Protein 5ZYN (pdb70)

Secondary structure (DSSP, 8-state):
----SPEEEE--SHHHHHHHHHIIIII---EEEE-SSSSS-TTGGG--S-EE-SS-HHHHHTT----HHHHHHHHHHHHTT-S-HHHHHHHHHTHHHHHHHHHHHH-----EEE--TT-SS--EEE-SSSS-HHHHHHHHHHHHHHHHHHH-TTTEEEE-S-EEEEEEE-SSS-EEEEEEE-TTS-EEEEE-SEEEE-----TT-HHHHHHH-GGGTTS-BSS-TT-S-HHHHHHHHTTB-EESTT-EEEEEEEEPPTTSTT-SB--B--THHHHTT-EEE-TTT-SB-S-TTS-HHHHHHHHHHHS-STT--EEEEE-HHHHHTSHHHHHHHHHTTSEEEEEHHHHHHHTT-SS-HHHHHHHHHHHH-TTS--TT--S---S---TT--TT-EEEEEEEEEEEEEE--EEEB-TTSBBBBTTSSSBS-TTEEE-STTEESSSTT-PPTTHHHHHHHHHHHHHHHHHHHH-

Structure (mmCIF, N/CA/C/O backbone):
data_5ZYN
#
_entry.id   5ZYN
#
_cell.length_a   43.882
_cell.length_b   109.321
_cell.length_c   49.932
_cell.angle_alpha   90.00
_cell.angle_beta   112.25
_cell.angle_gamma   90.00
#
_symmetry.space_group_name_H-M   'P 1 21 1'
#
loop_
_entity.id
_entity.type
_entity.pdbx_description
1 polymer 'Fumarate reductase 2'
2 non-polymer 'SUCCINIC ACID'
3 non-polymer 'FLAVIN MONONUCLEOTIDE'
4 non-polymer 'FLAVIN-ADENINE DINUCLEOTIDE'
5 water water
#
loop_
_atom_site.group_PDB
_atom_site.id
_atom_site.type_symbol
_atom_site.label_atom_id
_atom_site.label_alt_id
_atom_site.label_comp_id
_atom_site.label_asym_id
_atom_site.label_entity_id
_atom_site.label_seq_id
_atom_site.pdbx_PDB_ins_code
_atom_site.Cartn_x
_atom_site.Cartn_y
_atom_site.Cartn_z
_atom_site.occupancy
_atom_site.B_iso_or_equiv
_atom_site.auth_seq_id
_atom_site.auth_comp_id
_atom_site.auth_asym_id
_atom_site.auth_atom_id
_atom_site.pdbx_PDB_model_num
ATOM 1 N N . ALA A 1 1 ? 8.291 59.695 1.935 1.00 48.09 31 ALA B N 1
ATOM 2 C CA . ALA A 1 1 ? 8.146 59.847 0.495 1.00 40.77 31 ALA B CA 1
ATOM 3 C C . ALA A 1 1 ? 6.777 60.416 0.135 1.00 35.98 31 ALA B C 1
ATOM 4 O O . ALA A 1 1 ? 5.812 60.239 0.871 1.00 36.66 31 ALA B O 1
ATOM 6 N N . SER A 1 2 ? 6.702 61.120 -0.991 1.00 34.14 32 SER B N 1
ATOM 7 C CA . SER A 1 2 ? 5.416 61.527 -1.538 1.00 32.94 32 SER B CA 1
ATOM 8 C C . SER A 1 2 ? 4.760 60.320 -2.209 1.00 37.72 32 SER B C 1
ATOM 9 O O . SER A 1 2 ? 5.414 59.572 -2.945 1.00 35.51 32 SER B O 1
ATOM 12 N N . MET A 1 3 ? 3.478 60.115 -1.928 1.00 33.06 33 MET B N 1
ATOM 13 C CA . MET A 1 3 ? 2.780 58.918 -2.391 1.00 29.34 33 MET B CA 1
ATOM 14 C C . MET A 1 3 ? 2.570 58.934 -3.898 1.00 27.69 33 MET B C 1
ATOM 15 O O . MET A 1 3 ? 1.986 59.867 -4.447 1.00 24.94 33 MET B O 1
ATOM 20 N N . LYS A 1 4 ? 3.047 57.890 -4.564 1.00 28.15 34 LYS B N 1
ATOM 21 C CA . LYS A 1 4 ? 2.928 57.801 -6.008 1.00 28.47 34 LYS B CA 1
ATOM 22 C C . LYS A 1 4 ? 2.193 56.508 -6.328 1.00 31.73 34 LYS B C 1
ATOM 23 O O . LYS A 1 4 ? 1.241 56.153 -5.632 1.00 34.89 34 LYS B O 1
ATOM 29 N N . GLN A 1 5 ? 2.631 55.795 -7.359 1.00 24.12 35 GLN B N 1
ATOM 30 C CA . GLN A 1 5 ? 2.073 54.476 -7.627 1.00 20.94 35 GLN B CA 1
ATOM 31 C C . GLN A 1 5 ? 2.616 53.494 -6.601 1.00 20.74 35 GLN B C 1
ATOM 32 O O . GLN A 1 5 ? 3.733 53.655 -6.102 1.00 22.97 35 GLN B O 1
ATOM 38 N N . PRO A 1 6 ? 1.827 52.471 -6.276 1.00 17.92 36 PRO B N 1
ATOM 39 C CA . PRO A 1 6 ? 2.304 51.520 -5.267 1.00 18.55 36 PRO B CA 1
ATOM 40 C C . PRO A 1 6 ? 3.495 50.721 -5.737 1.00 22.50 36 PRO B C 1
ATOM 41 O O . PRO A 1 6 ? 3.689 50.529 -6.945 1.00 21.11 36 PRO B O 1
ATOM 45 N N . VAL A 1 7 ? 4.280 50.257 -4.771 1.00 19.25 37 VAL B N 1
ATOM 46 C CA . VAL A 1 7 ? 5.217 49.172 -4.989 1.00 19.64 37 VAL B CA 1
ATOM 47 C C . VAL A 1 7 ? 4.428 47.881 -4.942 1.00 19.62 37 VAL B C 1
ATOM 48 O O . VAL A 1 7 ? 3.681 47.655 -3.992 1.00 18.44 37 VAL B O 1
ATOM 52 N N . VAL A 1 8 ? 4.557 47.047 -5.968 1.00 16.13 38 VAL B N 1
ATOM 53 C CA . VAL A 1 8 ? 3.866 45.762 -5.936 1.00 16.14 38 VAL B CA 1
ATOM 54 C C . VAL A 1 8 ? 4.795 44.684 -5.387 1.00 17.41 38 VAL B C 1
ATOM 55 O O . VAL A 1 8 ? 5.863 44.452 -5.941 1.00 14.68 38 VAL B O 1
ATOM 59 N N . VAL A 1 9 ? 4.369 44.048 -4.302 1.00 13.68 39 VAL B N 1
ATOM 60 C CA . VAL A 1 9 ? 5.104 42.964 -3.677 1.00 12.01 39 VAL B CA 1
ATOM 61 C C . VAL A 1 9 ? 4.350 41.686 -4.003 1.00 11.01 39 VAL B C 1
ATOM 62 O O . VAL A 1 9 ? 3.174 41.560 -3.674 1.00 15.27 39 VAL B O 1
ATOM 66 N N . ILE A 1 10 ? 5.037 40.748 -4.657 1.00 14.95 40 ILE B N 1
ATOM 67 C CA . ILE A 1 10 ? 4.416 39.516 -5.109 1.00 14.13 40 ILE B CA 1
ATOM 68 C C . ILE A 1 10 ? 4.741 38.401 -4.128 1.00 14.23 40 ILE B C 1
ATOM 69 O O . ILE A 1 10 ? 5.873 37.937 -4.074 1.00 15.83 40 ILE B O 1
ATOM 74 N N . GLY A 1 11 ? 3.748 37.963 -3.362 1.00 13.40 41 GLY B N 1
ATOM 75 C CA . GLY A 1 11 ? 3.970 36.921 -2.369 1.00 11.51 41 GLY B CA 1
ATOM 76 C C . GLY A 1 11 ? 3.947 37.403 -0.924 1.00 12.52 41 GLY B C 1
ATOM 77 O O . GLY A 1 11 ? 4.627 38.348 -0.566 1.00 14.59 41 GLY B O 1
ATOM 78 N N . SER A 1 12 ? 3.177 36.716 -0.088 1.00 12.62 42 SER B N 1
ATOM 79 C CA . SER A 1 12 ? 2.981 37.132 1.297 1.00 10.77 42 SER B CA 1
ATOM 80 C C . SER A 1 12 ? 3.625 36.146 2.272 1.00 11.63 42 SER B C 1
ATOM 81 O O . SER A 1 12 ? 3.126 35.959 3.383 1.00 13.22 42 SER B O 1
ATOM 84 N N . GLY A 1 13 ? 4.714 35.507 1.851 1.00 11.92 43 GLY B N 1
ATOM 85 C CA . GLY A 1 13 ? 5.583 34.779 2.773 1.00 9.99 43 GLY B CA 1
ATOM 86 C C . GLY A 1 13 ? 6.454 35.770 3.541 1.00 11.92 43 GLY B C 1
ATOM 87 O O . GLY A 1 13 ? 6.193 36.977 3.508 1.00 10.65 43 GLY B O 1
ATOM 88 N N . LEU A 1 14 ? 7.496 35.295 4.229 1.00 12.57 44 LEU B N 1
ATOM 89 C CA . LEU A 1 14 ? 8.278 36.232 5.049 1.00 13.24 44 LEU B CA 1
ATOM 90 C C . LEU A 1 14 ? 9.035 37.266 4.194 1.00 10.23 44 LEU B C 1
ATOM 91 O O . LEU A 1 14 ? 9.191 38.397 4.623 1.00 15.13 44 LEU B O 1
ATOM 96 N N . ALA A 1 15 ? 9.443 36.910 2.978 1.00 11.42 45 ALA B N 1
ATOM 97 C CA . ALA A 1 15 ? 10.174 37.872 2.141 1.00 10.89 45 ALA B CA 1
ATOM 98 C C . ALA A 1 15 ? 9.255 39.035 1.776 1.00 10.28 45 ALA B C 1
ATOM 99 O O . ALA A 1 15 ? 9.630 40.200 1.896 1.00 12.62 45 ALA B O 1
ATOM 101 N N . GLY A 1 16 ? 8.040 38.702 1.357 1.00 11.23 46 GLY B N 1
ATOM 102 C CA . GLY A 1 16 ? 7.077 39.728 1.008 1.00 9.27 46 GLY B CA 1
ATOM 103 C C . GLY A 1 16 ? 6.587 40.515 2.199 1.00 11.87 46 GLY B C 1
ATOM 104 O O . GLY A 1 16 ? 6.375 41.729 2.099 1.00 12.26 46 GLY B O 1
ATOM 105 N N . LEU A 1 17 ? 6.365 39.841 3.324 1.00 12.07 47 LEU B N 1
ATOM 106 C CA . LEU A 1 17 ? 5.851 40.547 4.499 1.00 9.62 47 LEU B CA 1
ATOM 107 C C . LEU A 1 17 ? 6.934 41.475 5.047 1.00 10.75 47 LEU B C 1
ATOM 108 O O . LEU A 1 17 ? 6.632 42.566 5.516 1.00 11.64 47 LEU B O 1
ATOM 113 N N . THR A 1 18 ? 8.187 41.050 4.965 1.00 13.67 48 THR B N 1
ATOM 114 C CA . THR A 1 18 ? 9.298 41.915 5.377 1.00 12.99 48 THR B CA 1
ATOM 115 C C . THR A 1 18 ? 9.412 43.160 4.498 1.00 11.59 48 THR B C 1
ATOM 116 O O . THR A 1 18 ? 9.494 44.285 4.986 1.00 13.15 48 THR B O 1
ATOM 120 N N . THR A 1 19 ? 9.413 42.933 3.193 1.00 12.72 49 THR B N 1
ATOM 121 C CA . THR A 1 19 ? 9.529 44.009 2.219 1.00 14.19 49 THR B CA 1
ATOM 122 C C . THR A 1 19 ? 8.413 45.031 2.426 1.00 18.78 49 THR B C 1
ATOM 123 O O . THR A 1 19 ? 8.654 46.226 2.475 1.00 14.97 49 THR B O 1
ATOM 127 N N . SER A 1 20 ? 7.187 44.545 2.563 1.00 14.55 50 SER B N 1
ATOM 128 C CA . SER A 1 20 ? 6.052 45.441 2.748 1.00 13.68 50 SER B CA 1
ATOM 129 C C . SER A 1 20 ? 6.158 46.254 4.027 1.00 17.23 50 SER B C 1
ATOM 130 O O . SER A 1 20 ? 5.998 47.477 4.007 1.00 14.17 50 SER B O 1
ATOM 133 N N . ASN A 1 21 ? 6.424 45.586 5.146 1.00 11.77 51 ASN B N 1
ATOM 134 C CA . ASN A 1 21 ? 6.529 46.299 6.421 1.00 12.26 51 ASN B CA 1
ATOM 135 C C . ASN A 1 21 ? 7.608 47.380 6.416 1.00 14.28 51 ASN B C 1
ATOM 136 O O . ASN A 1 21 ? 7.419 48.502 6.916 1.00 15.22 51 ASN B O 1
ATOM 141 N N . ARG A 1 22 ? 8.756 47.047 5.857 1.00 12.93 52 ARG B N 1
ATOM 142 C CA . ARG A 1 22 ? 9.833 48.031 5.817 1.00 15.91 52 ARG B CA 1
ATOM 143 C C . ARG A 1 22 ? 9.466 49.238 4.937 1.00 20.87 52 ARG B C 1
ATOM 144 O O . ARG A 1 22 ? 9.731 50.375 5.311 1.00 21.40 52 ARG B O 1
ATOM 152 N N . LEU A 1 23 ? 8.853 49.000 3.780 1.00 17.76 53 LEU B N 1
ATOM 153 C CA . LEU A 1 23 ? 8.453 50.117 2.916 1.00 19.62 53 LEU B CA 1
ATOM 154 C C . LEU A 1 23 ? 7.458 51.056 3.606 1.00 20.55 53 LEU B C 1
ATOM 155 O O . LEU A 1 23 ? 7.620 52.283 3.590 1.00 22.24 53 LEU B O 1
ATOM 160 N N . ILE A 1 24 ? 6.438 50.483 4.226 1.00 17.26 54 ILE B N 1
ATOM 161 C CA . ILE A 1 24 ? 5.348 51.295 4.764 1.00 19.54 54 ILE B CA 1
ATOM 162 C C . ILE A 1 24 ? 5.744 52.016 6.037 1.00 27.67 54 ILE B C 1
ATOM 163 O O . ILE A 1 24 ? 5.431 53.200 6.220 1.00 26.03 54 ILE B O 1
ATOM 168 N N . SER A 1 25 ? 6.455 51.313 6.909 1.00 25.39 55 SER B N 1
ATOM 169 C CA . SER A 1 25 ? 6.779 51.850 8.229 1.00 23.26 55 SER B CA 1
ATOM 170 C C . SER A 1 25 ? 7.981 52.783 8.240 1.00 25.38 55 SER B C 1
ATOM 171 O O . SER A 1 25 ? 7.965 53.802 8.931 1.00 29.22 55 SER B O 1
ATOM 174 N N . LYS A 1 26 ? 9.025 52.458 7.483 1.00 18.43 56 LYS B N 1
ATOM 175 C CA . LYS A 1 26 ? 10.204 53.317 7.490 1.00 25.05 56 LYS B CA 1
ATOM 176 C C . LYS A 1 26 ? 10.083 54.500 6.534 1.00 29.79 56 LYS B C 1
ATOM 177 O O . LYS A 1 26 ? 10.574 55.597 6.829 1.00 28.59 56 LYS B O 1
ATOM 183 N N . TYR A 1 27 ? 9.434 54.292 5.391 1.00 25.15 57 TYR B N 1
ATOM 184 C CA . TYR A 1 27 ? 9.486 55.285 4.325 1.00 27.20 57 TYR B CA 1
ATOM 185 C C . TYR A 1 27 ? 8.124 55.816 3.935 1.00 32.77 57 TYR B C 1
ATOM 186 O O . TYR A 1 27 ? 8.023 56.789 3.182 1.00 28.99 57 TYR B O 1
ATOM 195 N N . ARG A 1 28 ? 7.083 55.176 4.452 1.00 27.31 58 ARG B N 1
ATOM 196 C CA . ARG A 1 28 ? 5.706 55.496 4.088 1.00 25.31 58 ARG B CA 1
ATOM 197 C C . ARG A 1 28 ? 5.501 55.426 2.578 1.00 23.48 58 ARG B C 1
ATOM 198 O O . ARG A 1 28 ? 4.824 56.270 1.972 1.00 24.15 58 ARG B O 1
ATOM 206 N N . ILE A 1 29 ? 6.099 54.407 1.974 1.00 23.51 59 ILE B N 1
ATOM 207 C CA . ILE A 1 29 ? 5.910 54.106 0.563 1.00 26.81 59 ILE B CA 1
ATOM 208 C C . ILE A 1 29 ? 4.747 53.128 0.410 1.00 22.05 59 ILE B C 1
ATOM 209 O O . ILE A 1 29 ? 4.706 52.085 1.070 1.00 21.15 59 ILE B O 1
ATOM 214 N N . PRO A 1 30 ? 3.772 53.468 -0.447 1.00 19.36 60 PRO B N 1
ATOM 215 C CA . PRO A 1 30 ? 2.592 52.598 -0.578 1.00 21.56 60 PRO B CA 1
ATOM 216 C C . PRO A 1 30 ? 2.901 51.233 -1.179 1.00 22.94 60 PRO B C 1
ATOM 217 O O . PRO A 1 30 ? 3.748 51.112 -2.068 1.00 20.48 60 PRO B O 1
ATOM 221 N N . VAL A 1 31 ? 2.204 50.216 -0.690 1.00 17.06 61 VAL B N 1
ATOM 222 C CA . VAL A 1 31 ? 2.423 48.842 -1.139 1.00 18.21 61 VAL B CA 1
ATOM 223 C C . VAL A 1 31 ? 1.115 48.179 -1.534 1.00 18.73 61 VAL B C 1
ATOM 224 O O . VAL A 1 31 ? 0.087 48.397 -0.900 1.00 17.45 61 VAL B O 1
ATOM 228 N N . VAL A 1 32 ? 1.154 47.390 -2.605 1.00 13.91 62 VAL B N 1
ATOM 229 C CA . VAL A 1 32 ? 0.087 46.434 -2.870 1.00 14.77 62 VAL B CA 1
ATOM 230 C C . VAL A 1 32 ? 0.719 45.054 -2.821 1.00 13.39 62 VAL B C 1
ATOM 231 O O . VAL A 1 32 ? 1.672 44.774 -3.550 1.00 17.94 62 VAL B O 1
ATOM 235 N N . LEU A 1 33 ? 0.199 44.216 -1.930 1.00 12.00 63 LEU B N 1
ATOM 236 C CA . LEU A 1 33 ? 0.718 42.878 -1.731 1.00 16.59 63 LEU B CA 1
ATOM 237 C C . LEU A 1 33 ? -0.207 41.887 -2.397 1.00 14.75 63 LEU B C 1
ATOM 238 O O . LEU A 1 33 ? -1.356 41.743 -1.981 1.00 17.04 63 LEU B O 1
ATOM 243 N N . LEU A 1 34 ? 0.278 41.229 -3.447 1.00 14.64 64 LEU B N 1
ATOM 244 C CA . LEU A 1 34 ? -0.530 40.270 -4.187 1.00 14.45 64 LEU B CA 1
ATOM 245 C C . LEU A 1 34 ? -0.084 38.866 -3.815 1.00 16.92 64 LEU B C 1
ATOM 246 O O . LEU A 1 34 ? 1.110 38.591 -3.697 1.00 17.32 64 LEU B O 1
ATOM 251 N N . ASP A 1 35 ? -1.043 37.972 -3.623 1.00 13.49 65 ASP B N 1
ATOM 252 C CA . ASP A 1 35 ? -0.713 36.575 -3.430 1.00 10.67 65 ASP B CA 1
ATOM 253 C C . ASP A 1 35 ? -1.748 35.760 -4.173 1.00 14.62 65 ASP B C 1
ATOM 254 O O . ASP A 1 35 ? -2.927 36.060 -4.111 1.00 17.51 65 ASP B O 1
ATOM 259 N N . LYS A 1 36 ? -1.301 34.746 -4.892 1.00 13.19 66 LYS B N 1
ATOM 260 C CA . LYS A 1 36 ? -2.225 33.955 -5.682 1.00 15.73 66 LYS B CA 1
ATOM 261 C C . LYS A 1 36 ? -3.022 32.990 -4.822 1.00 19.70 66 LYS B C 1
ATOM 262 O O . LYS A 1 36 ? -4.058 32.471 -5.258 1.00 21.23 66 LYS B O 1
ATOM 268 N N . ALA A 1 37 ? -2.565 32.762 -3.591 1.00 14.41 67 ALA B N 1
ATOM 269 C CA . ALA A 1 37 ? -3.248 31.800 -2.721 1.00 18.65 67 ALA B CA 1
ATOM 270 C C . ALA A 1 37 ? -4.411 32.415 -1.964 1.00 18.78 67 ALA B C 1
ATOM 271 O O . ALA A 1 37 ? -4.642 33.618 -2.022 1.00 16.42 67 ALA B O 1
ATOM 273 N N . ALA A 1 38 ? -5.144 31.549 -1.259 1.00 17.15 68 ALA B N 1
ATOM 274 C CA . ALA A 1 38 ? -6.353 31.898 -0.525 1.00 22.00 68 ALA B CA 1
ATOM 275 C C . ALA A 1 38 ? -6.063 32.541 0.824 1.00 21.04 68 ALA B C 1
ATOM 276 O O . ALA A 1 38 ? -6.968 33.036 1.501 1.00 20.70 68 ALA B O 1
ATOM 278 N N . SER A 1 39 ? -4.799 32.513 1.214 1.00 19.07 69 SER B N 1
ATOM 279 C CA . SER A 1 39 ? -4.414 32.963 2.539 1.00 18.84 69 SER B CA 1
ATOM 280 C C . SER A 1 39 ? -2.993 33.474 2.519 1.00 18.52 69 SER B C 1
ATOM 281 O O . SER A 1 39 ? -2.229 33.177 1.602 1.00 17.59 69 SER B O 1
ATOM 284 N N . ILE A 1 40 ? -2.649 34.223 3.556 1.00 16.51 70 ILE B N 1
ATOM 285 C CA . ILE A 1 40 ? -1.310 34.771 3.717 1.00 16.24 70 ILE B CA 1
ATOM 286 C C . ILE A 1 40 ? -0.309 33.747 4.264 1.00 16.27 70 ILE B C 1
ATOM 287 O O . ILE A 1 40 ? -0.653 32.902 5.100 1.00 18.85 70 ILE B O 1
ATOM 292 N N . GLY A 1 41 ? 0.928 33.790 3.769 1.00 13.23 71 GLY B N 1
ATOM 293 C CA . GLY A 1 41 ? 2.006 33.133 4.484 1.00 10.72 71 GLY B CA 1
ATOM 294 C C . GLY A 1 41 ? 2.890 32.148 3.753 1.00 10.98 71 GLY B C 1
ATOM 295 O O . GLY A 1 41 ? 3.993 31.865 4.211 1.00 13.42 71 GLY B O 1
ATOM 296 N N . GLY A 1 42 ? 2.409 31.615 2.630 1.00 11.98 72 GLY B N 1
ATOM 297 C CA . GLY A 1 42 ? 3.202 30.709 1.825 1.00 12.50 72 GLY B CA 1
ATOM 298 C C . GLY A 1 42 ? 3.738 29.537 2.621 1.00 16.40 72 GLY B C 1
ATOM 299 O O . GLY A 1 42 ? 3.070 29.025 3.528 1.00 15.58 72 GLY B O 1
ATOM 300 N N . ASN A 1 43 ? 4.936 29.095 2.272 1.00 13.67 73 ASN B N 1
ATOM 301 C CA . ASN A 1 43 ? 5.600 28.056 3.050 1.00 13.14 73 ASN B CA 1
ATOM 302 C C . ASN A 1 43 ? 6.194 28.627 4.340 1.00 13.51 73 ASN B C 1
ATOM 303 O O . ASN A 1 43 ? 6.422 27.882 5.306 1.00 18.38 73 ASN B O 1
ATOM 308 N N . SER A 1 44 ? 6.437 29.946 4.365 1.00 11.57 74 SER B N 1
ATOM 309 C CA . SER A 1 44 ? 7.000 30.582 5.556 1.00 8.85 74 SER B CA 1
ATOM 310 C C . SER A 1 44 ? 6.162 30.334 6.796 1.00 13.39 74 SER B C 1
ATOM 311 O O . SER A 1 44 ? 6.697 30.085 7.884 1.00 16.00 74 SER B O 1
ATOM 314 N N . ILE A 1 45 ? 4.851 30.380 6.641 1.00 11.76 75 ILE B N 1
ATOM 315 C CA . ILE A 1 45 ? 3.980 30.289 7.804 1.00 15.94 75 ILE B CA 1
ATOM 316 C C . ILE A 1 45 ? 3.986 28.869 8.362 1.00 19.54 75 ILE B C 1
ATOM 317 O O . ILE A 1 45 ? 3.564 28.632 9.491 1.00 19.21 75 ILE B O 1
ATOM 322 N N . LYS A 1 46 ? 4.535 27.931 7.596 1.00 24.60 76 LYS B N 1
ATOM 323 C CA . LYS A 1 46 ? 4.572 26.533 8.033 1.00 29.06 76 LYS B CA 1
ATOM 324 C C . LYS A 1 46 ? 5.921 26.124 8.638 1.00 30.45 76 LYS B C 1
ATOM 325 O O . LYS A 1 46 ? 6.088 24.992 9.096 1.00 31.71 76 LYS B O 1
ATOM 331 N N . ALA A 1 47 ? 6.873 27.052 8.660 1.00 23.32 77 ALA B N 1
ATOM 332 C CA . ALA A 1 47 ? 8.230 26.798 9.154 1.00 18.11 77 ALA B CA 1
ATOM 333 C C . ALA A 1 47 ? 8.342 26.531 10.659 1.00 23.17 77 ALA B C 1
ATOM 334 O O . ALA A 1 47 ? 7.836 27.293 11.473 1.00 19.33 77 ALA B O 1
ATOM 336 N N . SER A 1 48 ? 9.047 25.466 11.040 1.00 27.70 78 SER B N 1
ATOM 337 C CA . SER A 1 48 ? 9.077 25.086 12.450 1.00 25.62 78 SER B CA 1
ATOM 338 C C . SER A 1 48 ? 10.422 25.123 13.207 1.00 25.99 78 SER B C 1
ATOM 339 O O . SER A 1 48 ? 10.400 25.025 14.416 1.00 23.86 78 SER B O 1
ATOM 342 N N . SER A 1 49 ? 11.589 25.265 12.573 1.00 30.26 79 SER B N 1
ATOM 343 C CA . SER A 1 49 ? 12.813 25.194 13.408 1.00 31.78 79 SER B CA 1
ATOM 344 C C . SER A 1 49 ? 13.360 26.545 13.902 1.00 35.26 79 SER B C 1
ATOM 345 O O . SER A 1 49 ? 13.819 26.648 15.048 1.00 46.95 79 SER B O 1
ATOM 348 N N . GLY A 1 50 ? 13.329 27.566 13.056 1.00 18.65 80 GLY B N 1
ATOM 349 C CA . GLY A 1 50 ? 13.680 28.902 13.489 1.00 15.80 80 GLY B CA 1
ATOM 350 C C . GLY A 1 50 ? 14.502 29.720 12.513 1.00 11.86 80 GLY B C 1
ATOM 351 O O . GLY A 1 50 ? 14.663 29.355 11.366 1.00 13.96 80 GLY B O 1
ATOM 352 N N . ILE A 1 51 ? 15.028 30.839 12.994 1.00 13.36 81 ILE B N 1
ATOM 353 C CA . ILE A 1 51 ? 15.768 31.771 12.140 1.00 14.04 81 ILE B CA 1
ATOM 354 C C . ILE A 1 51 ? 17.170 32.007 12.686 1.00 14.54 81 ILE B C 1
ATOM 355 O O . ILE A 1 51 ? 17.366 32.229 13.891 1.00 14.93 81 ILE B O 1
ATOM 360 N N . ASN A 1 52 ? 18.157 31.925 11.795 1.00 12.95 82 ASN B N 1
ATOM 361 C CA . ASN A 1 52 ? 19.560 32.067 12.196 1.00 15.64 82 ASN B CA 1
ATOM 362 C C . ASN A 1 52 ? 19.978 33.500 12.450 1.00 16.50 82 ASN B C 1
ATOM 363 O O . ASN A 1 52 ? 19.479 34.427 11.812 1.00 18.21 82 ASN B O 1
ATOM 368 N N . GLY A 1 53 ? 20.913 33.669 13.382 1.00 14.21 83 GLY B N 1
ATOM 369 C CA . GLY A 1 53 ? 21.527 34.950 13.637 1.00 13.19 83 GLY B CA 1
ATOM 370 C C . GLY A 1 53 ? 22.849 34.647 14.291 1.00 18.41 83 GLY B C 1
ATOM 371 O O . GLY A 1 53 ? 22.897 33.780 15.150 1.00 19.27 83 GLY B O 1
ATOM 372 N N . ALA A 1 54 ? 23.903 35.327 13.859 1.00 19.23 84 ALA B N 1
ATOM 373 C CA . ALA A 1 54 ? 25.240 35.154 14.440 1.00 22.65 84 ALA B CA 1
ATOM 374 C C . ALA A 1 54 ? 25.648 36.373 15.262 1.00 25.16 84 ALA B C 1
ATOM 375 O O . ALA A 1 54 ? 25.684 37.491 14.741 1.00 22.19 84 ALA B O 1
ATOM 377 N N . HIS A 1 55 ? 25.980 36.122 16.533 1.00 18.04 85 HIS B N 1
ATOM 378 C CA . HIS A 1 55 ? 26.344 37.143 17.532 1.00 22.28 85 HIS B CA 1
ATOM 379 C C . HIS A 1 55 ? 25.132 37.949 18.017 1.00 25.12 85 HIS B C 1
ATOM 380 O O . HIS A 1 55 ? 25.132 39.176 17.949 1.00 23.23 85 HIS B O 1
ATOM 387 N N . THR A 1 56 ? 24.115 37.252 18.527 1.00 20.24 86 THR B N 1
ATOM 388 C CA . THR A 1 56 ? 22.870 37.890 18.966 1.00 19.36 86 THR B CA 1
ATOM 389 C C . THR A 1 56 ? 22.782 38.016 20.491 1.00 22.10 86 THR B C 1
ATOM 390 O O . THR A 1 56 ? 23.581 37.419 21.212 1.00 20.83 86 THR B O 1
ATOM 394 N N . ASP A 1 57 ? 21.790 38.769 20.973 1.00 22.33 87 ASP B N 1
ATOM 395 C CA . ASP A 1 57 ? 21.514 38.853 22.414 1.00 23.26 87 ASP B CA 1
ATOM 396 C C . ASP A 1 57 ? 21.137 37.505 23.004 1.00 23.58 87 ASP B C 1
ATOM 397 O O . ASP A 1 57 ? 21.472 37.211 24.150 1.00 22.97 87 ASP B O 1
ATOM 402 N N . THR A 1 58 ? 20.412 36.698 22.236 1.00 20.82 88 THR B N 1
ATOM 403 C CA . THR A 1 58 ? 20.000 35.390 22.718 1.00 23.53 88 THR B CA 1
ATOM 404 C C . THR A 1 58 ? 21.208 34.490 22.901 1.00 21.87 88 THR B C 1
ATOM 405 O O . THR A 1 58 ? 21.339 33.820 23.929 1.00 19.64 88 THR B O 1
ATOM 409 N N . GLN A 1 59 ? 22.111 34.486 21.929 1.00 22.73 89 GLN B N 1
ATOM 410 C CA . GLN A 1 59 ? 23.341 33.718 22.084 1.00 22.01 89 GLN B CA 1
ATOM 411 C C . GLN A 1 59 ? 24.157 34.195 23.283 1.00 21.11 89 GLN B C 1
ATOM 412 O O . GLN A 1 59 ? 24.707 33.382 24.009 1.00 23.01 89 GLN B O 1
ATOM 418 N N . GLN A 1 60 ? 24.236 35.509 23.480 1.00 23.11 90 GLN B N 1
ATOM 419 C CA . GLN A 1 60 ? 24.974 36.057 24.616 1.00 24.85 90 GLN B CA 1
ATOM 420 C C . GLN A 1 60 ? 24.383 35.567 25.936 1.00 26.79 90 GLN B C 1
ATOM 421 O O . GLN A 1 60 ? 25.117 35.171 26.862 1.00 27.15 90 GLN B O 1
ATOM 427 N N . ASN A 1 61 ? 23.055 35.579 26.012 1.00 20.07 91 ASN B N 1
ATOM 428 C CA . ASN A 1 61 ? 22.355 35.146 27.216 1.00 24.10 91 ASN B CA 1
ATOM 429 C C . ASN A 1 61 ? 22.643 33.698 27.556 1.00 28.87 91 ASN B C 1
ATOM 430 O O . ASN A 1 61 ? 22.668 33.317 28.730 1.00 32.66 91 ASN B O 1
ATOM 435 N N . LEU A 1 62 ? 22.849 32.897 26.515 1.00 27.21 92 LEU B N 1
ATOM 436 C CA . LEU A 1 62 ? 23.004 31.457 26.657 1.00 30.53 92 LEU B CA 1
ATOM 437 C C . LEU A 1 62 ? 24.468 31.073 26.534 1.00 28.56 92 LEU B C 1
ATOM 438 O O . LEU A 1 62 ? 24.806 29.896 26.429 1.00 32.20 92 LEU B O 1
ATOM 443 N N . LYS A 1 63 ? 25.326 32.090 26.553 1.00 26.76 93 LYS B N 1
ATOM 444 C CA . LYS A 1 63 ? 26.783 31.929 26.581 1.00 31.62 93 LYS B CA 1
ATOM 445 C C . LYS A 1 63 ? 27.284 31.099 25.405 1.00 28.94 93 LYS B C 1
ATOM 446 O O . LYS A 1 63 ? 28.187 30.280 25.532 1.00 29.71 93 LYS B O 1
ATOM 452 N N . VAL A 1 64 ? 26.670 31.336 24.249 1.00 22.49 94 VAL B N 1
ATOM 453 C CA . VAL A 1 64 ? 27.120 30.788 22.979 1.00 22.52 94 VAL B CA 1
ATOM 454 C C . VAL A 1 64 ? 27.993 31.823 22.288 1.00 26.35 94 VAL B C 1
ATOM 455 O O . VAL A 1 64 ? 27.594 32.977 22.166 1.00 30.62 94 VAL B O 1
ATOM 459 N N . MET A 1 65 ? 29.191 31.439 21.856 1.00 25.52 95 MET B N 1
ATOM 460 C CA . MET A 1 65 ? 30.035 32.381 21.128 1.00 31.43 95 MET B CA 1
ATOM 461 C C . MET A 1 65 ? 29.961 32.117 19.626 1.00 34.80 95 MET B C 1
ATOM 462 O O . MET A 1 65 ? 30.254 31.021 19.145 1.00 40.48 95 MET B O 1
ATOM 467 N N . ASP A 1 66 ? 29.553 33.140 18.892 1.00 27.50 96 ASP B N 1
ATOM 468 C CA . ASP A 1 66 ? 29.319 33.019 17.469 1.00 22.75 96 ASP B CA 1
ATOM 469 C C . ASP A 1 66 ? 29.694 34.359 16.863 1.00 31.20 96 ASP B C 1
ATOM 470 O O . ASP A 1 66 ? 29.659 35.377 17.547 1.00 32.88 96 ASP B O 1
ATOM 475 N N . THR A 1 67 ? 30.070 34.359 15.592 1.00 29.29 97 THR B N 1
ATOM 476 C CA . THR A 1 67 ? 30.443 35.586 14.910 1.00 24.15 97 THR B CA 1
ATOM 477 C C . THR A 1 67 ? 29.871 35.548 13.498 1.00 21.70 97 THR B C 1
ATOM 478 O O . THR A 1 67 ? 29.546 34.475 12.995 1.00 22.46 97 THR B O 1
ATOM 482 N N . PRO A 1 68 ? 29.753 36.713 12.848 1.00 24.50 98 PRO B N 1
ATOM 483 C CA . PRO A 1 68 ? 29.458 36.641 11.413 1.00 22.44 98 PRO B CA 1
ATOM 484 C C . PRO A 1 68 ? 30.525 35.835 10.646 1.00 23.53 98 PRO B C 1
ATOM 485 O O . PRO A 1 68 ? 30.178 35.134 9.693 1.00 22.93 98 PRO B O 1
ATOM 489 N N . GLU A 1 69 ? 31.792 35.906 11.068 1.00 32.72 99 GLU B N 1
ATOM 490 C CA . GLU A 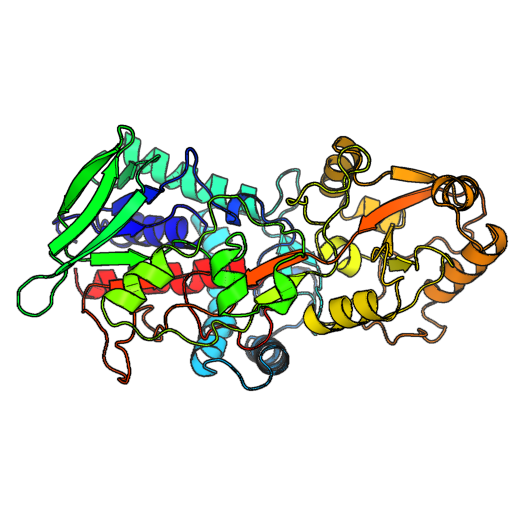1 69 ? 32.848 35.168 10.374 1.00 23.29 99 GLU B CA 1
ATOM 491 C C . GLU A 1 69 ? 32.650 33.653 10.445 1.00 22.98 99 GLU B C 1
ATOM 492 O O . GLU A 1 69 ? 32.899 32.950 9.462 1.00 25.44 99 GLU B O 1
ATOM 498 N N . LEU A 1 70 ? 32.213 33.144 11.599 1.00 24.53 100 LEU B N 1
ATOM 499 C CA . LEU A 1 70 ? 31.990 31.703 11.765 1.00 23.81 100 LEU B CA 1
ATOM 500 C C . LEU A 1 70 ? 30.746 31.250 11.005 1.00 24.78 100 LEU B C 1
ATOM 501 O O . LEU A 1 70 ? 30.691 30.168 10.408 1.00 20.14 100 LEU B O 1
ATOM 506 N N . PHE A 1 71 ? 29.724 32.089 11.036 1.00 23.64 101 PHE B N 1
ATOM 507 C CA . PHE A 1 71 ? 28.503 31.788 10.311 1.00 19.08 101 PHE B CA 1
ATOM 508 C C . PHE A 1 71 ? 28.804 31.767 8.795 1.00 19.85 101 PHE B C 1
ATOM 509 O O . PHE A 1 71 ? 28.355 30.876 8.069 1.00 18.94 101 PHE B O 1
ATOM 517 N N . LEU A 1 72 ? 29.585 32.738 8.338 1.00 17.32 102 LEU B N 1
ATOM 518 C CA . LEU A 1 72 ? 30.061 32.768 6.960 1.00 20.97 102 LEU B CA 1
ATOM 519 C C . LEU A 1 72 ? 30.861 31.511 6.616 1.00 27.44 102 LEU B C 1
ATOM 520 O O . LEU A 1 72 ? 30.676 30.933 5.545 1.00 27.54 102 LEU B O 1
ATOM 525 N N . LYS A 1 73 ? 31.729 31.072 7.532 1.00 25.26 103 LYS B N 1
ATOM 526 C CA . LYS A 1 73 ? 32.531 29.869 7.296 1.00 22.54 103 LYS B CA 1
ATOM 527 C C . LYS A 1 73 ? 31.639 28.633 7.124 1.00 25.51 103 LYS B C 1
ATOM 528 O O . LYS A 1 73 ? 31.821 27.856 6.185 1.00 26.68 103 LYS B O 1
ATOM 534 N N . ASP A 1 74 ? 30.683 28.458 8.028 1.00 24.15 104 ASP B N 1
ATOM 535 C CA . ASP A 1 74 ? 29.723 27.360 7.929 1.00 23.41 104 ASP B CA 1
ATOM 536 C C . ASP A 1 74 ? 28.920 27.446 6.628 1.00 20.06 104 ASP B C 1
ATOM 537 O O . ASP A 1 74 ? 28.613 26.426 6.010 1.00 19.92 104 ASP B O 1
ATOM 542 N N . THR A 1 75 ? 28.571 28.667 6.229 1.00 19.76 105 THR B N 1
ATOM 543 C CA . THR A 1 75 ? 27.758 28.869 5.028 1.00 21.50 105 THR B CA 1
ATOM 544 C C . THR A 1 75 ? 28.549 28.582 3.753 1.00 23.07 105 THR B C 1
ATOM 545 O O . THR A 1 75 ? 28.031 27.945 2.822 1.00 19.32 105 THR B O 1
ATOM 549 N N . LEU A 1 76 ? 29.803 29.031 3.710 1.00 22.25 106 LEU B N 1
ATOM 550 C CA . LEU A 1 76 ? 30.658 28.743 2.560 1.00 22.12 106 LEU B CA 1
ATOM 551 C C . LEU A 1 76 ? 30.924 27.241 2.469 1.00 21.98 106 LEU B C 1
ATOM 552 O O . LEU A 1 76 ? 30.958 26.668 1.377 1.00 24.20 106 LEU B O 1
ATOM 557 N N . HIS A 1 77 ? 31.105 26.601 3.618 1.00 24.05 107 HIS B N 1
ATOM 558 C CA . HIS A 1 77 ? 31.313 25.161 3.626 1.00 26.64 107 HIS B CA 1
ATOM 559 C C . HIS A 1 77 ? 30.078 24.425 3.098 1.00 21.86 107 HIS B C 1
ATOM 560 O O . HIS A 1 77 ? 30.188 23.492 2.311 1.00 26.91 107 HIS B O 1
ATOM 567 N N . SER A 1 78 ? 28.898 24.860 3.537 1.00 21.07 108 SER B N 1
ATOM 568 C CA . SER A 1 78 ? 27.631 24.335 3.052 1.00 23.08 108 SER B CA 1
ATOM 569 C C . SER A 1 78 ? 27.461 24.546 1.535 1.00 24.43 108 SER B C 1
ATOM 570 O O . SER A 1 78 ? 26.924 23.691 0.827 1.00 27.26 108 SER B O 1
ATOM 573 N N . ALA A 1 79 ? 27.946 25.677 1.036 1.00 28.46 109 ALA B N 1
ATOM 574 C CA . ALA A 1 79 ? 27.711 26.062 -0.354 1.00 24.19 109 ALA B CA 1
ATOM 575 C C . ALA A 1 79 ? 28.491 25.212 -1.363 1.00 23.26 109 ALA B C 1
ATOM 576 O O . ALA A 1 79 ? 28.091 25.101 -2.521 1.00 26.05 109 ALA B O 1
ATOM 578 N N . LYS A 1 80 ? 29.599 24.622 -0.917 1.00 19.11 110 LYS B N 1
ATOM 579 C CA . LYS A 1 80 ? 30.425 23.763 -1.764 1.00 29.11 110 LYS B CA 1
ATOM 580 C C . LYS A 1 80 ? 30.776 24.392 -3.119 1.00 31.09 110 LYS B C 1
ATOM 581 O O . LYS A 1 80 ? 30.596 23.774 -4.174 1.00 34.21 110 LYS B O 1
ATOM 587 N N . GLY A 1 81 ? 31.266 25.627 -3.084 1.00 28.47 111 GLY B N 1
ATOM 588 C CA . GLY A 1 81 ? 31.777 26.280 -4.276 1.00 28.08 111 GLY B CA 1
ATOM 589 C C . GLY A 1 81 ? 30.735 26.814 -5.235 1.00 29.44 111 GLY B C 1
ATOM 590 O O . GLY A 1 81 ? 31.086 27.278 -6.316 1.00 34.40 111 GLY B O 1
ATOM 591 N N . ARG A 1 82 ? 29.462 26.747 -4.854 1.00 25.57 112 ARG B N 1
ATOM 592 C CA . ARG A 1 82 ? 28.392 27.309 -5.663 1.00 26.55 112 ARG B CA 1
ATOM 593 C C . ARG A 1 82 ? 27.868 28.583 -5.015 1.00 24.89 112 ARG B C 1
ATOM 594 O O . ARG A 1 82 ? 28.152 28.856 -3.847 1.00 28.08 112 ARG B O 1
ATOM 602 N N . GLY A 1 83 ? 27.105 29.363 -5.771 1.00 25.57 113 GLY B N 1
ATOM 603 C CA . GLY A 1 83 ? 26.539 30.592 -5.251 1.00 20.30 113 GLY B CA 1
ATOM 604 C C . GLY A 1 83 ? 27.460 31.798 -5.342 1.00 26.93 113 GLY B C 1
ATOM 605 O O . GLY A 1 83 ? 28.521 31.748 -5.972 1.00 29.12 113 GLY B O 1
ATOM 606 N N . VAL A 1 84 ? 27.048 32.884 -4.696 1.00 16.51 114 VAL B N 1
ATOM 607 C CA . VAL A 1 84 ? 27.776 34.143 -4.747 1.00 21.05 114 VAL B CA 1
ATOM 608 C C . VAL A 1 84 ? 28.293 34.477 -3.350 1.00 19.49 114 VAL B C 1
ATOM 609 O O . VAL A 1 84 ? 27.513 34.880 -2.477 1.00 16.43 114 VAL B O 1
ATOM 613 N N . PRO A 1 85 ? 29.609 34.303 -3.126 1.00 21.15 115 PRO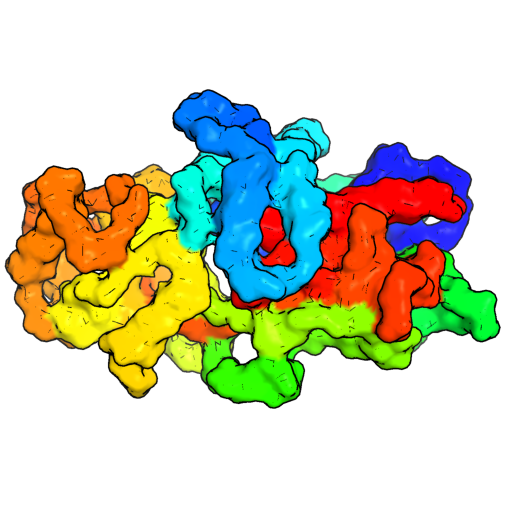 B N 1
ATOM 614 C CA . PRO A 1 85 ? 30.156 34.514 -1.780 1.00 19.45 115 PRO B CA 1
ATOM 615 C C . PRO A 1 85 ? 29.797 35.858 -1.146 1.00 19.80 115 PRO B C 1
ATOM 616 O O . PRO A 1 85 ? 29.560 35.895 0.060 1.00 20.41 115 PRO B O 1
ATOM 620 N N . SER A 1 86 ? 29.760 36.937 -1.917 1.00 19.01 116 SER B N 1
ATOM 621 C CA . SER A 1 86 ? 29.491 38.233 -1.309 1.00 19.81 116 SER B CA 1
ATOM 622 C C . SER A 1 86 ? 28.056 38.338 -0.776 1.00 20.35 116 SER B C 1
ATOM 623 O O . SER A 1 86 ? 27.798 39.128 0.128 1.00 19.18 116 SER B O 1
ATOM 626 N N . LEU A 1 87 ? 27.127 37.551 -1.330 1.00 20.54 117 LEU B N 1
ATOM 627 C CA . LEU A 1 87 ? 25.754 37.503 -0.827 1.00 17.89 117 LEU B CA 1
ATOM 628 C C . LEU A 1 87 ? 25.674 36.706 0.463 1.00 17.53 117 LEU B C 1
ATOM 629 O O . LEU A 1 87 ? 24.872 37.011 1.339 1.00 18.90 117 LEU B O 1
ATOM 634 N N . MET A 1 88 ? 26.507 35.673 0.565 1.00 17.99 118 MET B N 1
ATOM 635 C CA . MET A 1 88 ? 26.659 34.928 1.818 1.00 19.14 118 MET B CA 1
ATOM 636 C C . MET A 1 88 ? 27.276 35.789 2.911 1.00 18.81 118 MET B C 1
ATOM 637 O O . MET A 1 88 ? 26.912 35.672 4.085 1.00 19.08 118 MET B O 1
ATOM 642 N N . ASP A 1 89 ? 28.209 36.648 2.522 1.00 20.34 119 ASP B N 1
ATOM 643 C CA . ASP A 1 89 ? 28.791 37.613 3.444 1.00 19.24 119 ASP B CA 1
ATOM 644 C C . ASP A 1 89 ? 27.676 38.493 3.985 1.00 22.35 119 ASP B C 1
ATOM 645 O O . ASP A 1 89 ? 27.525 38.626 5.191 1.00 24.23 119 ASP B O 1
ATOM 650 N N . LYS A 1 90 ? 26.884 39.067 3.081 1.00 19.41 120 LYS B N 1
ATOM 651 C CA . LYS A 1 90 ? 25.767 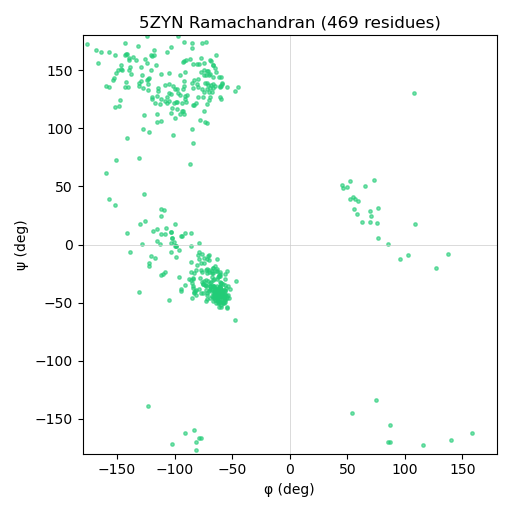39.926 3.473 1.00 17.08 120 LYS B CA 1
ATOM 652 C C . LYS A 1 90 ? 24.777 39.204 4.382 1.00 22.27 120 LYS B C 1
ATOM 653 O O . LYS A 1 90 ? 24.384 39.730 5.423 1.00 22.09 120 LYS B O 1
ATOM 659 N N . LEU A 1 91 ? 24.368 38.009 3.964 1.00 17.52 121 LEU B N 1
ATOM 660 C CA . LEU A 1 91 ? 23.398 37.201 4.696 1.00 21.01 121 LEU B CA 1
ATOM 661 C C . LEU A 1 91 ? 23.828 36.970 6.135 1.00 19.64 121 LEU B C 1
ATOM 662 O O . LEU A 1 91 ? 23.015 37.054 7.064 1.00 18.28 121 LEU B O 1
ATOM 667 N N . THR A 1 92 ? 25.104 36.654 6.309 1.00 18.81 122 THR B N 1
ATOM 668 C CA . THR A 1 92 ? 25.604 36.302 7.629 1.00 16.04 122 THR B CA 1
ATOM 669 C C . THR A 1 92 ? 25.964 37.533 8.435 1.00 19.43 122 THR B C 1
ATOM 670 O O . THR A 1 92 ? 25.731 37.575 9.639 1.00 21.93 122 THR B O 1
ATOM 674 N N . LYS A 1 93 ? 26.523 38.538 7.776 1.00 19.95 123 LYS B N 1
ATOM 675 C CA . LYS A 1 93 ? 26.907 39.766 8.472 1.00 22.17 123 LYS B CA 1
ATOM 676 C C . LYS A 1 93 ? 25.672 40.514 8.971 1.00 24.16 123 LYS B C 1
ATOM 677 O O . LYS A 1 93 ? 25.692 41.101 10.050 1.00 26.43 123 LYS B O 1
ATOM 683 N N . GLU A 1 94 ? 24.585 40.472 8.209 1.00 23.12 124 GLU B N 1
ATOM 684 C CA . GLU A 1 94 ? 23.415 41.272 8.579 1.00 18.39 124 GLU B CA 1
ATOM 685 C C . GLU A 1 94 ? 22.422 40.484 9.409 1.00 17.67 124 GLU B C 1
ATOM 686 O O . GLU A 1 94 ? 21.345 40.982 9.720 1.00 21.89 124 GLU B O 1
ATOM 692 N N . SER A 1 95 ? 22.796 39.271 9.807 1.00 16.93 125 SER B N 1
ATOM 693 C CA . SER A 1 95 ? 21.855 38.405 10.541 1.00 16.68 125 SER B CA 1
ATOM 694 C C . SER A 1 95 ? 21.639 38.884 11.967 1.00 21.04 125 SER B C 1
ATOM 695 O O . SER A 1 95 ? 20.542 38.757 12.496 1.00 17.39 125 SER B O 1
ATOM 698 N N . LYS A 1 96 ? 22.678 39.436 12.594 1.00 21.09 126 LYS B N 1
ATOM 699 C CA . LYS A 1 96 ? 22.497 40.027 13.916 1.00 15.87 126 LYS B CA 1
ATOM 700 C C . LYS A 1 96 ? 21.416 41.120 13.858 1.00 21.84 126 LYS B C 1
ATOM 701 O O . LYS A 1 96 ? 20.526 41.180 14.707 1.00 23.30 126 LYS B O 1
ATOM 707 N N . SER A 1 97 ? 21.468 41.949 12.821 1.00 22.71 127 SER B N 1
ATOM 708 C CA . SER A 1 97 ? 20.515 43.042 12.669 1.00 21.35 127 SER B CA 1
ATOM 709 C C . SER A 1 97 ? 19.108 42.519 12.345 1.00 18.77 127 SER B C 1
ATOM 710 O O . SER A 1 97 ? 18.114 43.084 12.791 1.00 21.92 127 SER B O 1
ATOM 713 N N . ALA A 1 98 ? 19.037 41.446 11.573 1.00 20.21 128 ALA B N 1
ATOM 714 C CA . ALA A 1 98 ? 17.760 40.783 11.296 1.00 17.53 128 ALA B CA 1
ATOM 715 C C . ALA A 1 98 ? 17.047 40.315 12.568 1.00 21.09 128 ALA B C 1
ATOM 716 O O . ALA A 1 98 ? 15.862 40.569 12.757 1.00 16.97 128 ALA B O 1
ATOM 718 N N . ILE A 1 99 ? 17.763 39.606 13.433 1.00 15.22 129 ILE B N 1
ATOM 719 C CA . ILE A 1 99 ? 17.146 39.139 14.669 1.00 15.89 129 ILE B CA 1
ATOM 720 C C . ILE A 1 99 ? 16.722 40.348 15.527 1.00 18.03 129 ILE B C 1
ATOM 721 O O . ILE A 1 99 ? 15.614 40.381 16.072 1.00 20.44 129 ILE B O 1
ATOM 726 N N . ARG A 1 100 ? 17.599 41.346 15.631 1.00 15.03 130 ARG B N 1
ATOM 727 C CA . ARG A 1 100 ? 17.298 42.533 16.417 1.00 19.89 130 ARG B CA 1
ATOM 728 C C . ARG A 1 100 ? 16.073 43.266 15.882 1.00 17.24 130 ARG B C 1
ATOM 729 O O . ARG A 1 100 ? 15.278 43.778 16.660 1.00 20.43 130 ARG B O 1
ATOM 737 N N . TRP A 1 101 ? 15.921 43.317 14.564 1.00 17.70 131 TRP B N 1
ATOM 738 C CA . TRP A 1 101 ? 14.753 43.949 13.938 1.00 21.51 131 TRP B CA 1
ATOM 739 C C . TRP A 1 101 ? 13.442 43.236 14.331 1.00 20.60 131 TRP B C 1
ATOM 740 O O . TRP A 1 101 ? 12.451 43.882 14.667 1.00 21.26 131 TRP B O 1
ATOM 751 N N . LEU A 1 102 ? 13.446 41.908 14.308 1.00 15.65 132 LEU B N 1
ATOM 752 C CA . LEU A 1 102 ? 12.270 41.145 14.716 1.00 20.01 132 LEU B CA 1
ATOM 753 C C . LEU A 1 102 ? 11.967 41.358 16.195 1.00 22.44 132 LEU B C 1
ATOM 754 O O . LEU A 1 102 ? 10.806 41.485 16.594 1.00 19.76 132 LEU B O 1
ATOM 759 N N . GLN A 1 103 ? 13.014 41.417 17.016 1.00 16.69 133 GLN B N 1
ATOM 760 C CA . GLN A 1 103 ? 12.807 41.605 18.454 1.00 19.45 133 GLN B CA 1
ATOM 761 C C . GLN A 1 103 ? 12.347 43.016 18.803 1.00 22.14 133 GLN B C 1
ATOM 762 O O . GLN A 1 103 ? 11.452 43.184 19.627 1.00 28.72 133 GLN B O 1
ATOM 768 N N . THR A 1 104 ? 12.960 44.034 18.200 1.00 20.24 134 THR B N 1
ATOM 769 C CA . THR A 1 104 ? 12.618 45.407 18.568 1.00 22.26 134 THR B CA 1
ATOM 770 C C . THR A 1 104 ? 11.352 45.934 17.889 1.00 19.52 134 THR B C 1
ATOM 771 O O . THR A 1 104 ? 10.566 46.637 18.527 1.00 24.67 134 THR B O 1
ATOM 775 N N . GLU A 1 105 ? 11.136 45.613 16.615 1.00 18.79 135 GLU B N 1
ATOM 776 C CA . GLU A 1 105 ? 9.974 46.170 15.913 1.00 22.43 135 GLU B CA 1
ATOM 777 C C . GLU A 1 105 ? 8.689 45.389 16.160 1.00 24.97 135 GLU B C 1
ATOM 778 O O . GLU A 1 105 ? 7.601 45.941 16.045 1.00 26.05 135 GLU B O 1
ATOM 784 N N . PHE A 1 106 ? 8.809 44.115 16.510 1.00 20.96 136 PHE B N 1
ATOM 785 C CA . PHE A 1 106 ? 7.636 43.252 16.584 1.00 21.74 136 PHE B CA 1
ATOM 786 C C . PHE A 1 106 ? 7.523 42.506 17.908 1.00 23.11 136 PHE B C 1
ATOM 787 O O . PHE A 1 106 ? 6.587 41.723 18.104 1.00 23.43 136 PHE B O 1
ATOM 795 N N . ASP A 1 107 ? 8.478 42.746 18.811 1.00 19.52 137 ASP B N 1
ATOM 796 C CA . ASP A 1 107 ? 8.476 42.142 20.150 1.00 21.73 137 ASP B CA 1
ATOM 797 C C . ASP A 1 107 ? 8.411 40.609 20.136 1.00 22.68 137 ASP B C 1
ATOM 798 O O . ASP A 1 107 ? 7.887 39.990 21.065 1.00 23.90 137 ASP B O 1
ATOM 803 N N . LEU A 1 108 ? 8.975 40.012 19.093 1.00 20.37 138 LEU B N 1
ATOM 804 C CA . LEU A 1 108 ? 9.163 38.562 19.048 1.00 16.70 138 LEU B CA 1
ATOM 805 C C . LEU A 1 108 ? 10.331 38.204 19.961 1.00 25.05 138 LEU B C 1
ATOM 806 O O . LEU A 1 108 ? 11.416 38.766 19.820 1.00 29.99 138 LEU B O 1
ATOM 811 N N . LYS A 1 109 ? 10.123 37.281 20.894 1.00 21.65 139 LYS B N 1
ATOM 812 C CA . LYS A 1 109 ? 11.163 36.977 21.881 1.00 22.50 139 LYS B CA 1
ATOM 813 C C . LYS A 1 109 ? 12.409 36.336 21.271 1.00 22.61 139 LYS B C 1
ATOM 814 O O . LYS A 1 109 ? 13.528 36.755 21.569 1.00 17.90 139 LYS B O 1
ATOM 820 N N . LEU A 1 110 ? 12.207 35.308 20.448 1.00 19.02 140 LEU B N 1
ATOM 821 C CA . LEU A 1 110 ? 13.312 34.561 19.834 1.00 17.37 140 LEU B CA 1
ATOM 822 C C . LEU A 1 110 ? 14.398 34.209 20.848 1.00 21.40 140 LEU B C 1
ATOM 823 O O . LEU A 1 110 ? 15.585 34.413 20.591 1.00 20.23 140 LEU B O 1
ATOM 828 N N . ASP A 1 111 ? 13.978 33.654 21.984 1.00 18.25 141 ASP B N 1
ATOM 829 C CA . ASP A 1 111 ? 14.857 33.488 23.140 1.00 21.12 141 ASP B CA 1
ATOM 830 C C . ASP A 1 111 ? 15.448 32.096 23.311 1.00 20.91 141 ASP B C 1
ATOM 831 O O . ASP A 1 111 ? 16.178 31.866 24.262 1.00 25.51 141 ASP B O 1
ATOM 836 N N . LEU A 1 112 ? 15.104 31.163 22.430 1.00 19.15 142 LEU B N 1
ATOM 837 C CA . LEU A 1 112 ? 15.621 29.801 22.535 1.00 21.02 142 LEU B CA 1
ATOM 838 C C . LEU A 1 112 ? 16.477 29.475 21.328 1.00 23.52 142 LEU B C 1
ATOM 839 O O . LEU A 1 112 ? 16.276 30.029 20.244 1.00 19.57 142 LEU B O 1
ATOM 844 N N . LEU A 1 113 ? 17.401 28.541 21.510 1.00 19.79 143 LEU B N 1
ATOM 845 C CA . LEU A 1 113 ? 18.274 28.143 20.418 1.00 15.43 143 LEU B CA 1
ATOM 846 C C . LEU A 1 113 ? 18.216 26.646 20.153 1.00 22.99 143 LEU B C 1
ATOM 847 O O . LEU A 1 113 ? 17.872 25.846 21.019 1.00 25.12 143 LEU B O 1
ATOM 852 N N . ALA A 1 114 ? 18.560 26.282 18.930 1.00 20.91 144 ALA B N 1
ATOM 853 C CA . ALA A 1 114 ? 18.830 24.912 18.573 1.00 19.41 144 ALA B CA 1
ATOM 854 C C . ALA A 1 114 ? 20.031 24.938 17.638 1.00 24.80 144 ALA B C 1
ATOM 855 O O . ALA A 1 114 ? 20.256 25.919 16.911 1.00 20.26 144 ALA B O 1
ATOM 857 N N . GLN A 1 115 ? 20.822 23.878 17.658 1.00 23.88 145 GLN B N 1
ATOM 858 C CA . GLN A 1 115 ? 21.911 23.765 16.706 1.00 18.19 145 GLN B CA 1
ATOM 859 C C . GLN A 1 115 ? 21.536 22.807 15.591 1.00 25.18 145 GLN B C 1
ATOM 860 O O . GLN A 1 115 ? 21.302 21.629 15.831 1.00 24.16 145 GLN B O 1
ATOM 866 N N . LEU A 1 116 ? 21.476 23.304 14.362 1.00 23.35 146 LEU B N 1
ATOM 867 C CA . LEU A 1 116 ? 21.030 22.447 13.271 1.00 20.11 146 LEU B CA 1
ATOM 868 C C . LEU A 1 116 ? 22.224 21.865 12.529 1.00 19.53 146 LEU B C 1
ATOM 869 O O . LEU A 1 116 ? 23.373 22.138 12.879 1.00 23.33 146 LEU B O 1
ATOM 874 N N . GLY A 1 117 ? 21.959 21.053 11.513 1.00 28.16 147 GLY B N 1
ATOM 875 C CA . GLY A 1 117 ? 23.038 20.390 10.799 1.00 28.55 147 GLY B CA 1
ATOM 876 C C . GLY A 1 117 ? 23.893 21.349 9.999 1.00 28.41 147 GLY B C 1
ATOM 877 O O . GLY A 1 117 ? 23.370 22.250 9.343 1.00 25.58 147 GLY B O 1
ATOM 878 N N . GLY A 1 118 ? 25.208 21.150 10.051 1.00 23.90 148 GLY B N 1
ATOM 879 C CA . GLY A 1 118 ? 26.152 21.972 9.319 1.00 24.06 148 GLY B CA 1
ATOM 880 C C . GLY A 1 118 ? 26.534 23.222 10.071 1.00 24.72 148 GLY B C 1
ATOM 881 O O . GLY A 1 118 ? 27.316 24.045 9.590 1.00 27.95 148 GLY B O 1
ATOM 882 N N . HIS A 1 119 ? 25.961 23.367 11.263 1.00 24.63 149 HIS B N 1
ATOM 883 C CA . HIS A 1 119 ? 26.221 24.511 12.112 1.00 17.36 149 HIS B CA 1
ATOM 884 C C . HIS A 1 119 ? 27.270 24.143 13.161 1.00 25.94 149 HIS B C 1
ATOM 885 O O . HIS A 1 119 ? 27.189 23.088 13.794 1.00 27.63 149 HIS B O 1
ATOM 892 N N . SER A 1 120 ? 28.245 25.026 13.333 1.00 23.97 150 SER B N 1
ATOM 893 C CA . SER A 1 120 ? 29.332 24.824 14.291 1.00 25.14 150 SER B CA 1
ATOM 894 C C . SER A 1 120 ? 28.884 25.114 15.721 1.00 29.50 150 SER B C 1
ATOM 895 O O . SER A 1 120 ? 29.435 24.550 16.666 1.00 26.14 150 SER B O 1
ATOM 898 N N . VAL A 1 121 ? 27.908 26.012 15.873 1.00 24.42 151 VAL B N 1
ATOM 899 C CA . VAL A 1 121 ? 27.359 26.391 17.178 1.00 22.04 151 VAL B CA 1
ATOM 900 C C . VAL A 1 121 ? 25.842 26.589 17.073 1.00 24.97 151 VAL B C 1
ATOM 901 O O . VAL A 1 121 ? 25.307 26.702 15.974 1.00 24.75 151 VAL B O 1
ATOM 905 N N . PRO A 1 122 ? 25.138 26.621 18.212 1.00 23.39 152 PRO B N 1
ATOM 906 C CA . PRO A 1 122 ? 23.691 26.869 18.095 1.00 20.05 152 PRO B CA 1
ATOM 907 C C . PRO A 1 122 ? 23.391 28.315 17.708 1.00 18.49 152 PRO B C 1
ATOM 908 O O . PRO A 1 122 ? 23.782 29.232 18.434 1.00 21.64 152 PRO B O 1
ATOM 912 N N . ARG A 1 123 ? 22.702 28.523 16.582 1.00 17.54 153 ARG B N 1
ATOM 913 C CA . ARG A 1 123 ? 22.338 29.879 16.178 1.00 21.82 153 ARG B CA 1
ATOM 914 C C . ARG A 1 123 ? 20.946 29.971 15.572 1.00 18.69 153 ARG B C 1
ATOM 915 O O . ARG A 1 123 ? 20.607 31.003 14.992 1.00 16.29 153 ARG B O 1
ATOM 923 N N . THR A 1 124 ? 20.163 28.900 15.669 1.00 17.85 154 THR B N 1
ATOM 924 C CA . THR A 1 124 ? 18.789 28.942 15.145 1.00 17.67 154 THR B CA 1
ATOM 925 C C . THR A 1 124 ? 17.820 29.378 16.257 1.00 19.56 154 THR B C 1
ATOM 926 O O . THR A 1 124 ? 17.615 28.652 17.224 1.00 21.77 154 THR B O 1
ATOM 930 N N . HIS A 1 125 ? 17.230 30.567 16.111 1.00 13.27 155 HIS B N 1
ATOM 931 C CA . HIS A 1 125 ? 16.401 31.158 17.161 1.00 16.84 155 HIS B CA 1
ATOM 932 C C . HIS A 1 125 ? 14.923 30.809 17.010 1.00 17.16 155 HIS B C 1
ATOM 933 O O . HIS A 1 125 ? 14.387 30.903 15.904 1.00 14.25 155 HIS B O 1
ATOM 940 N N . ARG A 1 126 ? 14.259 30.465 18.117 1.00 15.64 156 ARG B N 1
ATOM 941 C CA . ARG A 1 126 ? 12.795 30.293 18.149 1.00 15.33 156 ARG B CA 1
ATOM 942 C C . ARG A 1 126 ? 12.281 30.892 19.471 1.00 17.17 156 ARG B C 1
ATOM 943 O O . ARG A 1 126 ? 13.052 31.064 20.420 1.00 17.88 156 ARG B O 1
ATOM 951 N N . SER A 1 127 ? 11.001 31.244 19.549 1.00 21.45 157 SER B N 1
ATOM 952 C CA . SER A 1 127 ? 10.482 31.776 20.810 1.00 20.92 157 SER B CA 1
ATOM 953 C C . SER A 1 127 ? 9.917 30.688 21.704 1.00 20.06 157 SER B C 1
ATOM 954 O O . SER A 1 127 ? 9.370 29.700 21.217 1.00 19.50 157 SER B O 1
ATOM 957 N N . SER A 1 128 ? 10.012 30.870 23.020 1.00 18.99 158 SER B N 1
ATOM 958 C CA . SER A 1 128 ? 9.293 29.975 23.920 1.00 16.20 158 SER B CA 1
ATOM 959 C C . SER A 1 128 ? 7.781 30.200 23.741 1.00 26.68 158 SER B C 1
ATOM 960 O O . SER A 1 128 ? 7.352 31.274 23.298 1.00 21.53 158 SER B O 1
ATOM 963 N N . GLY A 1 129 ? 6.991 29.172 24.042 1.00 26.21 159 GLY B N 1
ATOM 964 C CA . GLY A 1 129 ? 5.549 29.239 23.873 1.00 26.05 159 GLY B CA 1
ATOM 965 C C . GLY A 1 129 ? 4.992 28.282 22.832 1.00 21.93 159 GLY B C 1
ATOM 966 O O . GLY A 1 129 ? 5.714 27.441 22.280 1.00 23.03 159 GLY B O 1
ATOM 967 N N . LYS A 1 130 ? 3.701 28.439 22.545 1.00 26.26 160 LYS B N 1
ATOM 968 C CA . LYS A 1 130 ? 2.943 27.516 21.700 1.00 30.11 160 LYS B CA 1
ATOM 969 C C . LYS A 1 130 ? 3.156 27.737 20.212 1.00 28.15 160 LYS B C 1
ATOM 970 O O . LYS A 1 130 ? 2.830 26.871 19.402 1.00 28.58 160 LYS B O 1
ATOM 976 N N . LEU A 1 131 ? 3.678 28.899 19.835 1.00 24.19 161 LEU B N 1
ATOM 977 C CA . LEU A 1 131 ? 3.737 29.239 18.412 1.00 25.81 161 LEU B CA 1
ATOM 978 C C . LEU A 1 131 ? 5.105 28.939 17.811 1.00 22.86 161 LEU B C 1
ATOM 979 O O . LEU A 1 131 ? 6.130 29.449 18.282 1.00 21.35 161 LEU B O 1
ATOM 984 N N . PRO A 1 132 ? 5.133 28.107 16.760 1.00 15.34 162 PRO B N 1
ATOM 985 C CA . PRO A 1 132 ? 6.377 27.833 16.055 1.00 17.39 162 PRO B CA 1
ATOM 986 C C . PRO A 1 132 ? 6.823 29.094 15.298 1.00 19.64 162 PRO B C 1
ATOM 987 O O . PRO A 1 132 ? 5.994 29.980 15.048 1.00 19.29 162 PRO B O 1
ATOM 991 N N . PRO A 1 133 ? 8.116 29.191 14.968 1.00 20.90 163 PRO B N 1
ATOM 992 C CA . PRO A 1 133 ? 8.695 30.466 14.516 1.00 15.51 163 PRO B CA 1
ATOM 993 C C . PRO A 1 133 ? 8.103 30.979 13.205 1.00 12.86 163 PRO B C 1
ATOM 994 O O . PRO A 1 133 ? 7.845 32.167 13.106 1.00 13.92 163 PRO B O 1
ATOM 998 N N . GLY A 1 134 ? 7.871 30.105 12.230 1.00 13.18 164 GLY B N 1
ATOM 999 C CA . GLY A 1 134 ? 7.261 30.561 10.980 1.00 16.60 164 GLY B CA 1
ATOM 1000 C C . GLY A 1 134 ? 5.950 31.294 11.211 1.00 13.28 164 GLY B C 1
ATOM 1001 O O . GLY A 1 134 ? 5.760 32.445 10.772 1.00 13.19 164 GLY B O 1
ATOM 1002 N N . PHE A 1 135 ? 5.031 30.634 11.911 1.00 13.29 165 PHE B N 1
ATOM 1003 C CA . PHE A 1 135 ? 3.737 31.226 12.180 1.00 16.01 165 PHE B CA 1
ATOM 1004 C C . PHE A 1 135 ? 3.847 32.459 13.080 1.00 16.54 165 PHE B C 1
ATOM 1005 O O . PHE A 1 135 ? 3.145 33.439 12.857 1.00 16.10 165 PHE B O 1
ATOM 1013 N N . GLU A 1 136 ? 4.707 32.416 14.097 1.00 12.28 166 GLU B N 1
ATOM 1014 C CA . GLU A 1 136 ? 4.777 33.541 15.028 1.00 14.65 166 GLU B CA 1
ATOM 1015 C C . GLU A 1 136 ? 5.211 34.783 14.280 1.00 12.83 166 GLU B C 1
ATOM 1016 O O . GLU A 1 136 ? 4.672 35.870 14.492 1.00 14.43 166 GLU B O 1
ATOM 1022 N N . ILE A 1 137 ? 6.190 34.607 13.400 1.00 15.12 167 ILE B N 1
ATOM 1023 C CA . ILE A 1 137 ? 6.768 35.720 12.674 1.00 12.32 167 ILE B CA 1
ATOM 1024 C C . ILE A 1 137 ? 5.793 36.244 11.611 1.00 14.31 167 ILE B C 1
ATOM 1025 O O . ILE A 1 137 ? 5.534 37.445 11.534 1.00 12.05 167 ILE B O 1
ATOM 1030 N N . VAL A 1 138 ? 5.225 35.343 10.821 1.00 11.75 168 VAL B N 1
ATOM 1031 C CA . VAL A 1 138 ? 4.244 35.760 9.812 1.00 10.44 168 VAL B CA 1
ATOM 1032 C C . VAL A 1 138 ? 3.046 36.441 10.470 1.00 12.44 168 VAL B C 1
ATOM 1033 O O . VAL A 1 138 ? 2.549 37.483 10.000 1.00 13.46 168 VAL B O 1
ATOM 1037 N N . GLN A 1 139 ? 2.563 35.857 11.562 1.00 11.75 169 GLN B N 1
ATOM 1038 C CA . GLN A 1 139 ? 1.427 36.438 12.259 1.00 14.69 169 GLN B CA 1
ATOM 1039 C C . GLN A 1 139 ? 1.689 37.876 12.673 1.00 16.07 169 GLN B C 1
ATOM 1040 O O . GLN A 1 139 ? 0.846 38.746 12.449 1.00 15.81 169 GLN B O 1
ATOM 1046 N N . ALA A 1 140 ? 2.850 38.118 13.274 1.00 12.69 170 ALA B N 1
ATOM 1047 C CA . ALA A 1 140 ? 3.171 39.452 13.765 1.00 13.48 170 ALA B CA 1
ATOM 1048 C C . ALA A 1 140 ? 3.322 40.447 12.621 1.00 15.95 170 ALA B C 1
ATOM 1049 O O . ALA A 1 140 ? 2.824 41.556 12.718 1.00 17.32 170 ALA B O 1
ATOM 1051 N N . LEU A 1 141 ? 3.972 40.050 11.534 1.00 12.98 171 LEU B N 1
ATOM 1052 C CA . LEU A 1 141 ? 4.199 40.990 10.433 1.00 12.04 171 LEU B CA 1
ATOM 1053 C C . LEU A 1 141 ? 2.907 41.251 9.649 1.00 11.41 171 LEU B C 1
ATOM 1054 O O . LEU A 1 141 ? 2.668 42.375 9.182 1.00 12.94 171 LEU B O 1
ATOM 1059 N N . SER A 1 142 ? 2.061 40.230 9.520 1.00 14.72 172 SER B N 1
ATOM 1060 C CA . SER A 1 142 ? 0.780 40.404 8.841 1.00 17.09 172 SER B CA 1
ATOM 1061 C C . SER A 1 142 ? -0.160 41.253 9.682 1.00 20.58 172 SER B C 1
ATOM 1062 O O . SER A 1 142 ? -0.878 42.103 9.154 1.00 19.70 172 SER B O 1
ATOM 1065 N N . LYS A 1 143 ? -0.163 41.043 10.992 1.00 18.33 173 LYS B N 1
ATOM 1066 C CA . LYS A 1 143 ? -1.059 41.829 11.832 1.00 14.04 173 LYS B CA 1
ATOM 1067 C C . LYS A 1 143 ? -0.715 43.304 11.735 1.00 21.03 173 LYS B C 1
ATOM 1068 O O . LYS A 1 143 ? -1.610 44.146 11.670 1.00 21.51 173 LYS B O 1
ATOM 1074 N N . LYS A 1 144 ? 0.576 43.618 11.671 1.00 16.64 174 LYS B N 1
ATOM 1075 C CA . LYS A 1 144 ? 1.010 45.007 11.521 1.00 17.25 174 LYS B CA 1
ATOM 1076 C C . LYS A 1 144 ? 0.484 45.624 10.215 1.00 17.85 174 LYS B C 1
ATOM 1077 O O . LYS A 1 144 ? -0.073 46.720 10.229 1.00 21.62 174 LYS B O 1
ATOM 1083 N N . LEU A 1 145 ? 0.652 44.917 9.093 1.00 17.29 175 LEU B N 1
ATOM 1084 C CA . LEU A 1 145 ? 0.136 45.414 7.807 1.00 17.18 175 LEU B CA 1
ATOM 1085 C C . LEU A 1 145 ? -1.379 45.603 7.841 1.00 22.30 175 LEU B C 1
ATOM 1086 O O . LEU A 1 145 ? -1.914 46.592 7.315 1.00 23.39 175 LEU B O 1
ATOM 1091 N N . LYS A 1 146 ? -2.072 44.670 8.479 1.00 20.16 176 LYS B N 1
ATOM 1092 C CA . LYS A 1 146 ? -3.526 44.735 8.517 1.00 17.74 176 LYS B CA 1
ATOM 1093 C C . LYS A 1 146 ? -3.969 45.907 9.369 1.00 22.26 176 LYS B C 1
ATOM 1094 O O . LYS A 1 146 ? -4.923 46.596 9.018 1.00 28.17 176 LYS B O 1
ATOM 1100 N N . ASP A 1 147 ? -3.265 46.157 10.471 1.00 24.62 177 ASP B N 1
ATOM 1101 C CA . ASP A 1 147 ? -3.532 47.356 11.271 1.00 27.37 177 ASP B CA 1
ATOM 1102 C C . ASP A 1 147 ? -3.307 48.635 10.460 1.00 31.28 177 ASP B C 1
ATOM 1103 O O . ASP A 1 147 ? -4.102 49.578 10.530 1.00 33.47 177 ASP B O 1
ATOM 1108 N N . ILE A 1 148 ? -2.214 48.679 9.708 1.00 28.65 178 ILE B N 1
ATOM 1109 C CA . ILE A 1 148 ? -1.894 49.882 8.945 1.00 30.80 178 ILE B CA 1
ATOM 1110 C C . ILE A 1 148 ? -2.934 50.069 7.854 1.00 23.89 178 ILE B C 1
ATOM 1111 O O . ILE A 1 148 ? -3.371 51.188 7.583 1.00 32.35 178 ILE B O 1
ATOM 1116 N N . SER A 1 149 ? -3.359 48.963 7.249 1.00 20.22 179 SER B N 1
ATOM 1117 C CA . SER A 1 149 ? -4.342 49.025 6.173 1.00 24.97 179 SER B CA 1
ATOM 1118 C C . SER A 1 149 ? -5.660 49.615 6.656 1.00 33.19 179 SER B C 1
ATOM 1119 O O . SER A 1 149 ? -6.265 50.447 5.979 1.00 37.21 179 SER B O 1
ATOM 1122 N N . SER A 1 150 ? -6.094 49.196 7.840 1.00 32.95 180 SER B N 1
ATOM 1123 C CA . SER A 1 150 ? -7.382 49.619 8.370 1.00 32.82 180 SER B CA 1
ATOM 1124 C C . SER A 1 150 ? -7.408 51.114 8.699 1.00 40.91 180 SER B C 1
ATOM 1125 O O . SER A 1 150 ? -8.474 51.734 8.702 1.00 42.57 180 SER B O 1
ATOM 1128 N N . LYS A 1 151 ? -6.239 51.695 8.963 1.00 39.31 181 LYS B N 1
ATOM 1129 C CA . LYS A 1 151 ? -6.155 53.126 9.246 1.00 41.37 181 LYS B CA 1
ATOM 1130 C C . LYS A 1 151 ? -5.916 53.963 7.983 1.00 42.35 181 LYS B C 1
ATOM 1131 O O . LYS A 1 151 ? -6.414 55.083 7.878 1.00 49.32 181 LYS B O 1
ATOM 1137 N N . ASP A 1 152 ? -5.144 53.430 7.037 1.00 35.65 182 ASP B N 1
ATOM 1138 C CA . ASP A 1 152 ? -4.920 54.100 5.752 1.00 33.36 182 ASP B CA 1
ATOM 1139 C C . ASP A 1 152 ? -4.900 53.077 4.620 1.00 35.96 182 ASP B C 1
ATOM 1140 O O . ASP A 1 152 ? -3.851 52.504 4.280 1.00 32.86 182 ASP B O 1
ATOM 1145 N N . SER A 1 153 ? -6.078 52.870 4.043 1.00 32.75 183 SER B N 1
ATOM 1146 C CA . SER A 1 153 ? -6.300 51.918 2.966 1.00 38.94 183 SER B CA 1
ATOM 1147 C C . SER A 1 153 ? -5.399 52.154 1.759 1.00 35.92 183 SER B C 1
ATOM 1148 O O . SER A 1 153 ? -5.155 51.243 0.977 1.00 36.77 183 SER B O 1
ATOM 1151 N N . ASN A 1 154 ? -4.936 53.385 1.577 1.00 34.47 184 ASN B N 1
ATOM 1152 C CA . ASN A 1 154 ? -4.110 53.698 0.417 1.00 38.02 184 ASN B CA 1
ATOM 1153 C C . ASN A 1 154 ? -2.636 53.397 0.646 1.00 31.83 184 ASN B C 1
ATOM 1154 O O . ASN A 1 154 ? -1.851 53.349 -0.300 1.00 35.01 184 ASN B O 1
ATOM 1159 N N . LEU A 1 155 ? -2.266 53.202 1.906 1.00 27.48 185 LEU B N 1
ATOM 1160 C CA . LEU A 1 155 ? -0.876 52.957 2.250 1.00 23.14 185 LEU B CA 1
ATOM 1161 C C . LEU A 1 155 ? -0.528 51.486 2.006 1.00 24.51 185 LEU B C 1
ATOM 1162 O O . LEU A 1 155 ? 0.521 51.167 1.447 1.00 26.26 185 LEU B O 1
ATOM 1167 N N . VAL A 1 156 ? -1.410 50.579 2.407 1.00 23.44 186 VAL B N 1
ATOM 1168 C CA . VAL A 1 156 ? -1.186 49.181 2.070 1.00 20.03 186 VAL B CA 1
ATOM 1169 C C . VAL A 1 156 ? -2.488 48.489 1.766 1.00 15.96 186 VAL B C 1
ATOM 1170 O O . VAL A 1 156 ? -3.485 48.684 2.457 1.00 22.42 186 VAL B O 1
ATOM 1174 N N . GLN A 1 157 ? -2.480 47.705 0.696 1.00 19.14 187 GLN B N 1
ATOM 1175 C CA . GLN A 1 157 ? -3.593 46.830 0.373 1.00 19.71 187 GLN B CA 1
ATOM 1176 C C . GLN A 1 157 ? -3.059 45.427 0.174 1.00 20.33 187 GLN B C 1
ATOM 1177 O O . GLN A 1 157 ? -2.040 45.241 -0.480 1.00 21.59 187 GLN B O 1
ATOM 1183 N N . ILE A 1 158 ? -3.742 44.447 0.758 1.00 22.00 188 ILE B N 1
ATOM 1184 C CA . ILE A 1 158 ? -3.416 43.046 0.531 1.00 24.10 188 ILE B CA 1
ATOM 1185 C C . ILE A 1 158 ? -4.482 42.427 -0.351 1.00 20.36 188 ILE B C 1
ATOM 1186 O O . ILE A 1 158 ? -5.683 42.533 -0.065 1.00 20.47 188 ILE B O 1
ATOM 1191 N N . MET A 1 159 ? -4.062 41.793 -1.439 1.00 18.92 189 MET B N 1
ATOM 1192 C CA . MET A 1 159 ? -5.041 41.198 -2.341 1.00 20.08 189 MET B CA 1
ATOM 1193 C C . MET A 1 159 ? -4.722 39.734 -2.572 1.00 19.60 189 MET B C 1
ATOM 1194 O O . MET A 1 159 ? -3.702 39.397 -3.183 1.00 17.97 189 MET B O 1
ATOM 1199 N N . LEU A 1 160 ? -5.586 38.865 -2.059 1.00 13.60 190 LEU B N 1
ATOM 1200 C CA . LEU A 1 160 ? -5.356 37.436 -2.161 1.00 15.31 190 LEU B CA 1
ATOM 1201 C C . LEU A 1 160 ? -6.031 36.954 -3.424 1.00 16.72 190 LEU B C 1
ATOM 1202 O O . LEU A 1 160 ? -6.695 37.730 -4.095 1.00 19.99 190 LEU B O 1
ATOM 1207 N N . ASN A 1 161 ? -5.828 35.683 -3.741 1.00 17.70 191 ASN B N 1
ATOM 1208 C CA . ASN A 1 161 ? -6.389 35.065 -4.934 1.00 17.47 191 ASN B CA 1
ATOM 1209 C C . ASN A 1 161 ? -6.063 35.883 -6.191 1.00 20.32 191 ASN B C 1
ATOM 1210 O O . ASN A 1 161 ? -6.891 36.038 -7.089 1.00 21.18 191 ASN B O 1
ATOM 1215 N N . SER A 1 162 ? -4.839 36.396 -6.227 1.00 15.66 192 SER B N 1
ATOM 1216 C CA . SER A 1 162 ? -4.350 37.248 -7.310 1.00 17.42 192 SER B CA 1
ATOM 1217 C C . SER A 1 162 ? -3.031 36.702 -7.848 1.00 21.79 192 SER B C 1
ATOM 1218 O O . SER A 1 162 ? -1.973 36.913 -7.245 1.00 16.13 192 SER B O 1
ATOM 1221 N N . GLU A 1 163 ? -3.091 35.987 -8.967 1.00 19.68 193 GLU B N 1
ATOM 1222 C CA . GLU A 1 163 ? -1.901 35.349 -9.516 1.00 19.98 193 GLU B CA 1
ATOM 1223 C C . GLU A 1 163 ? -1.210 36.242 -10.525 1.00 17.92 193 GLU B C 1
ATOM 1224 O O . GLU A 1 163 ? -1.778 36.564 -11.568 1.00 20.02 193 GLU B O 1
ATOM 1230 N N . VAL A 1 164 ? 0.002 36.669 -10.205 1.00 15.22 194 VAL B N 1
ATOM 1231 C CA . VAL A 1 164 ? 0.794 37.462 -11.149 1.00 13.67 194 VAL B CA 1
ATOM 1232 C C . VAL A 1 164 ? 1.213 36.574 -12.305 1.00 16.49 194 VAL B C 1
ATOM 1233 O O . VAL A 1 164 ? 1.632 35.440 -12.097 1.00 16.38 194 VAL B O 1
ATOM 1237 N N . VAL A 1 165 ? 1.071 37.073 -13.529 1.00 18.27 195 VAL B N 1
ATOM 1238 C CA . VAL A 1 165 ? 1.392 36.266 -14.691 1.00 19.74 195 VAL B CA 1
ATOM 1239 C C . VAL A 1 165 ? 2.462 36.927 -15.556 1.00 22.74 195 VAL B C 1
ATOM 1240 O O . VAL A 1 165 ? 3.103 36.255 -16.367 1.00 25.08 195 VAL B O 1
ATOM 1244 N N . ASP A 1 166 ? 2.666 38.234 -15.393 1.00 17.90 196 ASP B N 1
ATOM 1245 C CA . ASP A 1 166 ? 3.718 38.922 -16.149 1.00 20.28 196 ASP B CA 1
ATOM 1246 C C . ASP A 1 166 ? 3.990 40.325 -15.619 1.00 17.15 196 ASP B C 1
ATOM 1247 O O . ASP A 1 166 ? 3.221 40.869 -14.829 1.00 22.11 196 ASP B O 1
ATOM 1252 N N . ILE A 1 167 ? 5.091 40.905 -16.074 1.00 23.63 197 ILE B N 1
ATOM 1253 C CA . ILE A 1 167 ? 5.384 42.303 -15.809 1.00 16.75 197 ILE B CA 1
ATOM 1254 C C . ILE A 1 167 ? 5.355 43.073 -17.104 1.00 25.21 197 ILE B C 1
ATOM 1255 O O . ILE A 1 167 ? 5.924 42.630 -18.096 1.00 25.39 197 ILE B O 1
ATOM 1260 N N . GLU A 1 168 ? 4.705 44.231 -17.109 1.00 23.97 198 GLU B N 1
ATOM 1261 C CA . GLU A 1 168 ? 4.696 45.022 -18.331 1.00 21.21 198 GLU B CA 1
ATOM 1262 C C . GLU A 1 168 ? 5.733 46.126 -18.238 1.00 24.04 198 GLU B C 1
ATOM 1263 O O . GLU A 1 168 ? 5.891 46.793 -17.212 1.00 21.45 198 GLU B O 1
ATOM 1269 N N . LEU A 1 169 ? 6.490 46.260 -19.317 1.00 28.58 199 LEU B N 1
ATOM 1270 C CA . LEU A 1 169 ? 7.576 47.218 -19.392 1.00 28.82 199 LEU B CA 1
ATOM 1271 C C . LEU A 1 169 ? 7.315 48.174 -20.545 1.00 32.79 199 LEU B C 1
ATOM 1272 O O . LEU A 1 169 ? 6.674 47.794 -21.528 1.00 34.20 199 LEU B O 1
ATOM 1277 N N . ASP A 1 170 ? 7.792 49.412 -20.431 1.00 40.95 200 ASP B N 1
ATOM 1278 C CA . ASP A 1 170 ? 7.625 50.364 -21.530 1.00 46.38 200 ASP B CA 1
ATOM 1279 C C . ASP A 1 170 ? 8.703 50.117 -22.587 1.00 52.56 200 ASP B C 1
ATOM 1280 O O . ASP A 1 170 ? 9.411 49.106 -22.519 1.00 49.38 200 ASP B O 1
ATOM 1285 N N . ASN A 1 171 ? 8.824 51.035 -23.547 1.00 60.27 201 ASN B N 1
ATOM 1286 C CA . ASN A 1 171 ? 9.620 50.793 -24.753 1.00 66.19 201 ASN B CA 1
ATOM 1287 C C . ASN A 1 171 ? 11.050 50.368 -24.430 1.00 69.07 201 ASN B C 1
ATOM 1288 O O . ASN A 1 171 ? 11.491 49.334 -24.912 1.00 74.53 201 ASN B O 1
ATOM 1293 N N . GLN A 1 172 ? 11.752 51.154 -23.617 1.00 69.06 202 GLN B N 1
ATOM 1294 C CA . GLN A 1 172 ? 12.962 50.708 -22.921 1.00 71.47 202 GLN B CA 1
ATOM 1295 C C . GLN A 1 172 ? 13.088 51.507 -21.628 1.00 67.72 202 GLN B C 1
ATOM 1296 O O . GLN A 1 172 ? 13.185 52.735 -21.666 1.00 66.69 202 GLN B O 1
ATOM 1302 N N . GLY A 1 173 ? 13.049 50.837 -20.483 1.00 61.15 203 GLY B N 1
ATOM 1303 C CA . GLY A 1 173 ? 12.720 49.429 -20.374 1.00 57.29 203 GLY B CA 1
ATOM 1304 C C . GLY A 1 173 ? 12.127 49.292 -18.989 1.00 48.16 203 GLY B C 1
ATOM 1305 O O . GLY A 1 173 ? 12.298 48.283 -18.303 1.00 54.34 203 GLY B O 1
ATOM 1306 N N . HIS A 1 174 ? 11.431 50.352 -18.587 1.00 39.50 204 HIS B N 1
ATOM 1307 C CA . HIS A 1 174 ? 10.957 50.546 -17.226 1.00 37.04 204 HIS B CA 1
ATOM 1308 C C . HIS A 1 174 ? 9.678 49.777 -16.919 1.00 28.65 204 HIS B C 1
ATOM 1309 O O . HIS A 1 174 ? 8.883 49.479 -17.804 1.00 26.96 204 HIS B O 1
ATOM 1316 N N . VAL A 1 175 ? 9.472 49.482 -15.643 1.00 29.79 205 VAL B N 1
ATOM 1317 C CA . VAL A 1 175 ? 8.245 48.841 -15.212 1.00 23.47 205 VAL B CA 1
ATOM 1318 C C . VAL A 1 175 ? 7.092 49.835 -15.293 1.00 24.55 205 VAL B C 1
ATOM 1319 O O . VAL A 1 175 ? 7.225 50.985 -14.868 1.00 30.32 205 VAL B O 1
ATOM 1323 N N . THR A 1 176 ? 5.970 49.405 -15.860 1.00 27.48 206 THR B N 1
ATOM 1324 C CA . THR A 1 176 ? 4.773 50.237 -15.874 1.00 27.79 206 THR B CA 1
ATOM 1325 C C . THR A 1 176 ? 3.599 49.528 -15.211 1.00 29.66 206 THR B C 1
ATOM 1326 O O . THR A 1 176 ? 2.615 50.156 -14.840 1.00 30.29 206 THR B O 1
ATOM 1330 N N . GLY A 1 177 ? 3.697 48.216 -15.033 1.00 28.10 207 GLY B N 1
ATOM 1331 C CA . GLY A 1 177 ? 2.637 47.531 -14.325 1.00 27.02 207 GLY B CA 1
ATOM 1332 C C . GLY A 1 177 ? 2.858 46.061 -14.084 1.00 18.97 207 GLY B C 1
ATOM 1333 O O . GLY A 1 177 ? 3.821 45.473 -14.577 1.00 23.51 207 GLY B O 1
ATOM 1334 N N . VAL A 1 178 ? 1.954 45.475 -13.308 1.00 21.13 208 VAL B N 1
ATOM 1335 C CA . VAL A 1 178 ? 1.971 44.048 -13.023 1.00 21.04 208 VAL B CA 1
ATOM 1336 C C . VAL A 1 178 ? 0.684 43.426 -13.521 1.00 25.09 208 VAL B C 1
ATOM 1337 O O . VAL A 1 178 ? -0.404 43.883 -13.163 1.00 27.45 208 VAL B O 1
ATOM 1341 N N . VAL A 1 179 ? 0.811 42.403 -14.360 1.00 26.82 209 VAL B N 1
ATOM 1342 C CA . VAL A 1 179 ? -0.349 41.707 -14.896 1.00 23.78 209 VAL B CA 1
ATOM 1343 C C . VAL A 1 179 ? -0.711 40.541 -13.993 1.00 23.90 209 VAL B C 1
ATOM 1344 O O . VAL A 1 179 ? 0.124 39.675 -13.694 1.00 15.93 209 VAL B O 1
ATOM 1348 N N . TYR A 1 180 ? -1.958 40.503 -13.545 1.00 19.84 210 TYR B N 1
ATOM 1349 C CA . TYR A 1 180 ? -2.361 39.404 -12.686 1.00 18.38 210 TYR B CA 1
ATOM 1350 C C . TYR A 1 180 ? -3.791 38.982 -12.989 1.00 20.25 210 TYR B C 1
ATOM 1351 O O . TYR A 1 180 ? -4.546 39.696 -13.655 1.00 21.67 210 TYR B O 1
ATOM 1360 N N . MET A 1 181 ? -4.144 37.795 -12.525 1.00 19.39 211 MET B N 1
ATOM 1361 C CA . MET A 1 181 ? -5.495 37.283 -12.667 1.00 23.80 211 MET B CA 1
ATOM 1362 C C . MET A 1 181 ? -6.176 37.383 -11.310 1.00 26.32 211 MET B C 1
ATOM 1363 O O . MET A 1 181 ? -5.653 36.867 -10.319 1.00 24.09 211 MET B O 1
ATOM 1368 N N . ASP A 1 182 ? -7.313 38.069 -11.246 1.00 26.28 212 ASP B N 1
ATOM 1369 C CA . ASP A 1 182 ? -7.960 38.301 -9.952 1.00 24.26 212 ASP B CA 1
ATOM 1370 C C . ASP A 1 182 ? -8.748 37.087 -9.444 1.00 24.64 212 ASP B C 1
ATOM 1371 O O . ASP A 1 182 ? -8.623 35.978 -9.969 1.00 24.97 212 ASP B O 1
ATOM 1376 N N . GLU A 1 183 ? -9.578 37.298 -8.424 1.00 25.75 213 GLU B N 1
ATOM 1377 C CA . GLU A 1 183 ? -10.268 36.173 -7.793 1.00 20.80 213 GLU B CA 1
ATOM 1378 C C . GLU A 1 183 ? -11.270 35.514 -8.737 1.00 23.05 213 GLU B C 1
ATOM 1379 O O . GLU A 1 183 ? -11.655 34.368 -8.535 1.00 29.04 213 GLU B O 1
ATOM 1385 N N . ASN A 1 184 ? -11.667 36.252 -9.770 1.00 26.72 214 ASN B N 1
ATOM 1386 C CA . ASN A 1 184 ? -12.661 35.812 -10.739 1.00 36.09 214 ASN B CA 1
ATOM 1387 C C . ASN A 1 184 ? -12.031 35.347 -12.046 1.00 34.88 214 ASN B C 1
ATOM 1388 O O . ASN A 1 184 ? -12.738 35.076 -13.011 1.00 36.25 214 ASN B O 1
ATOM 1393 N N . GLY A 1 185 ? -10.704 35.285 -12.085 1.00 33.54 215 GLY B N 1
ATOM 1394 C CA . GLY A 1 185 ? -10.005 34.845 -13.284 1.00 34.15 215 GLY B CA 1
ATOM 1395 C C . GLY A 1 185 ? -9.966 35.882 -14.391 1.00 33.11 215 GLY B C 1
ATOM 1396 O O . GLY A 1 185 ? -9.750 35.554 -15.565 1.00 32.07 215 GLY B O 1
ATOM 1397 N N . ASN A 1 186 ? -10.206 37.137 -14.028 1.00 25.80 216 ASN B N 1
ATOM 1398 C CA . ASN A 1 186 ? -10.103 38.231 -14.978 1.00 30.48 216 ASN B CA 1
ATOM 1399 C C . ASN A 1 186 ? -8.721 38.842 -14.965 1.00 30.14 216 ASN B C 1
ATOM 1400 O O . ASN A 1 186 ? -8.103 39.017 -13.908 1.00 29.06 216 ASN B O 1
ATOM 1405 N N . ARG A 1 187 ? -8.245 39.179 -16.151 1.00 26.30 217 ARG B N 1
ATOM 1406 C CA . ARG A 1 187 ? -6.982 39.877 -16.278 1.00 26.20 217 ARG B CA 1
ATOM 1407 C C . ARG A 1 187 ? -7.120 41.261 -15.679 1.00 26.89 217 ARG B C 1
ATOM 1408 O O . ARG A 1 187 ? -8.099 41.964 -15.928 1.00 34.13 217 ARG B O 1
ATOM 1416 N N . LYS A 1 188 ? -6.133 41.650 -14.892 1.00 24.83 218 LYS B N 1
ATOM 1417 C CA . LYS A 1 188 ? -6.081 42.980 -14.306 1.00 21.95 218 LYS B CA 1
ATOM 1418 C C . LYS A 1 188 ? -4.650 43.455 -14.393 1.00 27.69 218 LYS B C 1
ATOM 1419 O O . LYS A 1 188 ? -3.733 42.640 -14.420 1.00 25.84 218 LYS B O 1
ATOM 1425 N N . ILE A 1 189 ? -4.467 44.767 -14.441 1.00 27.99 219 ILE B N 1
ATOM 1426 C CA . ILE A 1 189 ? -3.147 45.355 -14.396 1.00 29.95 219 ILE B CA 1
ATOM 1427 C C . ILE A 1 189 ? -3.061 46.252 -13.171 1.00 32.07 219 ILE B C 1
ATOM 1428 O O . ILE A 1 189 ? -3.929 47.094 -12.957 1.00 30.75 219 ILE B O 1
ATOM 1433 N N . MET A 1 190 ? -2.043 46.035 -12.343 1.00 23.77 220 MET B N 1
ATOM 1434 C CA . MET A 1 190 ? -1.747 46.972 -11.265 1.00 21.74 220 MET B CA 1
ATOM 1435 C C . MET A 1 190 ? -0.669 47.933 -11.758 1.00 24.73 220 MET B C 1
ATOM 1436 O O . MET A 1 190 ? 0.461 47.520 -11.994 1.00 28.61 220 MET B O 1
ATOM 1441 N N . LYS A 1 191 ? -1.012 49.207 -11.931 1.00 25.21 221 LYS B N 1
ATOM 1442 C CA . LYS A 1 191 ? -0.033 50.179 -12.417 1.00 27.37 221 LYS B CA 1
ATOM 1443 C C . LYS A 1 191 ? 1.009 50.427 -11.333 1.00 30.14 221 LYS B C 1
ATOM 1444 O O . LYS A 1 191 ? 0.672 50.656 -10.173 1.00 26.37 221 LYS B O 1
ATOM 1450 N N . SER A 1 192 ? 2.277 50.360 -11.717 1.00 25.21 222 SER B N 1
ATOM 1451 C CA . SER A 1 192 ? 3.372 50.418 -10.762 1.00 21.44 222 SER B CA 1
ATOM 1452 C C . SER A 1 192 ? 4.693 50.655 -11.470 1.00 23.23 222 SER B C 1
ATOM 1453 O O . SER A 1 192 ? 4.832 50.324 -12.644 1.00 27.40 222 SER B O 1
ATOM 1456 N N . HIS A 1 193 ? 5.669 51.210 -10.759 1.00 23.56 223 HIS B N 1
ATOM 1457 C CA . HIS A 1 193 ? 7.005 51.396 -11.311 1.00 24.38 223 HIS B CA 1
ATOM 1458 C C . HIS A 1 193 ? 8.043 50.559 -10.565 1.00 21.29 223 HIS B C 1
ATOM 1459 O O . HIS A 1 193 ? 9.237 50.626 -10.861 1.00 18.66 223 HIS B O 1
ATOM 1466 N N . HIS A 1 194 ? 7.594 49.765 -9.598 1.00 22.31 224 HIS B N 1
ATOM 1467 C CA . HIS A 1 194 ? 8.528 49.013 -8.771 1.00 20.05 224 HIS B CA 1
ATOM 1468 C C . HIS A 1 194 ? 7.868 47.701 -8.371 1.00 18.05 224 HIS B C 1
ATOM 1469 O O . HIS A 1 194 ? 6.777 47.706 -7.806 1.00 21.50 224 HIS B O 1
ATOM 1476 N N . VAL A 1 195 ? 8.507 46.578 -8.671 1.00 22.36 225 VAL B N 1
ATOM 1477 C CA . VAL A 1 195 ? 7.930 45.293 -8.290 1.00 13.77 225 VAL B CA 1
ATOM 1478 C C . VAL A 1 195 ? 8.990 44.442 -7.581 1.00 19.09 225 VAL B C 1
ATOM 1479 O O . VAL A 1 195 ? 10.145 44.399 -7.996 1.00 18.51 225 VAL B O 1
ATOM 1483 N N . VAL A 1 196 ? 8.594 43.804 -6.485 1.00 16.43 226 VAL B N 1
ATOM 1484 C CA . VAL A 1 196 ? 9.482 42.881 -5.771 1.00 13.86 226 VAL B CA 1
ATOM 1485 C C . VAL A 1 196 ? 8.919 41.471 -5.837 1.00 15.58 226 VAL B C 1
ATOM 1486 O O . VAL A 1 196 ? 7.882 41.190 -5.240 1.00 14.74 226 VAL B O 1
ATOM 1490 N N . PHE A 1 197 ? 9.607 40.583 -6.547 1.00 13.50 227 PHE B N 1
ATOM 1491 C CA . PHE A 1 197 ? 9.224 39.180 -6.571 1.00 11.17 227 PHE B CA 1
ATOM 1492 C C . PHE A 1 197 ? 9.628 38.554 -5.253 1.00 15.71 227 PHE B C 1
ATOM 1493 O O . PHE A 1 197 ? 10.804 38.492 -4.931 1.00 13.58 227 PHE B O 1
ATOM 1501 N N . CYS A 1 198 ? 8.632 38.123 -4.490 1.00 11.71 228 CYS B N 1
ATOM 1502 C CA . CYS A 1 198 ? 8.847 37.349 -3.264 1.00 10.92 228 CYS B CA 1
ATOM 1503 C C . CYS A 1 198 ? 8.029 36.080 -3.332 1.00 12.68 228 CYS B C 1
ATOM 1504 O O . CYS A 1 198 ? 7.397 35.691 -2.348 1.00 11.84 228 CYS B O 1
ATOM 1507 N N . SER A 1 199 ? 8.057 35.436 -4.496 1.00 12.95 229 SER B N 1
ATOM 1508 C CA . SER A 1 199 ? 7.056 34.435 -4.820 1.00 16.20 229 SER B CA 1
ATOM 1509 C C . SER A 1 199 ? 7.438 32.989 -4.512 1.00 17.99 229 SER B C 1
ATOM 1510 O O . SER A 1 199 ? 6.690 32.068 -4.860 1.00 17.33 229 SER B O 1
ATOM 1513 N N . GLY A 1 200 ? 8.572 32.774 -3.847 1.00 14.31 230 GLY B N 1
ATOM 1514 C CA . GLY A 1 200 ? 8.874 31.449 -3.309 1.00 14.44 230 GLY B CA 1
ATOM 1515 C C . GLY A 1 200 ? 9.574 30.511 -4.283 1.00 12.55 230 GLY B C 1
ATOM 1516 O O . GLY A 1 200 ? 9.996 30.924 -5.349 1.00 15.75 230 GLY B O 1
ATOM 1517 N N . GLY A 1 201 ? 9.683 29.239 -3.903 1.00 12.28 231 GLY B N 1
ATOM 1518 C CA . GLY A 1 201 ? 10.467 28.260 -4.658 1.00 11.35 231 GLY B CA 1
ATOM 1519 C C . GLY A 1 201 ? 9.671 27.510 -5.720 1.00 15.94 231 GLY B C 1
ATOM 1520 O O . GLY A 1 201 ? 8.586 27.957 -6.095 1.00 17.88 231 GLY B O 1
ATOM 1521 N N . PHE A 1 202 ? 10.194 26.373 -6.201 1.00 13.40 232 PHE B N 1
ATOM 1522 C CA . PHE A 1 202 ? 9.455 25.564 -7.189 1.00 15.10 232 PHE B CA 1
ATOM 1523 C C . PHE A 1 202 ? 9.365 24.085 -6.827 1.00 20.68 232 PHE B C 1
ATOM 1524 O O . PHE A 1 202 ? 9.039 23.263 -7.672 1.00 23.70 232 PHE B O 1
ATOM 1532 N N . GLY A 1 203 ? 9.616 23.771 -5.564 1.00 20.47 233 GLY B N 1
ATOM 1533 C CA . GLY A 1 203 ? 9.758 22.394 -5.119 1.00 25.65 233 GLY B CA 1
ATOM 1534 C C . GLY A 1 203 ? 8.552 21.504 -5.311 1.00 22.45 233 GLY B C 1
ATOM 1535 O O . GLY A 1 203 ? 8.700 20.281 -5.394 1.00 23.91 233 GLY B O 1
ATOM 1536 N N . TYR A 1 204 ? 7.363 22.095 -5.397 1.00 18.29 234 TYR B N 1
ATOM 1537 C CA . TYR A 1 204 ? 6.145 21.309 -5.591 1.00 20.26 234 TYR B CA 1
ATOM 1538 C C . TYR A 1 204 ? 5.944 20.925 -7.051 1.00 21.72 234 TYR B C 1
ATOM 1539 O O . TYR A 1 204 ? 5.242 19.964 -7.350 1.00 26.87 234 TYR B O 1
ATOM 1548 N N . SER A 1 205 ? 6.568 21.679 -7.950 1.00 21.53 235 SER B N 1
ATOM 1549 C CA . SER A 1 205 ? 6.336 21.515 -9.376 1.00 23.31 235 SER B CA 1
ATOM 1550 C C . SER A 1 205 ? 7.063 20.310 -9.964 1.00 26.08 235 SER B C 1
ATOM 1551 O O . SER A 1 205 ? 8.278 20.333 -10.155 1.00 23.99 235 SER B O 1
ATOM 1554 N N . LYS A 1 206 ? 6.306 19.267 -10.275 1.00 24.92 236 LYS B N 1
ATOM 1555 C CA . LYS A 1 206 ? 6.885 18.086 -10.890 1.00 33.62 236 LYS B CA 1
ATOM 1556 C C . LYS A 1 206 ? 7.554 18.418 -12.221 1.00 27.83 236 LYS B C 1
ATOM 1557 O O . LYS A 1 206 ? 8.553 17.806 -12.586 1.00 26.93 236 LYS B O 1
ATOM 1563 N N . GLU A 1 207 ? 7.019 19.388 -12.950 1.00 26.36 237 GLU B N 1
ATOM 1564 C CA . GLU A 1 207 ? 7.578 19.653 -14.271 1.00 32.27 237 GLU B CA 1
ATOM 1565 C C . GLU A 1 207 ? 8.908 20.391 -14.158 1.00 31.97 237 GLU B C 1
ATOM 1566 O O . GLU A 1 207 ? 9.821 20.157 -14.956 1.00 32.06 237 GLU B O 1
ATOM 1572 N N . MET A 1 208 ? 9.043 21.258 -13.155 1.00 22.67 238 MET B N 1
ATOM 1573 C CA . MET A 1 208 ? 10.303 21.969 -13.020 1.00 25.83 238 MET B CA 1
ATOM 1574 C C . MET A 1 208 ? 11.374 21.065 -12.433 1.00 27.56 238 MET B C 1
ATOM 1575 O O . MET A 1 208 ? 12.546 21.184 -12.795 1.00 29.87 238 MET B O 1
ATOM 1580 N N . LEU A 1 209 ? 10.968 20.136 -11.569 1.00 21.62 239 LEU B N 1
ATOM 1581 C CA . LEU A 1 209 ? 11.873 19.109 -11.063 1.00 24.88 239 LEU B CA 1
ATOM 1582 C C . LEU A 1 209 ? 12.395 18.236 -12.215 1.00 27.48 239 LEU B C 1
ATOM 1583 O O . LEU A 1 209 ? 13.576 17.913 -12.269 1.00 29.90 239 LEU B O 1
ATOM 1588 N N . LYS A 1 210 ? 11.519 17.864 -13.142 1.00 28.64 240 LYS B N 1
ATOM 1589 C CA . LYS A 1 210 ? 11.955 17.076 -14.294 1.00 32.26 240 LYS B CA 1
ATOM 1590 C C . LYS A 1 210 ? 13.011 17.837 -15.095 1.00 32.54 240 LYS B C 1
ATOM 1591 O O . LYS A 1 210 ? 13.941 17.232 -15.645 1.00 30.36 240 LYS B O 1
ATOM 1597 N N . GLU A 1 211 ? 12.888 19.162 -15.131 1.00 32.95 241 GLU B N 1
ATOM 1598 C CA . GLU A 1 211 ? 13.806 19.985 -15.910 1.00 39.11 241 GLU B CA 1
ATOM 1599 C C . GLU A 1 211 ? 15.152 20.195 -15.212 1.00 39.38 241 GLU B C 1
ATOM 1600 O O . GLU A 1 211 ? 16.195 20.180 -15.864 1.00 32.61 241 GLU B O 1
ATOM 1606 N N . TYR A 1 212 ? 15.138 20.373 -13.893 1.00 33.36 242 TYR B N 1
ATOM 1607 C CA . TYR A 1 212 ? 16.358 20.762 -13.192 1.00 30.99 242 TYR B CA 1
ATOM 1608 C C . TYR A 1 212 ? 16.981 19.698 -12.297 1.00 35.62 242 TYR B C 1
ATOM 1609 O O . TYR A 1 212 ? 18.184 19.733 -12.035 1.00 38.97 242 TYR B O 1
ATOM 1618 N N . SER A 1 213 ? 16.170 18.763 -11.820 1.00 29.09 243 SER B N 1
ATOM 1619 C CA . SER A 1 213 ? 16.673 17.694 -10.966 1.00 30.54 243 SER B CA 1
ATOM 1620 C C . SER A 1 213 ? 15.802 16.468 -11.160 1.00 28.99 243 SER B C 1
ATOM 1621 O O . SER A 1 213 ? 15.004 16.120 -10.292 1.00 28.60 243 SER B O 1
ATOM 1624 N N . PRO A 1 214 ? 15.945 15.818 -12.322 1.00 32.55 244 PRO B N 1
ATOM 1625 C CA . PRO A 1 214 ? 14.977 14.808 -12.758 1.00 30.70 244 PRO B CA 1
ATOM 1626 C C . PRO A 1 214 ? 14.879 13.617 -11.820 1.00 31.72 244 PRO B C 1
ATOM 1627 O O . PRO A 1 214 ? 13.833 12.974 -11.771 1.00 31.76 244 PRO B O 1
ATOM 1631 N N . ASN A 1 215 ? 15.943 13.320 -11.083 1.00 29.80 245 ASN B N 1
ATOM 1632 C CA . ASN A 1 215 ? 15.919 12.140 -10.229 1.00 36.36 245 ASN B CA 1
ATOM 1633 C C . ASN A 1 215 ? 15.144 12.355 -8.929 1.00 36.54 245 ASN B C 1
ATOM 1634 O O . ASN A 1 215 ? 15.036 11.447 -8.100 1.00 31.54 245 ASN B O 1
ATOM 1639 N N . LEU A 1 216 ? 14.586 13.550 -8.763 1.00 32.39 246 LEU B N 1
ATOM 1640 C CA . LEU A 1 216 ? 13.794 13.857 -7.578 1.00 26.86 246 LEU B CA 1
ATOM 1641 C C . LEU A 1 216 ? 12.283 13.835 -7.829 1.00 25.12 246 LEU B C 1
ATOM 1642 O O . LEU A 1 216 ? 11.503 14.101 -6.914 1.00 27.32 246 LEU B O 1
ATOM 1647 N N . ILE A 1 217 ? 11.864 13.514 -9.049 1.00 28.92 247 ILE B N 1
ATOM 1648 C CA . ILE A 1 217 ? 10.465 13.724 -9.439 1.00 30.43 247 ILE B CA 1
ATOM 1649 C C . ILE A 1 217 ? 9.471 12.784 -8.768 1.00 32.20 247 ILE B C 1
ATOM 1650 O O . ILE A 1 217 ? 8.262 13.005 -8.836 1.00 35.33 247 ILE B O 1
ATOM 1655 N N . HIS A 1 218 ? 9.963 11.728 -8.135 1.00 36.91 248 HIS B N 1
ATOM 1656 C CA . HIS A 1 218 ? 9.059 10.805 -7.464 1.00 37.97 248 HIS B CA 1
ATOM 1657 C C . HIS A 1 218 ? 9.051 10.996 -5.951 1.00 39.45 248 HIS B C 1
ATOM 1658 O O . HIS A 1 218 ? 8.236 10.396 -5.256 1.00 35.06 248 HIS B O 1
ATOM 1665 N N . LEU A 1 219 ? 9.937 11.855 -5.449 1.00 34.51 249 LEU B N 1
ATOM 1666 C CA . LEU A 1 219 ? 10.023 12.089 -4.017 1.00 24.76 249 LEU B CA 1
ATOM 1667 C C . LEU A 1 219 ? 8.801 12.860 -3.521 1.00 26.26 249 LEU B C 1
ATOM 1668 O O . LEU A 1 219 ? 8.203 13.650 -4.259 1.00 25.79 249 LEU B O 1
ATOM 1673 N N . PRO A 1 220 ? 8.405 12.620 -2.268 1.00 24.57 250 PRO B N 1
ATOM 1674 C CA . PRO A 1 220 ? 7.359 13.477 -1.704 1.00 22.37 250 PRO B CA 1
ATOM 1675 C C . PRO A 1 220 ? 7.935 14.856 -1.400 1.00 19.65 250 PRO B C 1
ATOM 1676 O O . PRO A 1 220 ? 9.148 15.044 -1.533 1.00 22.97 250 PRO B O 1
ATOM 1680 N N . THR A 1 221 ? 7.087 15.787 -0.986 1.00 16.69 251 THR B N 1
ATOM 1681 C CA . THR A 1 221 ? 7.537 17.168 -0.717 1.00 13.94 251 THR B CA 1
ATOM 1682 C C . THR A 1 221 ? 6.938 17.707 0.571 1.00 19.95 251 THR B C 1
ATOM 1683 O O . THR A 1 221 ? 5.932 17.183 1.071 1.00 21.54 251 THR B O 1
ATOM 1687 N N . THR A 1 222 ? 7.550 18.755 1.110 1.00 18.00 252 THR B N 1
ATOM 1688 C CA . THR A 1 222 ? 6.954 19.471 2.239 1.00 21.55 252 THR B CA 1
ATOM 1689 C C . THR A 1 222 ? 6.230 20.723 1.745 1.00 17.28 252 THR B C 1
ATOM 1690 O O . THR A 1 222 ? 5.499 21.372 2.495 1.00 16.89 252 THR B O 1
ATOM 1694 N N . ASN A 1 223 ? 6.442 21.065 0.478 1.00 18.91 253 ASN B N 1
ATOM 1695 C CA . ASN A 1 223 ? 5.946 22.332 -0.047 1.00 18.69 253 ASN B CA 1
ATOM 1696 C C . ASN A 1 223 ? 4.446 22.344 -0.287 1.00 19.77 253 ASN B C 1
ATOM 1697 O O . ASN A 1 223 ? 3.861 21.339 -0.705 1.00 23.59 253 ASN B O 1
ATOM 1702 N N . GLY A 1 224 ? 3.827 23.497 -0.073 1.00 15.47 254 GLY B N 1
ATOM 170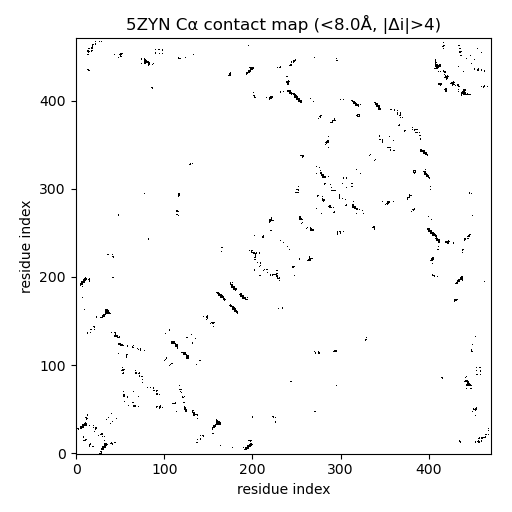3 C CA . GLY A 1 224 ? 2.435 23.683 -0.449 1.00 14.64 254 GLY B CA 1
ATOM 1704 C C . GLY A 1 224 ? 2.235 23.689 -1.952 1.00 19.56 254 GLY B C 1
ATOM 1705 O O . GLY A 1 224 ? 3.170 23.964 -2.699 1.00 19.20 254 GLY B O 1
ATOM 1706 N N . LYS A 1 225 ? 1.014 23.394 -2.404 1.00 20.65 255 LYS B N 1
ATOM 1707 C CA . LYS A 1 225 ? 0.732 23.259 -3.832 1.00 18.73 255 LYS B CA 1
ATOM 1708 C C . LYS A 1 225 ? 0.951 24.561 -4.614 1.00 17.13 255 LYS B C 1
ATOM 1709 O O . LYS A 1 225 ? 1.010 24.553 -5.858 1.00 19.61 255 LYS B O 1
ATOM 1715 N N . GLN A 1 226 ? 1.105 25.668 -3.887 1.00 17.41 256 GLN B N 1
ATOM 1716 C CA . GLN A 1 226 ? 1.319 26.964 -4.523 1.00 17.53 256 GLN B CA 1
ATOM 1717 C C . GLN A 1 226 ? 2.774 27.149 -4.993 1.00 19.46 256 GLN B C 1
ATOM 1718 O O . GLN A 1 226 ? 3.086 28.111 -5.684 1.00 20.29 256 GLN B O 1
ATOM 1724 N N . THR A 1 227 ? 3.648 26.206 -4.646 1.00 16.42 257 THR B N 1
ATOM 1725 C CA . THR A 1 227 ? 5.095 26.371 -4.820 1.00 18.75 257 THR B CA 1
ATOM 1726 C C . THR A 1 227 ? 5.554 25.946 -6.217 1.00 14.08 257 THR B C 1
ATOM 1727 O O . THR A 1 227 ? 6.261 24.949 -6.381 1.00 17.79 257 THR B O 1
ATOM 1731 N N . THR A 1 228 ? 5.169 26.714 -7.227 1.00 14.02 258 THR B N 1
ATOM 1732 C CA . THR A 1 228 ? 5.285 26.225 -8.598 1.00 15.74 258 THR B CA 1
ATOM 1733 C C . THR A 1 228 ? 6.277 27.013 -9.477 1.00 17.86 258 THR B C 1
ATOM 1734 O O . THR A 1 228 ? 6.282 26.852 -10.695 1.00 18.81 258 THR B O 1
ATOM 1738 N N . GLY A 1 229 ? 7.105 27.848 -8.858 1.00 17.15 259 GLY B N 1
ATOM 1739 C CA . GLY A 1 229 ? 8.188 28.518 -9.556 1.00 15.57 259 GLY B CA 1
ATOM 1740 C C . GLY A 1 229 ? 7.729 29.580 -10.548 1.00 18.78 259 GLY B C 1
ATOM 1741 O O . GLY A 1 229 ? 8.420 29.844 -11.536 1.00 18.55 259 GLY B O 1
ATOM 1742 N N . ASP A 1 230 ? 6.577 30.196 -10.278 1.00 16.36 260 ASP B N 1
ATOM 1743 C CA . ASP A 1 230 ? 5.987 31.180 -11.186 1.00 20.48 260 ASP B CA 1
ATOM 1744 C C . ASP A 1 230 ? 6.919 32.341 -11.484 1.00 19.18 260 ASP B C 1
ATOM 1745 O O . ASP A 1 230 ? 7.103 32.709 -12.641 1.00 22.78 260 ASP B O 1
ATOM 1750 N N . GLY A 1 231 ? 7.465 32.939 -10.427 1.00 13.05 261 GLY B N 1
ATOM 1751 C CA . GLY A 1 231 ? 8.314 34.105 -10.574 1.00 14.35 261 GLY B CA 1
ATOM 1752 C C . GLY A 1 231 ? 9.594 33.800 -11.321 1.00 17.77 261 GLY B C 1
ATOM 1753 O O . GLY A 1 231 ? 10.039 34.602 -12.138 1.00 19.05 261 GLY B O 1
ATOM 1754 N N . GLN A 1 232 ? 10.196 32.647 -11.031 1.00 17.30 262 GLN B N 1
ATOM 1755 C CA . GLN A 1 232 ? 11.371 32.195 -11.762 1.00 17.63 262 GLN B CA 1
ATOM 1756 C C . GLN A 1 232 ? 11.091 32.155 -13.248 1.00 15.64 262 GLN B C 1
ATOM 1757 O O . GLN A 1 232 ? 11.892 32.615 -14.048 1.00 21.79 262 GLN B O 1
ATOM 1763 N N . LYS A 1 233 ? 9.950 31.588 -13.617 1.00 21.66 263 LYS B N 1
ATOM 1764 C CA . LYS A 1 233 ? 9.623 31.441 -15.029 1.00 24.26 263 LYS B CA 1
ATOM 1765 C C . LYS A 1 233 ? 9.330 32.799 -15.667 1.00 25.98 263 LYS B C 1
ATOM 1766 O O . LYS A 1 233 ? 9.850 33.113 -16.741 1.00 24.59 263 LYS B O 1
ATOM 1772 N N . ILE A 1 234 ? 8.524 33.612 -14.988 1.00 20.94 264 ILE B N 1
ATOM 1773 C CA . ILE A 1 234 ? 8.177 34.940 -15.486 1.00 17.83 264 ILE B CA 1
ATOM 1774 C C . ILE A 1 234 ? 9.421 35.783 -15.724 1.00 18.41 264 ILE B C 1
ATOM 1775 O O . ILE A 1 234 ? 9.541 36.452 -16.746 1.00 26.17 264 ILE B O 1
ATOM 1780 N N . LEU A 1 235 ? 10.341 35.759 -14.762 1.00 17.07 265 LEU B N 1
ATOM 1781 C CA . LEU A 1 235 ? 11.534 36.601 -14.839 1.00 20.27 265 LEU B CA 1
ATOM 1782 C C . LEU A 1 235 ? 12.506 36.095 -15.886 1.00 21.19 265 LEU B C 1
ATOM 1783 O O . LEU A 1 235 ? 13.142 36.892 -16.583 1.00 22.68 265 LEU B O 1
ATOM 1788 N N . SER A 1 236 ? 12.602 34.779 -16.039 1.00 22.54 266 SER B N 1
ATOM 1789 C CA . SER A 1 236 ? 13.508 34.237 -17.044 1.00 22.36 266 SER B CA 1
ATOM 1790 C C . SER A 1 236 ? 13.018 34.627 -18.435 1.00 23.84 266 SER B C 1
ATOM 1791 O O . SER A 1 236 ? 13.824 34.923 -19.308 1.00 27.11 266 SER B O 1
ATOM 1794 N N . LYS A 1 237 ? 11.703 34.676 -18.624 1.00 22.20 267 LYS B N 1
ATOM 1795 C CA . LYS A 1 237 ? 11.157 35.007 -19.933 1.00 24.64 267 LYS B CA 1
ATOM 1796 C C . LYS A 1 237 ? 11.345 36.485 -20.265 1.00 23.11 267 LYS B C 1
ATOM 1797 O O . LYS A 1 237 ? 11.504 36.842 -21.437 1.00 25.96 267 LYS B O 1
ATOM 1803 N N . LEU A 1 238 ? 11.345 37.328 -19.234 1.00 24.56 268 LEU B N 1
ATOM 1804 C CA . LEU A 1 238 ? 11.603 38.756 -19.371 1.00 28.11 268 LEU B CA 1
ATOM 1805 C C . LEU A 1 238 ? 13.087 39.069 -19.564 1.00 26.87 268 LEU B C 1
ATOM 1806 O O . LEU A 1 238 ? 13.448 40.213 -19.809 1.00 32.29 268 LEU B O 1
ATOM 1811 N N . GLY A 1 239 ? 13.945 38.060 -19.423 1.00 24.90 269 GLY B N 1
ATOM 1812 C CA . GLY A 1 239 ? 15.356 38.219 -19.723 1.00 21.60 269 GLY B CA 1
ATOM 1813 C C . GLY A 1 239 ? 16.291 38.233 -18.526 1.00 25.95 269 GLY B C 1
ATOM 1814 O O . GLY A 1 239 ? 17.440 38.678 -18.635 1.00 27.22 269 GLY B O 1
ATOM 1815 N N . ALA A 1 240 ? 15.821 37.744 -17.383 1.00 25.94 270 ALA B N 1
ATOM 1816 C CA . ALA A 1 240 ? 16.669 37.704 -16.192 1.00 28.97 270 ALA B CA 1
ATOM 1817 C C . ALA A 1 240 ? 17.546 36.460 -16.177 1.00 28.85 270 ALA B C 1
ATOM 1818 O O . ALA A 1 240 ? 17.210 35.450 -16.781 1.00 28.57 270 ALA B O 1
ATOM 1820 N N . GLU A 1 241 ? 18.674 36.532 -15.485 1.00 23.25 271 GLU B N 1
ATOM 1821 C CA . GLU A 1 241 ? 19.515 35.351 -15.313 1.00 21.92 271 GLU B CA 1
ATOM 1822 C C . GLU A 1 241 ? 18.959 34.464 -14.195 1.00 25.46 271 GLU B C 1
ATOM 1823 O O . GLU A 1 241 ? 18.512 34.970 -13.169 1.00 28.18 271 GLU B O 1
ATOM 1829 N N . LEU A 1 242 ? 18.959 33.153 -14.410 1.00 23.08 272 LEU B N 1
ATOM 1830 C CA . LEU A 1 242 ? 18.688 32.196 -13.332 1.00 21.54 272 LEU B CA 1
ATOM 1831 C C . LEU A 1 242 ? 20.015 31.569 -12.953 1.00 25.28 272 LEU B C 1
ATOM 1832 O O . LEU A 1 242 ? 20.893 31.419 -13.809 1.00 27.59 272 LEU B O 1
ATOM 1837 N N . ILE A 1 243 ? 20.192 31.223 -11.682 1.00 26.94 273 ILE B N 1
ATOM 1838 C CA . ILE A 1 243 ? 21.421 30.549 -11.270 1.00 28.38 273 ILE B CA 1
ATOM 1839 C C . ILE A 1 243 ? 21.143 29.416 -10.298 1.00 24.79 273 ILE B C 1
ATOM 1840 O O . ILE A 1 243 ? 20.211 29.490 -9.501 1.00 24.50 273 ILE B O 1
ATOM 1845 N N . ASP A 1 244 ? 21.955 28.364 -10.386 1.00 22.19 274 ASP B N 1
ATOM 1846 C CA . ASP A 1 244 ? 21.897 27.231 -9.456 1.00 20.72 274 ASP B CA 1
ATOM 1847 C C . ASP A 1 244 ? 20.542 26.524 -9.396 1.00 22.00 274 ASP B C 1
ATOM 1848 O O . ASP A 1 244 ? 20.196 25.927 -8.370 1.00 24.22 274 ASP B O 1
ATOM 1853 N N . MET A 1 245 ? 19.780 26.594 -10.480 1.00 24.10 275 MET B N 1
ATOM 1854 C CA . MET A 1 245 ? 18.436 26.020 -10.509 1.00 25.30 275 MET B CA 1
ATOM 1855 C C . MET A 1 245 ? 18.448 24.514 -10.257 1.00 27.79 275 MET B C 1
ATOM 1856 O O . MET A 1 245 ? 17.473 23.948 -9.752 1.00 22.25 275 MET B O 1
ATOM 1861 N N . ASP A 1 246 ? 19.551 23.858 -10.594 1.00 30.16 276 ASP B N 1
ATOM 1862 C CA . ASP A 1 246 ? 19.609 22.414 -10.414 1.00 23.71 276 ASP B CA 1
ATOM 1863 C C . ASP A 1 246 ? 20.047 22.020 -9.005 1.00 22.61 276 ASP B C 1
ATOM 1864 O O . ASP A 1 246 ? 20.319 20.847 -8.745 1.00 24.84 276 ASP B O 1
ATOM 1869 N N . GLN A 1 247 ? 20.106 22.989 -8.093 1.00 17.09 277 GLN B N 1
ATOM 1870 C CA . GLN A 1 247 ? 20.483 22.687 -6.725 1.00 21.04 277 GLN B CA 1
ATOM 1871 C C . GLN A 1 247 ? 19.220 22.642 -5.882 1.00 23.96 277 GLN B C 1
ATOM 1872 O O . GLN A 1 247 ? 18.715 23.682 -5.449 1.00 23.87 277 GLN B O 1
ATOM 1878 N N . VAL A 1 248 ? 18.679 21.437 -5.711 1.00 22.47 278 VAL B N 1
ATOM 1879 C CA . VAL A 1 248 ? 17.444 21.252 -4.957 1.00 19.21 278 VAL B CA 1
ATOM 1880 C C . VAL A 1 248 ? 17.698 20.512 -3.663 1.00 22.09 278 VAL B C 1
ATOM 1881 O O . VAL A 1 248 ? 18.259 19.418 -3.660 1.00 24.21 278 VAL B O 1
ATOM 1885 N N . GLN A 1 249 ? 17.272 21.111 -2.553 1.00 17.41 279 GLN B N 1
ATOM 1886 C CA . GLN A 1 249 ? 17.478 20.486 -1.268 1.00 22.37 279 GLN B CA 1
ATOM 1887 C C . GLN A 1 249 ? 16.417 19.439 -0.984 1.00 22.10 279 GLN B C 1
ATOM 1888 O O . GLN A 1 249 ? 15.224 19.736 -0.981 1.00 21.40 279 GLN B O 1
ATOM 1894 N N . VAL A 1 250 ? 16.875 18.213 -0.753 1.00 20.60 280 VAL B N 1
ATOM 1895 C CA . VAL A 1 250 ? 16.035 17.166 -0.199 1.00 20.56 280 VAL B CA 1
ATOM 1896 C C . VAL A 1 250 ? 16.294 17.077 1.307 1.00 21.17 280 VAL B C 1
ATOM 1897 O O . VAL A 1 250 ? 17.402 16.788 1.740 1.00 23.92 280 VAL B O 1
ATOM 1901 N N . HIS A 1 251 ? 15.263 17.369 2.089 1.00 16.41 281 HIS B N 1
ATOM 1902 C CA . HIS A 1 251 ? 15.333 17.342 3.548 1.00 21.55 281 HIS B CA 1
ATOM 1903 C C . HIS A 1 251 ? 15.208 15.880 3.971 1.00 20.03 281 HIS B C 1
ATOM 1904 O O . HIS A 1 251 ? 14.355 15.165 3.444 1.00 19.66 281 HIS B O 1
ATOM 1911 N N . PRO A 1 252 ? 16.048 15.437 4.909 1.00 17.17 282 PRO B N 1
ATOM 1912 C CA . PRO A 1 252 ? 16.073 14.001 5.228 1.00 20.10 282 PRO B CA 1
ATOM 1913 C C . PRO A 1 252 ? 14.861 13.504 5.995 1.00 21.97 282 PRO B C 1
ATOM 1914 O O . PRO A 1 252 ? 14.607 12.310 5.942 1.00 22.21 282 PRO B O 1
ATOM 1918 N N . THR A 1 253 ? 14.130 14.374 6.687 1.00 22.29 283 THR B N 1
ATOM 1919 C CA . THR A 1 253 ? 13.111 13.883 7.615 1.00 20.94 283 THR B CA 1
ATOM 1920 C C . THR A 1 253 ? 11.746 14.533 7.458 1.00 18.88 283 THR B C 1
ATOM 1921 O O . THR A 1 253 ? 11.339 15.342 8.277 1.00 18.07 283 THR B O 1
ATOM 1925 N N . GLY A 1 254 ? 11.029 14.165 6.401 1.00 17.83 284 GLY B N 1
ATOM 1926 C CA . GLY A 1 254 ? 9.605 14.460 6.339 1.00 14.75 284 GLY B CA 1
ATOM 1927 C C . GLY A 1 254 ? 8.862 13.386 7.110 1.00 17.34 284 GLY B C 1
ATOM 1928 O O . GLY A 1 254 ? 9.238 12.223 7.026 1.00 20.94 284 GLY B O 1
ATOM 1929 N N . PHE A 1 255 ? 7.814 13.753 7.846 1.00 16.35 285 PHE B N 1
ATOM 1930 C CA . PHE A 1 255 ? 7.018 12.735 8.569 1.00 17.03 285 PHE B CA 1
ATOM 1931 C C . PHE A 1 255 ? 6.186 11.907 7.612 1.00 20.13 285 PHE B C 1
ATOM 1932 O O . PHE A 1 255 ? 5.578 12.431 6.679 1.00 16.58 285 PHE B O 1
ATOM 1940 N N . ILE A 1 256 ? 6.130 10.603 7.857 1.00 19.99 286 ILE B N 1
ATOM 1941 C CA . ILE A 1 256 ? 5.115 9.783 7.226 1.00 20.75 286 ILE B CA 1
ATOM 1942 C C . ILE A 1 256 ? 3.875 9.772 8.111 1.00 21.78 286 ILE B C 1
ATOM 1943 O O . ILE A 1 256 ? 3.970 9.514 9.310 1.00 21.21 286 ILE B O 1
ATOM 1948 N N . ASP A 1 257 ? 2.723 10.080 7.521 1.00 20.12 287 ASP B N 1
ATOM 1949 C CA . ASP A 1 257 ? 1.438 9.997 8.219 1.00 21.90 287 ASP B CA 1
ATOM 1950 C C . ASP A 1 257 ? 0.974 8.554 8.144 1.00 18.87 287 ASP B C 1
ATOM 1951 O O . ASP A 1 257 ? 0.787 8.037 7.037 1.00 21.29 287 ASP B O 1
ATOM 1956 N N . PRO A 1 258 ? 0.787 7.900 9.307 1.00 25.67 288 PRO B N 1
ATOM 1957 C CA . PRO A 1 258 ? 0.419 6.474 9.366 1.00 25.54 288 PRO B CA 1
ATOM 1958 C C . PRO A 1 258 ? -0.950 6.181 8.771 1.00 28.94 288 PRO B C 1
ATOM 1959 O O . PRO A 1 258 ? -1.252 5.026 8.451 1.00 27.71 288 PRO B O 1
ATOM 1963 N N . ASN A 1 259 ? -1.777 7.210 8.630 1.00 28.24 289 ASN B N 1
ATOM 1964 C CA . ASN A 1 259 ? -3.106 7.007 8.071 1.00 27.24 289 ASN B CA 1
ATOM 1965 C C . ASN A 1 259 ? -3.218 7.586 6.676 1.00 25.68 289 ASN B C 1
ATOM 1966 O O . ASN A 1 259 ? -4.315 7.658 6.116 1.00 28.85 289 ASN B O 1
ATOM 1971 N N . ASP A 1 260 ? -2.079 7.999 6.121 1.00 24.98 290 ASP B N 1
ATOM 1972 C CA . ASP A 1 260 ? -2.015 8.493 4.744 1.00 23.02 290 ASP B CA 1
ATOM 1973 C C . ASP A 1 260 ? -0.578 8.411 4.249 1.00 23.04 290 ASP B C 1
ATOM 1974 O O . ASP A 1 260 ? 0.024 9.420 3.896 1.00 24.69 290 ASP B O 1
ATOM 1979 N N . ARG A 1 261 ? -0.045 7.187 4.204 1.00 22.37 291 ARG B N 1
ATOM 1980 C CA . ARG A 1 261 ? 1.392 6.944 4.067 1.00 20.66 291 ARG B CA 1
ATOM 1981 C C . ARG A 1 261 ? 2.029 7.385 2.746 1.00 31.31 291 ARG B C 1
ATOM 1982 O O . ARG A 1 261 ? 3.212 7.697 2.712 1.00 31.08 291 ARG B O 1
ATOM 1990 N N . GLU A 1 262 ? 1.279 7.375 1.647 1.00 26.31 292 GLU B N 1
ATOM 1991 C CA . GLU A 1 262 ? 1.892 7.721 0.371 1.00 25.04 292 GLU B CA 1
ATOM 1992 C C . GLU A 1 262 ? 1.448 9.101 -0.134 1.00 25.64 292 GLU B C 1
ATOM 1993 O O . GLU A 1 262 ? 1.676 9.433 -1.302 1.00 24.11 292 GLU B O 1
ATOM 1999 N N . ASN A 1 263 ? 0.841 9.903 0.745 1.00 26.68 293 ASN B N 1
ATOM 2000 C CA . ASN A 1 263 ? 0.527 11.299 0.424 1.00 21.76 293 ASN B CA 1
ATOM 2001 C C . ASN A 1 263 ? 1.768 11.950 -0.182 1.00 24.33 293 ASN B C 1
ATOM 2002 O O . ASN A 1 263 ? 2.873 11.796 0.350 1.00 19.32 293 ASN B O 1
ATOM 2007 N N . ASN A 1 264 ? 1.613 12.649 -1.306 1.00 24.18 294 ASN B N 1
ATOM 2008 C CA . ASN A 1 264 ? 2.760 13.302 -1.926 1.00 22.27 294 ASN B CA 1
ATOM 2009 C C . ASN A 1 264 ? 3.263 14.444 -1.036 1.00 20.45 294 ASN B C 1
ATOM 2010 O O . ASN A 1 264 ? 4.423 14.840 -1.117 1.00 21.72 294 ASN B O 1
ATOM 2015 N N . TRP A 1 265 ? 2.386 14.956 -0.177 1.00 17.72 295 TRP B N 1
ATOM 2016 C CA . TRP A 1 265 ? 2.745 16.027 0.755 1.00 16.30 295 TRP B CA 1
ATOM 2017 C C . TRP A 1 265 ? 2.990 15.472 2.152 1.00 22.17 295 TRP B C 1
ATOM 2018 O O . TRP A 1 265 ? 2.217 14.638 2.640 1.00 22.60 295 TRP B O 1
ATOM 2029 N N . LYS A 1 266 ? 4.053 15.951 2.797 1.00 17.78 296 LYS B N 1
ATOM 2030 C CA . LYS A 1 266 ? 4.380 15.557 4.170 1.00 20.77 296 LYS B CA 1
ATOM 2031 C C . LYS A 1 266 ? 4.463 16.745 5.121 1.00 19.15 296 LYS B C 1
ATOM 2032 O O . LYS A 1 266 ? 4.950 17.817 4.741 1.00 22.46 296 LYS B O 1
ATOM 2038 N N . PHE A 1 267 ? 4.008 16.552 6.357 1.00 24.35 297 PHE B N 1
ATOM 2039 C CA . PHE A 1 267 ? 4.449 17.406 7.461 1.00 18.20 297 PHE B CA 1
ATOM 2040 C C . PHE A 1 267 ? 5.965 17.259 7.577 1.00 21.76 297 PHE B C 1
ATOM 2041 O O . PHE A 1 267 ? 6.488 16.164 7.401 1.00 19.01 297 PHE B O 1
ATOM 2049 N N . LEU A 1 268 ? 6.675 18.331 7.907 1.00 20.89 298 LEU B N 1
ATOM 2050 C CA . LEU A 1 268 ? 8.108 18.228 8.173 1.00 21.33 298 LEU B CA 1
ATOM 2051 C C . LEU A 1 268 ? 8.420 17.811 9.617 1.00 17.97 298 LEU B C 1
ATOM 2052 O O . LEU A 1 268 ? 7.823 18.339 10.565 1.00 18.49 298 LEU B O 1
ATOM 2057 N N . ALA A 1 269 ? 9.350 16.867 9.789 1.00 15.03 299 ALA B N 1
ATOM 2058 C CA . ALA A 1 269 ? 9.909 16.608 11.107 1.00 13.40 299 ALA B CA 1
ATOM 2059 C C . ALA A 1 269 ? 11.045 17.592 11.309 1.00 18.62 299 ALA B C 1
ATOM 2060 O O . ALA A 1 269 ? 12.144 17.408 10.768 1.00 18.80 299 ALA B O 1
ATOM 2062 N N . ALA A 1 270 ? 10.739 18.669 12.040 1.00 16.14 300 ALA B N 1
ATOM 2063 C CA . ALA A 1 270 ? 11.679 19.770 12.238 1.00 20.65 300 ALA B CA 1
ATOM 2064 C C . ALA A 1 270 ? 13.075 19.252 12.559 1.00 19.91 300 ALA B C 1
ATOM 2065 O O . ALA A 1 270 ? 13.246 18.321 13.360 1.00 19.29 300 ALA B O 1
ATOM 2067 N N . GLU A 1 271 ? 14.080 19.837 11.920 1.00 16.68 301 GLU B N 1
ATOM 2068 C CA . GLU A 1 271 ? 15.456 19.406 12.170 1.00 14.63 301 GLU B CA 1
ATOM 2069 C C . GLU A 1 271 ? 15.848 19.603 13.633 1.00 24.42 301 GLU B C 1
ATOM 2070 O O . GLU A 1 271 ? 16.705 18.894 14.153 1.00 21.41 301 GLU B O 1
ATOM 2076 N N . ALA A 1 272 ? 15.193 20.544 14.306 1.00 22.98 302 ALA B N 1
ATOM 2077 C CA . ALA A 1 272 ? 15.447 20.757 15.733 1.00 18.33 302 ALA B CA 1
ATOM 2078 C C . ALA A 1 272 ? 15.234 19.468 16.539 1.00 19.28 302 ALA B C 1
ATOM 2079 O O . ALA A 1 272 ? 15.875 19.263 17.560 1.00 20.36 302 ALA B O 1
ATOM 2081 N N . LEU A 1 273 ? 14.338 18.596 16.077 1.00 21.06 303 LEU B N 1
ATOM 2082 C CA . LEU A 1 273 ? 14.100 17.313 16.752 1.00 20.22 303 LEU B CA 1
ATOM 2083 C C . LEU A 1 273 ? 15.378 16.505 16.881 1.00 19.79 303 LEU B C 1
ATOM 2084 O O . LEU A 1 273 ? 15.571 15.797 17.869 1.00 21.16 303 LEU B O 1
ATOM 2089 N N . ARG A 1 274 ? 16.247 16.602 15.876 1.00 20.97 304 ARG B N 1
ATOM 2090 C CA . ARG A 1 274 ? 17.554 15.949 15.955 1.00 19.88 304 ARG B CA 1
ATOM 2091 C C . ARG A 1 274 ? 18.559 16.839 16.689 1.00 19.96 304 ARG B C 1
ATOM 2092 O O . ARG A 1 274 ? 19.277 16.381 17.568 1.00 23.29 304 ARG B O 1
ATOM 2100 N N . GLY A 1 275 ? 18.591 18.120 16.343 1.00 27.64 305 GLY B N 1
ATOM 2101 C CA . GLY A 1 275 ? 19.487 19.050 17.010 1.00 21.20 305 GLY B CA 1
ATOM 2102 C C . GLY A 1 275 ? 19.318 19.068 18.522 1.00 23.65 305 GLY B C 1
ATOM 2103 O O . GLY A 1 275 ? 20.302 19.176 19.270 1.00 23.44 305 GLY B O 1
ATOM 2104 N N . LEU A 1 276 ? 18.072 18.947 18.973 1.00 24.02 306 LEU B N 1
ATOM 2105 C CA . LEU A 1 276 ? 17.767 18.984 20.405 1.00 22.68 306 LEU B CA 1
ATOM 2106 C C . LEU A 1 276 ? 17.919 17.617 21.050 1.00 24.06 306 LEU B C 1
ATOM 2107 O O . LEU A 1 276 ? 17.715 17.482 22.254 1.00 27.66 306 LEU B O 1
ATOM 2112 N N . GLY A 1 277 ? 18.268 16.601 20.262 1.00 23.97 307 GLY B N 1
ATOM 2113 C CA . GLY A 1 277 ? 18.614 15.312 20.844 1.00 19.91 307 GLY B CA 1
ATOM 2114 C C . GLY A 1 277 ? 18.099 14.018 20.220 1.00 23.82 307 GLY B C 1
ATOM 2115 O O . GLY A 1 277 ? 18.503 12.933 20.646 1.00 22.78 307 GLY B O 1
ATOM 2116 N N . GLY A 1 278 ? 17.208 14.109 19.237 1.00 25.95 308 GLY B N 1
ATOM 2117 C CA . GLY A 1 278 ? 16.655 12.913 18.623 1.00 27.51 308 GLY B CA 1
ATOM 2118 C C . GLY A 1 278 ? 17.651 12.176 17.745 1.00 28.17 308 GLY B C 1
ATOM 2119 O O . GLY A 1 278 ? 18.534 12.791 17.144 1.00 28.10 308 GLY B O 1
ATOM 2120 N N . ILE A 1 279 ? 17.499 10.854 17.673 1.00 25.29 309 ILE B N 1
ATOM 2121 C CA . ILE A 1 279 ? 18.336 9.999 16.836 1.00 23.39 309 ILE B CA 1
ATOM 2122 C C . ILE A 1 279 ? 17.543 9.271 15.748 1.00 26.49 309 ILE B C 1
ATOM 2123 O O . ILE A 1 279 ? 16.320 9.238 15.782 1.00 24.34 309 ILE B O 1
ATOM 2128 N N . LEU A 1 280 ? 18.246 8.678 14.784 1.00 27.57 310 LEU B N 1
ATOM 2129 C CA . LEU A 1 280 ? 17.582 7.898 13.736 1.00 27.56 310 LEU B CA 1
ATOM 2130 C C . LEU A 1 280 ? 17.945 6.418 13.814 1.00 27.61 310 LEU B C 1
ATOM 2131 O O . LEU A 1 280 ? 19.118 6.070 13.933 1.00 32.82 310 LEU B O 1
ATOM 2136 N N . LEU A 1 281 ? 16.936 5.555 13.748 1.00 27.06 311 LEU B N 1
ATOM 2137 C CA . LEU A 1 281 ? 17.158 4.112 13.742 1.00 25.67 311 LEU B CA 1
ATOM 2138 C C . LEU A 1 281 ? 16.783 3.544 12.384 1.00 28.98 311 LEU B C 1
ATOM 2139 O O . LEU A 1 281 ? 15.880 4.049 11.721 1.00 25.64 311 LEU B O 1
ATOM 2144 N N . HIS A 1 282 ? 17.496 2.502 11.969 1.00 29.64 312 HIS B N 1
ATOM 2145 C CA . HIS A 1 282 ? 17.175 1.784 10.746 1.00 27.30 312 HIS B CA 1
ATOM 2146 C C . HIS A 1 282 ? 15.836 1.072 10.939 1.00 26.38 312 HIS B C 1
ATOM 2147 O O . HIS A 1 282 ? 15.596 0.480 11.998 1.00 27.05 312 HIS B O 1
ATOM 2154 N N . PRO A 1 283 ? 14.965 1.106 9.913 1.00 26.08 313 PRO B N 1
ATOM 2155 C CA . PRO A 1 283 ? 13.577 0.637 10.050 1.00 28.33 313 PRO B CA 1
ATOM 2156 C C . PRO A 1 283 ? 13.425 -0.879 10.094 1.00 30.49 313 PRO B C 1
ATOM 2157 O O . PRO A 1 283 ? 12.342 -1.371 10.415 1.00 28.49 313 PRO B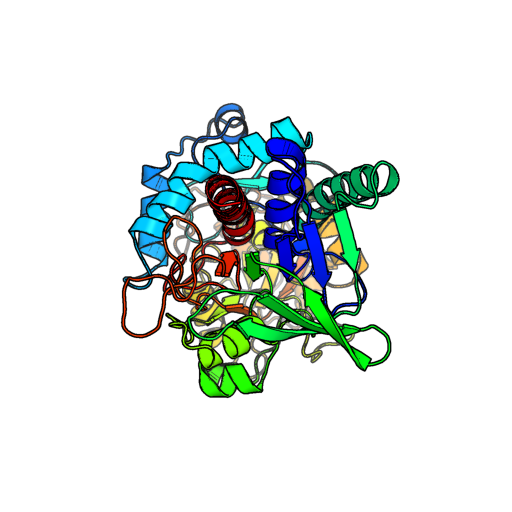 O 1
ATOM 2161 N N . THR A 1 284 ? 14.490 -1.610 9.779 1.00 30.20 314 THR B N 1
ATOM 2162 C CA . THR A 1 284 ? 14.458 -3.061 9.912 1.00 37.57 314 THR B CA 1
ATOM 2163 C C . THR A 1 284 ? 15.242 -3.507 11.139 1.00 39.57 314 THR B C 1
ATOM 2164 O O . THR A 1 284 ? 14.746 -4.291 11.945 1.00 34.31 314 THR B O 1
ATOM 2168 N N . THR A 1 285 ? 16.453 -2.984 11.289 1.00 31.34 315 THR B N 1
ATOM 2169 C CA . THR A 1 285 ? 17.361 -3.471 12.327 1.00 32.29 315 THR B CA 1
ATOM 2170 C C . THR A 1 285 ? 17.129 -2.832 13.682 1.00 40.22 315 THR B C 1
ATOM 2171 O O . THR A 1 285 ? 17.402 -3.447 14.706 1.00 42.23 315 THR B O 1
ATOM 2175 N N . GLY A 1 286 ? 16.658 -1.588 13.684 1.00 35.64 316 GLY B N 1
ATOM 2176 C CA . GLY A 1 286 ? 16.412 -0.870 14.930 1.00 36.91 316 GLY B CA 1
ATOM 2177 C C . GLY A 1 286 ? 17.696 -0.365 15.570 1.00 36.49 316 GLY B C 1
ATOM 2178 O O . GLY A 1 286 ? 17.797 -0.249 16.789 1.00 38.82 316 GLY B O 1
ATOM 2179 N N . ARG A 1 287 ? 18.671 -0.051 14.722 1.00 37.58 317 ARG B N 1
ATOM 2180 C CA . ARG A 1 287 ? 20.024 0.311 15.136 1.00 32.60 317 ARG B CA 1
ATOM 2181 C C . ARG A 1 287 ? 20.410 1.644 14.453 1.00 36.83 317 ARG B C 1
ATOM 2182 O O . ARG A 1 287 ? 19.927 1.957 13.357 1.00 38.20 317 ARG B O 1
ATOM 2190 N N . ARG A 1 288 ? 21.188 2.487 15.133 1.00 35.39 318 ARG B N 1
ATOM 2191 C CA . ARG A 1 288 ? 21.609 3.755 14.530 1.00 32.54 318 ARG B CA 1
ATOM 2192 C C . ARG A 1 288 ? 22.495 3.466 13.332 1.00 32.46 318 ARG B C 1
ATOM 2193 O O . ARG A 1 288 ? 23.154 2.426 13.290 1.00 35.56 318 ARG B O 1
ATOM 2201 N N . PHE A 1 289 ? 22.511 4.363 12.352 1.00 35.48 319 PHE B N 1
ATOM 2202 C CA . PHE A 1 289 ? 23.251 4.087 11.124 1.00 35.06 319 PHE B CA 1
ATOM 2203 C C . PHE A 1 289 ? 24.026 5.278 10.571 1.00 37.57 319 PHE B C 1
ATOM 2204 O O . PHE A 1 289 ? 24.764 5.120 9.606 1.00 38.08 319 PHE B O 1
ATOM 2212 N N . THR A 1 290 ? 23.860 6.469 11.149 1.00 38.32 320 THR B N 1
ATOM 2213 C CA . THR A 1 290 ? 24.528 7.648 10.591 1.00 36.24 320 THR B CA 1
ATOM 2214 C C . THR A 1 290 ? 24.582 8.851 11.537 1.00 40.11 320 THR B C 1
ATOM 2215 O O . THR A 1 290 ? 23.868 8.903 12.544 1.00 42.26 320 THR B O 1
ATOM 2219 N N . ASN A 1 291 ? 25.430 9.819 11.197 1.00 38.48 321 ASN B N 1
ATOM 2220 C CA . ASN A 1 291 ? 25.467 11.102 11.902 1.00 34.05 321 ASN B CA 1
ATOM 2221 C C . ASN A 1 291 ? 24.239 11.940 11.571 1.00 30.81 321 ASN B C 1
ATOM 2222 O O . ASN A 1 291 ? 24.146 12.545 10.501 1.00 31.92 321 ASN B O 1
ATOM 2227 N N . GLU A 1 292 ? 23.311 12.006 12.519 1.00 32.15 322 GLU B N 1
ATOM 2228 C CA . GLU A 1 292 ? 22.036 12.671 12.290 1.00 33.29 322 GLU B CA 1
ATOM 2229 C C . GLU A 1 292 ? 22.134 14.191 12.194 1.00 31.46 322 GLU B C 1
ATOM 2230 O O . GLU A 1 292 ? 21.170 14.841 11.794 1.00 30.29 322 GLU B O 1
ATOM 2236 N N . LEU A 1 293 ? 23.287 14.765 12.528 1.00 27.54 323 LEU B N 1
ATOM 2237 C CA . LEU A 1 293 ? 23.403 16.222 12.504 1.00 32.88 323 LEU B CA 1
ATOM 2238 C C . LEU A 1 293 ? 24.330 16.805 11.427 1.00 35.95 323 LEU B C 1
ATOM 2239 O O . LEU A 1 293 ? 24.818 17.926 11.568 1.00 33.90 323 LEU B O 1
ATOM 2244 N N . SER A 1 294 ? 24.544 16.078 10.334 1.00 31.38 324 SER B N 1
ATOM 2245 C CA . SER A 1 294 ? 25.293 16.653 9.226 1.00 29.35 324 SER B CA 1
ATOM 2246 C C . SER A 1 294 ? 24.381 17.529 8.366 1.00 28.83 324 SER B C 1
ATOM 2247 O O . SER A 1 294 ? 23.213 17.723 8.698 1.00 35.07 324 SER B O 1
ATOM 2250 N N . THR A 1 295 ? 24.917 18.067 7.269 1.00 30.49 325 THR B N 1
ATOM 2251 C CA . THR A 1 295 ? 24.111 18.857 6.337 1.00 32.44 325 THR B CA 1
ATOM 2252 C C . THR A 1 295 ? 23.034 17.978 5.708 1.00 30.79 325 THR B C 1
ATOM 2253 O O . THR A 1 295 ? 23.117 16.756 5.766 1.00 28.87 325 THR B O 1
ATOM 2257 N N . ARG A 1 296 ? 22.014 18.594 5.124 1.00 31.66 326 ARG B N 1
ATOM 2258 C CA . ARG A 1 296 ? 20.863 17.835 4.634 1.00 29.59 326 ARG B CA 1
ATOM 2259 C C . ARG A 1 296 ? 21.170 16.937 3.444 1.00 29.26 326 ARG B C 1
ATOM 2260 O O . ARG A 1 296 ? 20.579 15.865 3.311 1.00 26.81 326 ARG B O 1
ATOM 2268 N N . ASP A 1 297 ? 22.096 17.360 2.591 1.00 31.26 327 ASP B N 1
ATOM 2269 C CA . ASP A 1 297 ? 22.455 16.550 1.434 1.00 33.41 327 ASP B CA 1
ATOM 2270 C C . ASP A 1 297 ? 23.137 15.260 1.890 1.00 32.91 327 ASP B C 1
ATOM 2271 O O . ASP A 1 297 ? 22.933 14.200 1.303 1.00 39.80 327 ASP B O 1
ATOM 2276 N N . THR A 1 298 ? 23.919 15.351 2.960 1.00 27.21 328 THR B N 1
ATOM 2277 C CA . THR A 1 298 ? 24.653 14.205 3.487 1.00 28.76 328 THR B CA 1
ATOM 2278 C C . THR A 1 298 ? 23.771 13.236 4.285 1.00 28.02 328 THR B C 1
ATOM 2279 O O . THR A 1 298 ? 23.894 12.017 4.155 1.00 31.95 328 THR B O 1
ATOM 2283 N N . VAL A 1 299 ? 22.876 13.762 5.113 1.00 29.16 329 VAL B N 1
ATOM 2284 C CA . VAL A 1 299 ? 21.980 12.889 5.860 1.00 25.63 329 VAL B CA 1
ATOM 2285 C C . VAL A 1 299 ? 21.033 12.167 4.915 1.00 23.26 329 VAL B C 1
ATOM 2286 O O . VAL A 1 299 ? 20.776 10.975 5.068 1.00 24.64 329 VAL B O 1
ATOM 2290 N N . THR A 1 300 ? 20.541 12.882 3.913 1.00 24.50 330 THR B N 1
ATOM 2291 C CA . THR A 1 300 ? 19.615 12.295 2.962 1.00 25.28 330 THR B CA 1
ATOM 2292 C C . THR A 1 300 ? 20.300 11.187 2.172 1.00 30.14 330 THR B C 1
ATOM 2293 O O . THR A 1 300 ? 19.719 10.126 1.960 1.00 28.00 330 THR B O 1
ATOM 2297 N N . MET A 1 301 ? 21.547 11.423 1.774 1.00 29.23 331 MET B N 1
ATOM 2298 C CA . MET A 1 301 ? 22.311 10.426 1.036 1.00 32.70 331 MET B CA 1
ATOM 2299 C C . MET A 1 301 ? 22.493 9.153 1.866 1.00 29.07 331 MET B C 1
ATOM 2300 O O . MET A 1 301 ? 22.390 8.046 1.345 1.00 29.33 331 MET B O 1
ATOM 2305 N N . GLU A 1 302 ? 22.734 9.326 3.162 1.00 26.10 332 GLU B N 1
ATOM 2306 C CA . GLU A 1 302 ? 22.898 8.201 4.070 1.00 28.94 332 GLU B CA 1
ATOM 2307 C C . GLU A 1 302 ? 21.610 7.402 4.214 1.00 29.55 332 GLU B C 1
ATOM 2308 O O . GLU A 1 302 ? 21.635 6.178 4.213 1.00 31.67 332 GLU B O 1
ATOM 2314 N N . ILE A 1 303 ? 20.481 8.086 4.344 1.00 27.16 333 ILE B N 1
ATOM 2315 C CA . ILE A 1 303 ? 19.216 7.375 4.454 1.00 26.27 333 ILE B CA 1
ATOM 2316 C C . ILE A 1 303 ? 18.930 6.598 3.173 1.00 22.88 333 ILE B C 1
ATOM 2317 O O . ILE A 1 303 ? 18.576 5.411 3.214 1.00 23.28 333 ILE B O 1
ATOM 2322 N N . GLN A 1 304 ? 19.140 7.251 2.037 1.00 21.80 334 GLN B N 1
ATOM 2323 C CA . GLN A 1 304 ? 18.761 6.676 0.747 1.00 25.29 334 GLN B CA 1
ATOM 2324 C C . GLN A 1 304 ? 19.658 5.495 0.374 1.00 28.90 334 GLN B C 1
ATOM 2325 O O . GLN A 1 304 ? 19.274 4.643 -0.425 1.00 30.07 334 GLN B O 1
ATOM 2331 N N . SER A 1 305 ? 20.844 5.439 0.965 1.00 25.66 335 SER B N 1
ATOM 2332 C CA . SER A 1 305 ? 21.743 4.320 0.720 1.00 29.77 335 SER B CA 1
ATOM 2333 C C . SER A 1 305 ? 21.630 3.205 1.762 1.00 30.18 335 SER B C 1
ATOM 2334 O O . SER A 1 305 ? 21.700 2.027 1.411 1.00 32.62 335 SER B O 1
ATOM 2337 N N . LYS A 1 306 ? 21.452 3.571 3.032 1.00 28.16 336 LYS B N 1
ATOM 2338 C CA . LYS A 1 306 ? 21.549 2.597 4.129 1.00 33.76 336 LYS B CA 1
ATOM 2339 C C . LYS A 1 306 ? 20.203 2.032 4.576 1.00 29.74 336 LYS B C 1
ATOM 2340 O O . LYS A 1 306 ? 20.126 0.919 5.093 1.00 30.08 336 LYS B O 1
ATOM 2346 N N . CYS A 1 307 ? 19.144 2.806 4.402 1.00 28.42 337 CYS B N 1
ATOM 2347 C CA . CYS A 1 307 ? 17.805 2.304 4.670 1.00 25.81 337 CYS B CA 1
ATOM 2348 C C . CYS A 1 307 ? 17.306 1.619 3.394 1.00 27.72 337 CYS B C 1
ATOM 2349 O O . CYS A 1 307 ? 17.854 1.862 2.320 1.00 31.70 337 CYS B O 1
ATOM 2352 N N . PRO A 1 308 ? 16.299 0.731 3.506 1.00 31.41 338 PRO B N 1
ATOM 2353 C CA . PRO A 1 308 ? 15.937 -0.116 2.352 1.00 32.93 338 PRO B CA 1
ATOM 2354 C C . PRO A 1 308 ? 15.499 0.682 1.120 1.00 27.66 338 PRO B C 1
ATOM 2355 O O . PRO A 1 308 ? 14.759 1.649 1.275 1.00 26.95 338 PRO B O 1
ATOM 2359 N N . LYS A 1 309 ? 15.965 0.295 -0.067 1.00 28.54 339 LYS B N 1
ATOM 2360 C CA . LYS A 1 309 ? 15.583 0.969 -1.321 1.00 32.49 339 LYS B CA 1
ATOM 2361 C C . LYS A 1 309 ? 14.083 1.171 -1.422 1.00 29.89 339 LYS B C 1
ATOM 2362 O O . LYS A 1 309 ? 13.582 2.291 -1.484 1.00 31.31 339 LYS B O 1
ATOM 2368 N N . ASN A 1 310 ? 13.383 0.052 -1.499 1.00 33.87 340 ASN B N 1
ATOM 2369 C CA . ASN A 1 310 ? 11.958 0.027 -1.306 1.00 45.92 340 ASN B CA 1
ATOM 2370 C C . ASN A 1 310 ? 11.769 0.214 0.188 1.00 50.58 340 ASN B C 1
ATOM 2371 O O . ASN A 1 310 ? 12.534 -0.344 0.959 1.00 66.02 340 ASN B O 1
ATOM 2376 N N . ASP A 1 311 ? 10.787 1.008 0.592 1.00 39.36 341 ASP B N 1
ATOM 2377 C CA . ASP A 1 311 ? 10.588 1.362 2.006 1.00 30.30 341 ASP B CA 1
ATOM 2378 C C . ASP A 1 311 ? 11.744 2.212 2.584 1.00 27.79 341 ASP B C 1
ATOM 2379 O O . ASP A 1 311 ? 12.295 1.912 3.646 1.00 26.51 341 ASP B O 1
ATOM 2384 N N . ASN A 1 312 ? 12.103 3.286 1.884 1.00 25.05 342 ASN B N 1
ATOM 2385 C CA . ASN A 1 312 ? 13.205 4.143 2.319 1.00 25.13 342 ASN B CA 1
ATOM 2386 C C . ASN A 1 312 ? 12.744 5.173 3.345 1.00 23.27 342 ASN B C 1
ATOM 2387 O O . ASN A 1 312 ? 12.372 6.295 3.005 1.00 27.62 342 ASN B O 1
ATOM 2392 N N . ARG A 1 313 ? 12.770 4.761 4.606 1.00 24.10 343 ARG B N 1
ATOM 2393 C CA . ARG A 1 313 ? 12.368 5.575 5.742 1.00 25.19 343 ARG B CA 1
ATOM 2394 C C . ARG A 1 313 ? 13.293 5.248 6.905 1.00 25.51 343 ARG B C 1
ATOM 2395 O O . ARG A 1 313 ? 14.101 4.315 6.823 1.00 27.66 343 ARG B O 1
ATOM 2403 N N . ALA A 1 314 ? 13.163 6.002 7.991 1.00 23.94 344 ALA B N 1
ATOM 2404 C CA . ALA A 1 314 ? 13.908 5.738 9.220 1.00 21.33 344 ALA B CA 1
ATOM 2405 C C . ALA A 1 314 ? 12.998 6.018 10.397 1.00 22.15 344 ALA B C 1
ATOM 2406 O O . ALA A 1 314 ? 11.947 6.649 10.245 1.00 22.54 344 ALA B O 1
ATOM 2408 N N . LEU A 1 315 ? 13.382 5.525 11.568 1.00 27.17 345 LEU B N 1
ATOM 2409 C CA . LEU A 1 315 ? 12.654 5.834 12.785 1.00 26.56 345 LEU B CA 1
ATOM 2410 C C . LEU A 1 315 ? 13.371 6.954 13.535 1.00 25.45 345 LEU B C 1
ATOM 2411 O O . LEU A 1 315 ? 14.547 6.828 13.880 1.00 26.85 345 LEU B O 1
ATOM 2416 N N . LEU A 1 316 ? 12.655 8.041 13.780 1.00 22.04 346 LEU B N 1
ATOM 2417 C CA . LEU A 1 316 ? 13.176 9.142 14.587 1.00 22.33 346 LEU B CA 1
ATOM 2418 C C . LEU A 1 316 ? 12.732 8.913 16.025 1.00 23.50 346 LEU B C 1
ATOM 2419 O O . LEU A 1 316 ? 11.541 8.933 16.328 1.00 25.43 346 LEU B O 1
ATOM 2424 N N . VAL A 1 317 ? 13.692 8.680 16.908 1.00 23.70 347 VAL B N 1
ATOM 2425 C CA . VAL A 1 317 ? 13.394 8.343 18.289 1.00 31.47 347 VAL B CA 1
ATOM 2426 C C . VAL A 1 317 ? 13.904 9.447 19.203 1.00 32.03 347 VAL B C 1
ATOM 2427 O O . VAL A 1 317 ? 15.064 9.843 19.120 1.00 26.46 347 VAL B O 1
ATOM 2431 N N . MET A 1 318 ? 13.024 9.952 20.060 1.00 26.90 348 MET B N 1
ATOM 2432 C CA . MET A 1 318 ? 13.368 11.067 20.929 1.00 25.21 348 MET B CA 1
ATOM 2433 C C . MET A 1 318 ? 13.168 10.713 22.393 1.00 28.68 348 MET B C 1
ATOM 2434 O O . MET A 1 318 ? 12.218 10.009 22.738 1.00 29.58 348 MET B O 1
ATOM 2439 N N . SER A 1 319 ? 14.068 11.194 23.252 1.00 22.62 349 SER B N 1
ATOM 2440 C CA . SER A 1 319 ? 13.996 10.884 24.685 1.00 25.75 349 SER B CA 1
ATOM 2441 C C . SER A 1 319 ? 13.064 11.841 25.422 1.00 26.36 349 SER B C 1
ATOM 2442 O O . SER A 1 319 ? 12.650 12.857 24.868 1.00 29.88 349 SER B O 1
ATOM 2445 N N . ASP A 1 320 ? 12.754 11.511 26.679 1.00 34.54 350 ASP B N 1
ATOM 2446 C CA . ASP A 1 320 ? 11.979 12.398 27.558 1.00 39.15 350 ASP B CA 1
ATOM 2447 C C . ASP A 1 320 ? 12.568 13.807 27.661 1.00 36.12 350 ASP B C 1
ATOM 2448 O O . ASP A 1 320 ? 11.829 14.785 27.776 1.00 37.56 350 ASP B O 1
ATOM 2453 N N . LYS A 1 321 ? 13.897 13.902 27.643 1.00 36.32 351 LYS B N 1
ATOM 2454 C CA . LYS A 1 321 ? 14.573 15.194 27.740 1.00 30.62 351 LYS B CA 1
ATOM 2455 C C . LYS A 1 321 ? 14.417 16.025 26.473 1.00 32.23 351 LYS B C 1
ATOM 2456 O O . LYS A 1 321 ? 14.390 17.258 26.534 1.00 27.41 351 LYS B O 1
ATOM 2462 N N . VAL A 1 322 ? 14.319 15.366 25.322 1.00 29.14 352 VAL B N 1
ATOM 2463 C CA . VAL A 1 322 ? 13.999 16.103 24.108 1.00 26.87 352 VAL B CA 1
ATOM 2464 C C . VAL A 1 322 ? 12.582 16.647 24.267 1.00 25.54 352 VAL B C 1
ATOM 2465 O O . VAL A 1 322 ? 12.325 17.818 23.989 1.00 26.32 352 VAL B O 1
ATOM 2469 N N . TYR A 1 323 ? 11.674 15.795 24.740 1.00 27.13 353 TYR B N 1
ATOM 2470 C CA . TYR A 1 323 ? 10.286 16.193 24.930 1.00 29.14 353 TYR B CA 1
ATOM 2471 C C . TYR A 1 323 ? 10.154 17.406 25.855 1.00 28.36 353 TYR B C 1
ATOM 2472 O O . TYR A 1 323 ? 9.344 18.290 25.610 1.00 29.70 353 TYR B O 1
ATOM 2481 N N . GLU A 1 324 ? 10.965 17.457 26.904 1.00 32.41 354 GLU B N 1
ATOM 2482 C CA . GLU A 1 324 ? 10.872 18.558 27.857 1.00 36.19 354 GLU B CA 1
ATOM 2483 C C . GLU A 1 324 ? 11.356 19.893 27.268 1.00 37.31 354 GLU B C 1
ATOM 2484 O O . GLU A 1 324 ? 10.924 20.959 27.715 1.00 34.18 354 GLU B O 1
ATOM 2490 N N . ASN A 1 325 ? 12.208 19.843 26.244 1.00 30.01 355 ASN B N 1
ATOM 2491 C CA . ASN A 1 325 ? 12.694 21.074 25.617 1.00 29.60 355 ASN B CA 1
ATOM 2492 C C . ASN A 1 325 ? 12.046 21.416 24.280 1.00 32.66 355 ASN B C 1
ATOM 2493 O O . ASN A 1 325 ? 12.490 22.321 23.580 1.00 36.68 355 ASN B O 1
ATOM 2498 N N . TYR A 1 326 ? 10.979 20.705 23.943 1.00 27.96 356 TYR B N 1
ATOM 2499 C CA . TYR A 1 326 ? 10.305 20.880 22.663 1.00 23.21 356 TYR B CA 1
ATOM 2500 C C . TYR A 1 326 ? 8.876 20.372 22.828 1.00 24.18 356 TYR B C 1
ATOM 2501 O O . TYR A 1 326 ? 8.305 19.746 21.933 1.00 26.85 356 TYR B O 1
ATOM 2510 N N . THR A 1 327 ? 8.310 20.664 23.996 1.00 27.57 357 THR B N 1
ATOM 2511 C CA . THR A 1 327 ? 7.049 20.083 24.450 1.00 22.77 357 THR B CA 1
ATOM 2512 C C . THR A 1 327 ? 5.870 20.413 23.557 1.00 25.46 357 THR B C 1
ATOM 2513 O O . THR A 1 327 ? 5.169 19.522 23.082 1.00 23.48 357 THR B O 1
ATOM 2517 N N . ASN A 1 328 ? 5.651 21.699 23.313 1.00 18.87 358 ASN B N 1
ATOM 2518 C CA . ASN A 1 328 ? 4.532 22.113 22.486 1.00 30.60 358 ASN B CA 1
ATOM 2519 C C . ASN A 1 328 ? 4.618 21.563 21.060 1.00 22.81 358 ASN B C 1
ATOM 2520 O O . ASN A 1 328 ? 3.622 21.106 20.504 1.00 21.89 358 ASN B O 1
ATOM 2525 N N . ASN A 1 329 ? 5.808 21.584 20.475 1.00 24.99 359 ASN B N 1
ATOM 2526 C CA . ASN A 1 329 ? 5.962 21.077 19.122 1.00 22.65 359 ASN B CA 1
ATOM 2527 C C . ASN A 1 329 ? 5.628 19.585 19.053 1.00 21.03 359 ASN B C 1
ATOM 2528 O O . ASN A 1 329 ? 4.854 19.154 18.203 1.00 22.38 359 ASN B O 1
ATOM 2533 N N . ILE A 1 330 ? 6.197 18.810 19.960 1.00 21.19 360 ILE B N 1
ATOM 2534 C CA . ILE A 1 330 ? 6.000 17.363 19.918 1.00 22.16 360 ILE B CA 1
ATOM 2535 C C . ILE A 1 330 ? 4.542 17.048 20.249 1.00 26.66 360 ILE B C 1
ATOM 2536 O O . ILE A 1 330 ? 3.942 16.154 19.647 1.00 24.85 360 ILE B O 1
ATOM 2541 N N . ASN A 1 331 ? 3.945 17.811 21.161 1.00 22.46 361 ASN B N 1
ATOM 2542 C CA . ASN A 1 331 ? 2.519 17.643 21.420 1.00 20.08 361 ASN B CA 1
ATOM 2543 C C . ASN A 1 331 ? 1.708 17.810 20.129 1.00 19.06 361 ASN B C 1
ATOM 2544 O O . ASN A 1 331 ? 0.788 17.028 19.852 1.00 22.16 361 ASN B O 1
ATOM 2549 N N . PHE A 1 332 ? 2.059 18.807 19.327 1.00 20.90 362 PHE B N 1
ATOM 2550 C CA . PHE A 1 332 ? 1.391 18.979 18.050 1.00 22.25 362 PHE B CA 1
ATOM 2551 C C . PHE A 1 332 ? 1.578 17.771 17.141 1.00 20.00 362 PHE B C 1
ATOM 2552 O O . PHE A 1 332 ? 0.610 17.266 16.575 1.00 26.90 362 PHE B O 1
ATOM 2560 N N . TYR A 1 333 ? 2.822 17.324 16.985 1.00 19.42 363 TYR B N 1
ATOM 2561 C CA . TYR A 1 333 ? 3.104 16.179 16.120 1.00 20.55 363 TYR B CA 1
ATOM 2562 C C . TYR A 1 333 ? 2.330 14.950 16.600 1.00 21.89 363 TYR B C 1
ATOM 2563 O O . TYR A 1 333 ? 1.792 14.186 15.801 1.00 19.60 363 TYR B O 1
ATOM 2572 N N . MET A 1 334 ? 2.252 14.776 17.913 1.00 20.49 364 MET B N 1
ATOM 2573 C CA . MET A 1 334 ? 1.455 13.677 18.463 1.00 19.33 364 MET B CA 1
ATOM 2574 C C . MET A 1 334 ? -0.028 13.821 18.125 1.00 26.87 364 MET B C 1
ATOM 2575 O O . MET A 1 334 ? -0.690 12.829 17.819 1.00 22.86 364 MET B O 1
ATOM 2580 N N . SER A 1 335 ? -0.543 15.048 18.144 1.00 21.22 365 SER B N 1
ATOM 2581 C CA . SER A 1 335 ? -1.953 15.278 17.812 1.00 24.77 365 SER B CA 1
ATOM 2582 C C . SER A 1 335 ? -2.278 14.844 16.385 1.00 24.03 365 SER B C 1
ATOM 2583 O O . SER A 1 335 ? -3.415 14.466 16.094 1.00 30.69 365 SER B O 1
ATOM 2586 N N . LYS A 1 336 ? -1.280 14.875 15.505 1.00 22.07 366 LYS B N 1
ATOM 2587 C CA . LYS A 1 336 ? -1.479 14.433 14.122 1.00 22.34 366 LYS B CA 1
ATOM 2588 C C . LYS A 1 336 ? -0.981 13.005 13.863 1.00 19.42 366 LYS B C 1
ATOM 2589 O O . LYS A 1 336 ? -0.792 12.615 12.707 1.00 21.97 366 LYS B O 1
ATOM 2595 N N . ASN A 1 337 ? -0.782 12.239 14.934 1.00 21.03 367 ASN B N 1
ATOM 2596 C CA . ASN A 1 337 ? -0.372 10.840 14.846 1.00 22.23 367 ASN B CA 1
ATOM 2597 C C . ASN A 1 337 ? 0.991 10.643 14.194 1.00 20.30 367 ASN B C 1
ATOM 2598 O O . ASN A 1 337 ? 1.314 9.548 13.747 1.00 23.40 367 ASN B O 1
ATOM 2603 N N . LEU A 1 338 ? 1.787 11.705 14.169 1.00 18.62 368 LEU B N 1
ATOM 2604 C CA . LEU A 1 338 ? 3.097 11.700 13.520 1.00 19.89 368 LEU B CA 1
ATOM 2605 C C . LEU A 1 338 ? 4.206 11.217 14.447 1.00 19.50 368 LEU B C 1
ATOM 2606 O O . LEU A 1 338 ? 5.229 10.689 13.999 1.00 20.05 368 LEU B O 1
ATOM 2611 N N . ILE A 1 339 ? 4.011 11.454 15.738 1.00 22.71 369 ILE B N 1
ATOM 2612 C CA . ILE A 1 339 ? 4.882 10.930 16.776 1.00 18.59 369 ILE B CA 1
ATOM 2613 C C . ILE A 1 339 ? 4.020 10.129 17.732 1.00 18.15 369 ILE B C 1
ATOM 2614 O O . ILE A 1 339 ? 2.907 10.548 18.070 1.00 19.86 369 ILE B O 1
ATOM 2619 N N . LYS A 1 340 ? 4.521 8.974 18.161 1.00 22.18 370 LYS B N 1
ATOM 2620 C CA . LYS A 1 340 ? 3.816 8.184 19.146 1.00 27.47 370 LYS B CA 1
ATOM 2621 C C . LYS A 1 340 ? 4.711 7.922 20.350 1.00 26.93 370 LYS B C 1
ATOM 2622 O O . LYS A 1 340 ? 5.917 7.722 20.214 1.00 27.43 370 LYS B O 1
ATOM 2628 N N . LYS A 1 341 ? 4.103 7.953 21.529 1.00 27.53 371 LYS B N 1
ATOM 2629 C CA . LYS A 1 341 ? 4.791 7.641 22.769 1.00 21.85 371 LYS B CA 1
ATOM 2630 C C . LYS A 1 341 ? 4.650 6.147 23.034 1.00 31.51 371 LYS B C 1
ATOM 2631 O O . LYS A 1 341 ? 3.543 5.615 23.104 1.00 32.62 371 LYS B O 1
ATOM 2637 N N . VAL A 1 342 ? 5.772 5.462 23.161 1.00 29.76 372 VAL B N 1
ATOM 2638 C CA . VAL A 1 342 ? 5.726 4.011 23.209 1.00 26.27 372 VAL B CA 1
ATOM 2639 C C . VAL A 1 342 ? 6.811 3.461 24.138 1.00 29.56 372 VAL B C 1
ATOM 2640 O O . VAL A 1 342 ? 7.845 4.090 24.330 1.00 29.05 372 VAL B O 1
ATOM 2644 N N . SER A 1 343 ? 6.550 2.318 24.759 1.00 29.79 373 SER B N 1
ATOM 2645 C CA . SER A 1 343 ? 7.576 1.646 25.550 1.00 31.11 373 SER B CA 1
ATOM 2646 C C . SER A 1 343 ? 8.548 1.006 24.583 1.00 32.07 373 SER B C 1
ATOM 2647 O O . SER A 1 343 ? 8.191 0.737 23.442 1.00 30.90 373 SER B O 1
ATOM 2650 N N . ILE A 1 344 ? 9.777 0.772 25.032 1.00 33.26 374 ILE B N 1
ATOM 2651 C CA . ILE A 1 344 ? 10.774 0.119 24.188 1.00 32.95 374 ILE B CA 1
ATOM 2652 C C . ILE A 1 344 ? 10.305 -1.275 23.746 1.00 36.75 374 ILE B C 1
ATOM 2653 O O . ILE A 1 344 ? 10.500 -1.660 22.590 1.00 31.23 374 ILE B O 1
ATOM 2658 N N . ASN A 1 345 ? 9.669 -2.021 24.651 1.00 32.47 375 ASN B N 1
ATOM 2659 C CA . ASN A 1 345 ? 9.110 -3.322 24.286 1.00 33.85 375 ASN B CA 1
ATOM 2660 C C . ASN A 1 345 ? 8.082 -3.221 23.155 1.00 34.44 375 ASN B C 1
ATOM 2661 O O . ASN A 1 345 ? 8.097 -4.027 22.224 1.00 37.96 375 ASN B O 1
ATOM 2666 N N . ASP A 1 346 ? 7.198 -2.226 23.228 1.00 32.03 376 ASP B N 1
ATOM 2667 C CA . ASP A 1 346 ? 6.163 -2.067 22.207 1.00 38.05 376 ASP B CA 1
ATOM 2668 C C . ASP A 1 346 ? 6.730 -1.511 20.895 1.00 36.76 376 ASP B C 1
ATOM 2669 O O . ASP A 1 346 ? 6.229 -1.816 19.811 1.00 36.48 376 ASP B O 1
ATOM 2674 N N . LEU A 1 347 ? 7.769 -0.694 21.003 1.00 31.60 377 LEU B N 1
ATOM 2675 C CA . LEU A 1 347 ? 8.457 -0.143 19.838 1.00 28.46 377 LEU B CA 1
ATOM 2676 C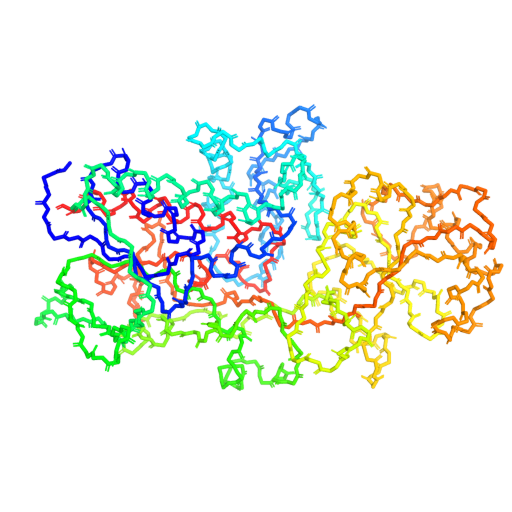 C . LEU A 1 347 ? 8.954 -1.253 18.912 1.00 33.90 377 LEU B C 1
ATOM 2677 O O . LEU A 1 347 ? 8.800 -1.175 17.695 1.00 31.70 377 LEU B O 1
ATOM 2682 N N . ILE A 1 348 ? 9.533 -2.292 19.511 1.00 36.11 378 ILE B N 1
ATOM 2683 C CA . ILE A 1 348 ? 10.045 -3.438 18.773 1.00 34.46 378 ILE B CA 1
ATOM 2684 C C . ILE A 1 348 ? 8.974 -4.099 17.906 1.00 34.61 378 ILE B C 1
ATOM 2685 O O . ILE A 1 348 ? 9.199 -4.399 16.732 1.00 36.42 378 ILE B O 1
ATOM 2690 N N . ARG A 1 349 ? 7.802 -4.319 18.488 1.00 33.65 379 ARG B N 1
ATOM 2691 C CA . ARG A 1 349 ? 6.741 -5.030 17.782 1.00 43.85 379 ARG B CA 1
ATOM 2692 C C . ARG A 1 349 ? 5.940 -4.126 16.855 1.00 48.48 379 ARG B C 1
ATOM 2693 O O . ARG A 1 349 ? 5.622 -4.510 15.728 1.00 55.40 379 ARG B O 1
ATOM 2701 N N . GLN A 1 350 ? 5.624 -2.920 17.319 1.00 45.83 380 GLN B N 1
ATOM 2702 C CA . GLN A 1 350 ? 4.798 -2.013 16.536 1.00 45.51 380 GLN B CA 1
ATOM 2703 C C . GLN A 1 350 ? 5.507 -1.552 15.270 1.00 40.85 380 GLN B C 1
ATOM 2704 O O . GLN A 1 350 ? 4.861 -1.116 14.323 1.00 48.29 380 GLN B O 1
ATOM 2710 N N . TYR A 1 351 ? 6.830 -1.669 15.242 1.00 29.08 381 TYR B N 1
ATOM 2711 C CA . TYR A 1 351 ? 7.586 -1.282 14.056 1.00 35.95 381 TYR B CA 1
ATOM 2712 C C . TYR A 1 351 ? 8.356 -2.461 13.459 1.00 33.50 381 TYR B C 1
ATOM 2713 O O . TYR A 1 351 ? 9.200 -2.280 12.575 1.00 31.64 381 TYR B O 1
ATOM 2722 N N . ASP A 1 352 ? 8.039 -3.663 13.937 1.00 31.34 382 ASP B N 1
ATOM 2723 C CA . ASP A 1 352 ? 8.540 -4.903 13.342 1.00 41.81 382 ASP B CA 1
ATOM 2724 C C . ASP A 1 352 ? 10.071 -4.902 13.194 1.00 38.46 382 ASP B C 1
ATOM 2725 O O . ASP A 1 352 ? 10.615 -5.097 12.107 1.00 34.64 382 ASP B O 1
ATOM 2730 N N . LEU A 1 353 ? 10.763 -4.653 14.297 1.00 35.51 383 LEU B N 1
ATOM 2731 C CA . LEU A 1 353 ? 12.215 -4.550 14.268 1.00 33.47 383 LEU B CA 1
ATOM 2732 C C . LEU A 1 353 ? 12.848 -5.909 14.557 1.00 34.71 383 LEU B C 1
ATOM 2733 O O . LEU A 1 353 ? 12.210 -6.781 15.139 1.00 38.97 383 LEU B O 1
ATOM 2738 N N . GLN A 1 354 ? 14.095 -6.088 14.135 1.00 35.11 384 GLN B N 1
ATOM 2739 C CA . GLN A 1 354 ? 14.804 -7.351 14.367 1.00 37.03 384 GLN B CA 1
ATOM 2740 C C . GLN A 1 354 ? 15.440 -7.391 15.745 1.00 37.45 384 GLN B C 1
ATOM 2741 O O . GLN A 1 354 ? 15.601 -8.462 16.345 1.00 39.12 384 GLN B O 1
ATOM 2747 N N . THR A 1 355 ? 15.798 -6.219 16.251 1.00 36.02 385 THR B N 1
ATOM 2748 C CA . THR A 1 355 ? 16.493 -6.121 17.523 1.00 41.08 385 THR B CA 1
ATOM 2749 C C . THR A 1 355 ? 15.567 -6.487 18.676 1.00 36.90 385 THR B C 1
ATOM 2750 O O . THR A 1 355 ? 14.364 -6.229 18.627 1.00 36.26 385 THR B O 1
ATOM 2754 N N . THR A 1 356 ? 16.125 -7.097 19.711 1.00 38.18 386 THR B N 1
ATOM 2755 C CA . THR A 1 356 ? 15.375 -7.298 20.941 1.00 40.82 386 THR B CA 1
ATOM 2756 C C . THR A 1 356 ? 15.322 -5.984 21.708 1.00 39.80 386 THR B C 1
ATOM 2757 O O . THR A 1 356 ? 16.138 -5.091 21.475 1.00 36.11 386 THR B O 1
ATOM 2761 N N . ALA A 1 357 ? 14.366 -5.866 22.625 1.00 39.81 387 ALA B N 1
ATOM 2762 C CA . ALA A 1 357 ? 14.263 -4.675 23.453 1.00 35.89 387 ALA B CA 1
ATOM 2763 C C . ALA A 1 357 ? 15.535 -4.472 24.270 1.00 36.30 387 ALA B C 1
ATOM 2764 O O . ALA A 1 357 ? 16.063 -3.366 24.347 1.00 43.34 387 ALA B O 1
ATOM 2766 N N . SER A 1 358 ? 16.031 -5.548 24.865 1.00 38.10 388 SER B N 1
ATOM 2767 C CA . SER A 1 358 ? 17.219 -5.472 25.704 1.00 39.60 388 SER B CA 1
ATOM 2768 C C . SER A 1 358 ? 18.419 -4.964 24.904 1.00 40.94 388 SER B C 1
ATOM 2769 O O . SER A 1 358 ? 19.244 -4.205 25.415 1.00 40.25 388 SER B O 1
ATOM 2772 N N . GLU A 1 359 ? 18.494 -5.376 23.641 1.00 39.69 389 GLU B N 1
ATOM 2773 C CA . GLU A 1 359 ? 19.562 -4.957 22.742 1.00 40.58 389 GLU B CA 1
ATOM 2774 C C . GLU A 1 359 ? 19.459 -3.470 22.418 1.00 43.44 389 GLU B C 1
ATOM 2775 O O . GLU A 1 359 ? 20.463 -2.751 22.419 1.00 42.47 389 GLU B O 1
ATOM 2781 N N . LEU A 1 360 ? 18.246 -3.005 22.136 1.00 43.34 390 LEU B N 1
ATOM 2782 C CA . LEU A 1 360 ? 18.044 -1.587 21.870 1.00 45.90 390 LEU B CA 1
ATOM 2783 C C . LEU A 1 360 ? 18.412 -0.755 23.097 1.00 32.28 390 LEU B C 1
ATOM 2784 O O . LEU A 1 360 ? 19.011 0.302 22.968 1.00 33.03 390 LEU B O 1
ATOM 2789 N N . VAL A 1 361 ? 18.056 -1.240 24.284 1.00 33.24 391 VAL B N 1
ATOM 2790 C CA . VAL A 1 361 ? 18.434 -0.562 25.525 1.00 39.06 391 VAL B CA 1
ATOM 2791 C C . VAL A 1 361 ? 19.960 -0.379 25.632 1.00 39.05 391 VAL B C 1
ATOM 2792 O O . VAL A 1 361 ? 20.442 0.724 25.909 1.00 35.63 391 VAL B O 1
ATOM 2796 N N . THR A 1 362 ? 20.701 -1.459 25.399 1.00 43.08 392 THR B N 1
ATOM 2797 C CA . THR A 1 362 ? 22.162 -1.436 25.412 1.00 46.60 392 THR B CA 1
ATOM 2798 C C . THR A 1 362 ? 22.712 -0.349 24.496 1.00 46.53 392 THR B C 1
ATOM 2799 O O . THR A 1 362 ? 23.601 0.425 24.870 1.00 51.97 392 THR B O 1
ATOM 2803 N N . GLU A 1 363 ? 22.153 -0.288 23.295 1.00 41.79 393 GLU B N 1
ATOM 2804 C CA . GLU A 1 363 ? 22.493 0.752 22.337 1.00 39.25 393 GLU B CA 1
ATOM 2805 C C . GLU A 1 363 ? 22.217 2.189 22.807 1.00 40.56 393 GLU B C 1
ATOM 2806 O O . GLU A 1 363 ? 23.086 3.054 22.715 1.00 39.90 393 GLU B O 1
ATOM 2812 N N . LEU A 1 364 ? 20.988 2.454 23.242 1.00 38.24 394 LEU B N 1
ATOM 2813 C CA . LEU A 1 364 ? 20.594 3.793 23.658 1.00 36.72 394 LEU B CA 1
ATOM 2814 C C . LEU A 1 364 ? 21.525 4.294 24.752 1.00 38.68 394 LEU B C 1
ATOM 2815 O O . LEU A 1 364 ? 21.904 5.461 24.789 1.00 37.01 394 LEU B O 1
ATOM 2820 N N . LYS A 1 365 ? 21.890 3.384 25.641 1.00 33.34 395 LYS B N 1
ATOM 2821 C CA . LYS A 1 365 ? 22.799 3.687 26.739 1.00 41.45 395 LYS B CA 1
ATOM 2822 C C . LYS A 1 365 ? 24.190 4.090 26.268 1.00 43.58 395 LYS B C 1
ATOM 2823 O O . LYS A 1 365 ? 24.739 5.090 26.731 1.00 42.67 395 LYS B O 1
ATOM 2829 N N . SER A 1 366 ? 24.768 3.317 25.353 1.00 45.20 396 SER B N 1
ATOM 2830 C CA . SER A 1 366 ? 26.105 3.640 24.871 1.00 47.76 396 SER B CA 1
ATOM 2831 C C . SER A 1 366 ? 26.103 4.909 24.015 1.00 44.52 396 SER B C 1
ATOM 2832 O O . SER A 1 366 ? 27.081 5.661 24.035 1.00 45.94 396 SER B O 1
ATOM 2835 N N . TYR A 1 367 ? 25.019 5.162 23.276 1.00 38.63 397 TYR B N 1
ATOM 2836 C CA . TYR A 1 367 ? 24.897 6.437 22.565 1.00 37.75 397 TYR B CA 1
ATOM 2837 C C . TYR A 1 367 ? 24.907 7.573 23.570 1.00 38.38 397 TYR B C 1
ATOM 2838 O O . TYR A 1 367 ? 25.546 8.603 23.355 1.00 34.15 397 TYR B O 1
ATOM 2847 N N . SER A 1 368 ? 24.188 7.365 24.670 1.00 36.05 398 SER B N 1
ATOM 2848 C CA . SER A 1 368 ? 23.965 8.396 25.676 1.00 38.59 398 SER B CA 1
ATOM 2849 C C . SER A 1 368 ? 25.205 8.608 26.537 1.00 47.94 398 SER B C 1
ATOM 2850 O O . SER A 1 368 ? 25.387 9.671 27.134 1.00 44.66 398 SER B O 1
ATOM 2853 N N . ASP A 1 369 ? 26.047 7.580 26.603 1.00 50.72 399 ASP B N 1
ATOM 2854 C CA . ASP A 1 369 ? 27.330 7.690 27.284 1.00 52.15 399 ASP B CA 1
ATOM 2855 C C . ASP A 1 369 ? 28.280 8.518 26.421 1.00 47.96 399 ASP B C 1
ATOM 2856 O O . ASP A 1 369 ? 28.786 8.051 25.397 1.00 40.22 399 ASP B O 1
ATOM 2861 N N . VAL A 1 370 ? 28.502 9.757 26.845 1.00 55.65 400 VAL B N 1
ATOM 2862 C CA . VAL A 1 370 ? 29.285 10.710 26.073 1.00 61.64 400 VAL B CA 1
ATOM 2863 C C . VAL A 1 370 ? 30.751 10.615 26.505 1.00 64.67 400 VAL B C 1
ATOM 2864 O O . VAL A 1 370 ? 31.589 11.436 26.129 1.00 66.67 400 VAL B O 1
ATOM 2868 N N . ASN A 1 371 ? 31.051 9.595 27.304 1.00 60.48 401 ASN B N 1
ATOM 2869 C CA . ASN A 1 371 ? 32.431 9.228 27.594 1.00 58.59 401 ASN B CA 1
ATOM 2870 C C . ASN A 1 371 ? 32.826 8.063 26.696 1.00 57.77 401 ASN B C 1
ATOM 2871 O O . ASN A 1 371 ? 33.955 7.573 26.728 1.00 60.18 401 ASN B O 1
ATOM 2876 N N . THR A 1 372 ? 31.861 7.624 25.899 1.00 51.16 402 THR B N 1
ATOM 2877 C CA . THR A 1 372 ? 32.056 6.568 24.919 1.00 55.36 402 THR B CA 1
ATOM 2878 C C . THR A 1 372 ? 32.032 7.187 23.528 1.00 62.68 402 THR B C 1
ATOM 2879 O O . THR A 1 372 ? 31.204 8.056 23.246 1.00 66.31 402 THR B O 1
ATOM 2883 N N . LYS A 1 373 ? 32.951 6.759 22.668 1.00 64.32 403 LYS B N 1
ATOM 2884 C CA . LYS A 1 373 ? 33.056 7.313 21.320 1.00 69.28 403 LYS B CA 1
ATOM 2885 C C . LYS A 1 373 ? 31.766 7.125 20.529 1.00 67.38 403 LYS B C 1
ATOM 2886 O O . LYS A 1 373 ? 31.135 6.072 20.602 1.00 70.31 403 LYS B O 1
ATOM 2892 N N . ASP A 1 374 ? 31.371 8.151 19.782 1.00 63.63 404 ASP B N 1
ATOM 2893 C CA . ASP A 1 374 ? 30.168 8.059 18.962 1.00 57.04 404 ASP B CA 1
ATOM 2894 C C . ASP A 1 374 ? 30.476 7.395 17.633 1.00 54.47 404 ASP B C 1
ATOM 2895 O O . ASP A 1 374 ? 31.284 7.897 16.851 1.00 56.52 404 ASP B O 1
ATOM 2900 N N . THR A 1 375 ? 29.806 6.272 17.387 1.00 54.80 405 THR B N 1
ATOM 2901 C CA . THR A 1 375 ? 29.996 5.461 16.188 1.00 56.30 405 THR B CA 1
ATOM 2902 C C . THR A 1 375 ? 30.011 6.270 14.894 1.00 52.02 405 THR B C 1
ATOM 2903 O O . THR A 1 375 ? 30.699 5.914 13.941 1.00 56.21 405 THR B O 1
ATOM 2907 N N . PHE A 1 376 ? 29.265 7.370 14.868 1.00 45.23 406 PHE B N 1
ATOM 2908 C CA . PHE A 1 376 ? 29.085 8.120 13.636 1.00 39.38 406 PHE B CA 1
ATOM 2909 C C . PHE A 1 376 ? 29.450 9.598 13.758 1.00 37.57 406 PHE B C 1
ATOM 2910 O O . PHE A 1 376 ? 28.995 10.404 12.951 1.00 42.24 406 PHE B O 1
ATOM 2918 N N . ASP A 1 377 ? 30.255 9.952 14.761 1.00 43.23 407 ASP B N 1
ATOM 2919 C CA . ASP A 1 377 ? 30.903 11.272 14.812 1.00 43.00 407 ASP B CA 1
ATOM 2920 C C . ASP A 1 377 ? 29.967 12.471 15.092 1.00 35.09 407 ASP B C 1
ATOM 2921 O O . ASP A 1 377 ? 30.286 13.596 14.722 1.00 38.05 407 ASP B O 1
ATOM 2926 N N . ARG A 1 378 ? 28.827 12.247 15.738 1.00 31.02 408 ARG B N 1
ATOM 2927 C CA . ARG A 1 378 ? 27.887 13.346 16.001 1.00 35.42 408 ARG B CA 1
ATOM 2928 C C . ARG A 1 378 ? 28.513 14.474 16.836 1.00 41.73 408 ARG B C 1
ATOM 2929 O O . ARG A 1 378 ? 29.031 14.228 17.925 1.00 40.48 408 ARG B O 1
ATOM 2937 N N . PRO A 1 379 ? 28.455 15.719 16.325 1.00 37.37 409 PRO B N 1
ATOM 2938 C CA . PRO A 1 379 ? 29.102 16.889 16.942 1.00 34.96 409 PRO B CA 1
ATOM 2939 C C . PRO A 1 379 ? 28.412 17.435 18.197 1.00 37.30 409 PRO B C 1
ATOM 2940 O O . PRO A 1 379 ? 29.020 18.218 18.929 1.00 43.34 409 PRO B O 1
ATOM 2944 N N . LEU A 1 380 ? 27.163 17.050 18.434 1.00 33.90 410 LEU B N 1
ATOM 2945 C CA . LEU A 1 380 ? 26.432 17.535 19.600 1.00 33.02 410 LEU B CA 1
ATOM 2946 C C . LEU A 1 380 ? 25.459 16.471 20.093 1.00 38.07 410 LEU B C 1
ATOM 2947 O O . LEU A 1 380 ? 24.565 16.052 19.356 1.00 38.11 410 LEU B O 1
ATOM 2952 N N . ILE A 1 381 ? 25.651 16.024 21.332 1.00 28.11 411 ILE B N 1
ATOM 2953 C CA . ILE A 1 381 ? 24.734 15.084 21.964 1.00 33.68 411 ILE B CA 1
ATOM 2954 C C . ILE A 1 381 ? 24.180 15.667 23.265 1.00 35.25 411 ILE B C 1
ATOM 2955 O O . ILE A 1 381 ? 24.830 15.609 24.310 1.00 38.26 411 ILE B O 1
ATOM 2960 N N . ILE A 1 382 ? 22.984 16.242 23.181 1.00 30.72 412 ILE B N 1
ATOM 2961 C CA . ILE A 1 382 ? 22.255 16.730 24.348 1.00 27.99 412 ILE B CA 1
ATOM 2962 C C . ILE A 1 382 ? 20.916 16.013 24.460 1.00 33.39 412 ILE B C 1
ATOM 2963 O O . ILE A 1 382 ? 20.448 15.409 23.490 1.00 29.63 412 ILE B O 1
ATOM 2968 N N . ASN A 1 383 ? 20.304 16.093 25.641 1.00 31.93 413 ASN B N 1
ATOM 2969 C CA . ASN A 1 383 ? 19.009 15.472 25.902 1.00 29.12 413 ASN B CA 1
ATOM 2970 C C . ASN A 1 383 ? 18.915 14.040 25.388 1.00 33.09 413 ASN B C 1
ATOM 2971 O O . ASN A 1 383 ? 17.988 13.703 24.657 1.00 31.98 413 ASN B O 1
ATOM 2976 N N . ALA A 1 384 ? 19.893 13.214 25.747 1.00 36.72 414 ALA B N 1
ATOM 2977 C CA . ALA A 1 384 ? 19.881 11.799 25.380 1.00 31.56 414 ALA B CA 1
ATOM 2978 C C . ALA A 1 384 ? 19.031 10.988 26.360 1.00 30.49 414 ALA B C 1
ATOM 2979 O O . ALA A 1 384 ? 18.180 11.539 27.067 1.00 35.32 414 ALA B O 1
ATOM 2981 N N . PHE A 1 385 ? 19.260 9.679 26.400 1.00 26.30 415 PHE B N 1
ATOM 2982 C CA . PHE A 1 385 ? 18.387 8.781 27.155 1.00 33.53 415 PHE B CA 1
ATOM 2983 C C . PHE A 1 385 ? 18.872 8.530 28.583 1.00 35.07 415 PHE B C 1
ATOM 2984 O O . PHE A 1 385 ? 20.053 8.708 28.889 1.00 36.55 415 PHE B O 1
ATOM 2992 N N . ASP A 1 386 ? 17.934 8.137 29.448 1.00 34.54 416 ASP B N 1
ATOM 2993 C CA . ASP A 1 386 ? 18.215 7.829 30.852 1.00 35.91 416 ASP B CA 1
ATOM 2994 C C . ASP A 1 386 ? 19.216 6.692 30.997 1.00 44.21 416 ASP B C 1
ATOM 2995 O O . ASP A 1 386 ? 19.125 5.686 30.303 1.00 49.78 416 ASP B O 1
ATOM 3000 N N . LYS A 1 387 ? 20.166 6.853 31.912 1.00 48.57 417 LYS B N 1
ATOM 3001 C CA . LYS A 1 387 ? 21.198 5.845 32.130 1.00 54.34 417 LYS B CA 1
ATOM 3002 C C . LYS A 1 387 ? 20.632 4.510 32.597 1.00 49.52 417 LYS B C 1
ATOM 3003 O O . LYS A 1 387 ? 21.222 3.460 32.344 1.00 50.25 417 LYS B O 1
ATOM 3009 N N . ASP A 1 388 ? 19.491 4.551 33.278 1.00 45.29 418 ASP B N 1
ATOM 3010 C CA . ASP A 1 388 ? 18.849 3.329 33.747 1.00 40.66 418 ASP B CA 1
ATOM 3011 C C . ASP A 1 388 ? 17.576 3.035 32.961 1.00 44.27 418 ASP B C 1
ATOM 3012 O O . ASP A 1 388 ? 16.631 2.451 33.492 1.00 43.98 418 ASP B O 1
ATOM 3017 N N . ILE A 1 389 ? 17.554 3.460 31.698 1.00 47.33 419 ILE B N 1
ATOM 3018 C CA . ILE A 1 389 ? 16.430 3.182 30.808 1.00 41.60 419 ILE B CA 1
ATOM 3019 C C . ILE A 1 389 ? 16.269 1.662 30.709 1.00 39.83 419 ILE B C 1
ATOM 3020 O O . ILE A 1 389 ? 17.255 0.930 30.649 1.00 42.17 419 ILE B O 1
ATOM 3025 N N . SER A 1 390 ? 15.033 1.182 30.746 1.00 37.38 420 SER B N 1
ATOM 3026 C CA . SER A 1 390 ? 14.784 -0.255 30.673 1.00 40.18 420 SER B CA 1
ATOM 3027 C C . SER A 1 390 ? 13.841 -0.555 29.515 1.00 37.02 420 SER B C 1
ATOM 3028 O O . SER A 1 390 ? 13.409 0.362 28.821 1.00 44.43 420 SER B O 1
ATOM 3031 N N . THR A 1 391 ? 13.522 -1.830 29.308 1.00 36.32 421 THR B N 1
ATOM 3032 C CA . THR A 1 391 ? 12.688 -2.225 28.175 1.00 37.70 421 THR B CA 1
ATOM 3033 C C . THR A 1 391 ? 11.285 -1.633 28.251 1.00 38.12 421 THR B C 1
ATOM 3034 O O . THR A 1 391 ? 10.607 -1.501 27.231 1.00 39.85 421 THR B O 1
ATOM 3038 N N . GLU A 1 392 ? 10.847 -1.272 29.452 1.00 40.87 422 GLU B N 1
ATOM 3039 C CA . GLU A 1 392 ? 9.498 -0.744 29.614 1.00 40.11 422 GLU B CA 1
ATOM 3040 C C . GLU A 1 392 ? 9.489 0.782 29.710 1.00 41.75 422 GLU B C 1
ATOM 3041 O O . GLU A 1 392 ? 8.432 1.391 29.884 1.00 35.67 422 GLU B O 1
ATOM 3047 N N . SER A 1 393 ? 10.662 1.396 29.584 1.00 37.19 423 SER B N 1
ATOM 3048 C CA . SER A 1 393 ? 10.750 2.851 29.533 1.00 38.59 423 SER B CA 1
ATOM 3049 C C . SER A 1 393 ? 10.159 3.364 28.230 1.00 33.83 423 SER B C 1
ATOM 3050 O O . SER A 1 393 ? 10.266 2.719 27.185 1.00 28.65 423 SER B O 1
ATOM 3053 N N . THR A 1 394 ? 9.551 4.541 28.284 1.00 29.81 424 THR B N 1
ATOM 3054 C CA . THR A 1 394 ? 8.913 5.078 27.100 1.00 26.90 424 THR B CA 1
ATOM 3055 C C . THR A 1 394 ? 9.840 6.027 26.352 1.00 29.82 424 THR B C 1
ATOM 3056 O O . THR A 1 394 ? 10.654 6.719 26.959 1.00 29.61 424 THR B O 1
ATOM 3060 N N . VAL A 1 395 ? 9.722 6.027 25.028 1.00 26.42 425 VAL B N 1
ATOM 3061 C CA . VAL A 1 395 ? 10.385 7.007 24.167 1.00 28.15 425 VAL B CA 1
ATOM 3062 C C . VAL A 1 395 ? 9.365 7.556 23.183 1.00 29.26 425 VAL B C 1
ATOM 3063 O O . VAL A 1 395 ? 8.247 7.034 23.101 1.00 27.29 425 VAL B O 1
ATOM 3067 N N . TYR A 1 396 ? 9.749 8.597 22.446 1.00 24.66 426 TYR B N 1
ATOM 3068 C CA . TYR A 1 396 ? 8.908 9.179 21.415 1.00 21.67 426 TYR B CA 1
ATOM 3069 C C . TYR A 1 396 ? 9.441 8.756 20.043 1.00 28.74 426 TYR B C 1
ATOM 3070 O O . TYR A 1 396 ? 10.642 8.885 19.768 1.00 27.59 426 TYR B O 1
ATOM 3079 N N . VAL A 1 397 ? 8.555 8.247 19.184 1.00 25.46 427 VAL B N 1
ATOM 3080 C CA . VAL A 1 397 ? 8.961 7.749 17.870 1.00 25.20 427 VAL B CA 1
ATOM 3081 C C . VAL A 1 397 ? 8.107 8.273 16.726 1.00 22.92 427 VAL B C 1
ATOM 3082 O O . VAL A 1 397 ? 6.887 8.347 16.846 1.00 22.47 427 VAL B O 1
ATOM 3086 N N . GLY A 1 398 ? 8.763 8.614 15.616 1.00 20.33 428 GLY B N 1
ATOM 3087 C CA . GLY A 1 398 ? 8.097 8.998 14.384 1.00 21.96 428 GLY B CA 1
ATOM 3088 C C . GLY A 1 398 ? 8.754 8.267 13.226 1.00 19.21 428 GLY B C 1
ATOM 3089 O O . GLY A 1 398 ? 9.865 7.770 13.356 1.00 25.45 428 GLY B O 1
ATOM 3090 N N . GLU A 1 399 ? 8.037 8.153 12.113 1.00 18.48 429 GLU B N 1
ATOM 3091 C CA . GLU A 1 399 ? 8.599 7.599 10.899 1.00 18.87 429 GLU B CA 1
ATOM 3092 C C . GLU A 1 399 ? 8.906 8.757 9.976 1.00 21.15 429 GLU B C 1
ATOM 3093 O O . GLU A 1 399 ? 8.044 9.607 9.769 1.00 23.80 429 GLU B O 1
ATOM 3099 N N . VAL A 1 400 ? 10.131 8.800 9.446 1.00 20.10 430 VAL B N 1
ATOM 3100 C CA . VAL A 1 400 ? 10.553 9.900 8.578 1.00 23.13 430 VAL B CA 1
ATOM 3101 C C . VAL A 1 400 ? 11.168 9.432 7.266 1.00 23.02 430 VAL B C 1
ATOM 3102 O O . VAL A 1 400 ? 11.723 8.334 7.173 1.00 22.94 430 VAL B O 1
ATOM 3106 N N . THR A 1 401 ? 11.056 10.268 6.241 1.00 22.81 431 THR B N 1
ATOM 3107 C CA . THR A 1 401 ? 11.533 9.910 4.915 1.00 21.48 431 THR B CA 1
ATOM 3108 C C . THR A 1 401 ? 11.993 11.180 4.183 1.00 16.40 431 THR B C 1
ATOM 3109 O O . THR A 1 401 ? 11.498 12.279 4.469 1.00 19.50 431 THR B O 1
ATOM 3113 N N . PRO A 1 402 ? 12.982 11.057 3.274 1.00 19.00 432 PRO B N 1
ATOM 3114 C CA . PRO A 1 402 ? 13.468 12.249 2.562 1.00 16.74 432 PRO B CA 1
ATOM 3115 C C . PRO A 1 402 ? 12.402 12.929 1.715 1.00 18.95 432 PRO B C 1
ATOM 3116 O O . PRO A 1 402 ? 11.572 12.249 1.126 1.00 22.63 432 PRO B O 1
ATOM 3120 N N . VAL A 1 403 ? 12.441 14.261 1.646 1.00 15.87 433 VAL B N 1
ATOM 3121 C CA . VAL A 1 403 ? 11.417 15.051 0.954 1.00 15.21 433 VAL B CA 1
ATOM 3122 C C . VAL A 1 403 ? 12.003 16.257 0.224 1.00 17.36 433 VAL B C 1
ATOM 3123 O O . VAL A 1 403 ? 12.888 16.939 0.743 1.00 20.90 433 VAL B O 1
ATOM 3127 N N . VAL A 1 404 ? 11.492 16.527 -0.972 1.00 19.31 434 VAL B N 1
ATOM 3128 C CA . VAL A 1 404 ? 11.813 17.784 -1.651 1.00 17.95 434 VAL B CA 1
ATOM 3129 C C . VAL A 1 404 ? 11.340 18.944 -0.771 1.00 17.46 434 VAL B C 1
ATOM 3130 O O . VAL A 1 404 ? 10.178 18.978 -0.364 1.00 20.31 434 VAL B O 1
ATOM 3134 N N . HIS A 1 405 ? 12.240 19.888 -0.480 1.00 19.17 435 HIS B N 1
ATOM 3135 C CA . HIS A 1 405 ? 11.982 20.892 0.558 1.00 18.90 435 HIS B CA 1
ATOM 3136 C C . HIS A 1 405 ? 12.257 22.333 0.128 1.00 18.75 435 HIS B C 1
ATOM 3137 O O . HIS A 1 405 ? 11.513 23.252 0.487 1.00 14.43 435 HIS B O 1
ATOM 3144 N N . PHE A 1 406 ? 13.342 22.548 -0.607 1.00 18.72 436 PHE B N 1
ATOM 3145 C CA . PHE A 1 406 ? 13.783 23.920 -0.827 1.00 15.41 436 PHE B CA 1
ATOM 3146 C C . PHE A 1 406 ? 14.562 24.008 -2.122 1.00 16.30 436 PHE B C 1
ATOM 3147 O O . PHE A 1 406 ? 15.300 23.088 -2.483 1.00 19.65 436 PHE B O 1
ATOM 3155 N N . THR A 1 407 ? 14.376 25.090 -2.861 1.00 14.73 437 THR B N 1
ATOM 3156 C CA . THR A 1 407 ? 15.120 25.239 -4.111 1.00 15.10 437 THR B CA 1
ATOM 3157 C C . THR A 1 407 ? 16.126 26.376 -4.002 1.00 17.30 437 THR B C 1
ATOM 3158 O O . THR A 1 407 ? 15.737 27.555 -4.001 1.00 16.05 437 THR B O 1
ATOM 3162 N N . MET A 1 408 ? 17.412 26.028 -3.899 1.00 18.47 438 MET B N 1
ATOM 3163 C CA . MET A 1 408 ? 18.472 27.017 -3.691 1.00 16.55 438 MET B CA 1
ATOM 3164 C C . MET A 1 408 ? 18.675 27.927 -4.887 1.00 17.14 438 MET B C 1
ATOM 3165 O O . MET A 1 408 ? 19.154 29.054 -4.741 1.00 23.59 438 MET B O 1
ATOM 3170 N N . GLY A 1 409 ? 18.360 27.425 -6.072 1.00 16.26 439 GLY B N 1
ATOM 3171 C CA . GLY A 1 409 ? 18.468 28.231 -7.273 1.00 19.41 439 GLY B CA 1
ATOM 3172 C C . GLY A 1 409 ? 17.332 29.225 -7.388 1.00 22.45 439 GLY B C 1
ATOM 3173 O O . GLY A 1 409 ? 16.402 29.219 -6.583 1.00 16.62 439 GLY B O 1
ATOM 3174 N N . GLY A 1 410 ? 17.417 30.089 -8.387 1.00 17.74 440 GLY B N 1
ATOM 3175 C CA . GLY A 1 410 ? 16.382 31.072 -8.639 1.00 15.15 440 GLY B CA 1
ATOM 3176 C C . GLY A 1 410 ? 16.960 32.213 -9.453 1.00 20.77 440 GLY B C 1
ATOM 3177 O O . GLY A 1 410 ? 18.028 32.081 -10.054 1.00 23.23 440 GLY B O 1
ATOM 3178 N N . VAL A 1 411 ? 16.272 33.349 -9.453 1.00 18.28 441 VAL B N 1
ATOM 3179 C CA . VAL A 1 411 ? 16.761 34.506 -10.189 1.00 15.00 441 VAL B CA 1
ATOM 3180 C C . VAL A 1 411 ? 17.979 35.097 -9.509 1.00 20.59 441 VAL B C 1
ATOM 3181 O O . VAL A 1 411 ? 18.032 35.211 -8.286 1.00 20.83 441 VAL B O 1
ATOM 3185 N N . LYS A 1 412 ? 18.968 35.451 -10.317 1.00 24.16 442 LYS B N 1
ATOM 3186 C CA . LYS A 1 412 ? 20.184 36.077 -9.824 1.00 22.57 442 LYS B CA 1
ATOM 3187 C C . LYS A 1 412 ? 19.899 37.485 -9.315 1.00 19.26 442 LYS B C 1
ATOM 3188 O O . LYS A 1 412 ? 19.308 38.291 -10.022 1.00 22.59 442 LYS B O 1
ATOM 3194 N N . ILE A 1 413 ? 20.306 37.777 -8.083 1.00 17.04 443 ILE B N 1
ATOM 3195 C CA . ILE A 1 413 ? 20.162 39.127 -7.547 1.00 23.10 443 ILE B CA 1
ATOM 3196 C C . ILE A 1 413 ? 21.535 39.697 -7.183 1.00 28.44 443 ILE B C 1
ATOM 3197 O O . ILE A 1 413 ? 22.524 38.957 -7.079 1.00 23.64 443 ILE B O 1
ATOM 3202 N N . ASN A 1 414 ? 21.602 41.016 -7.026 1.00 24.33 444 ASN B N 1
ATOM 3203 C CA . ASN A 1 414 ? 22.787 41.637 -6.466 1.00 20.39 444 ASN B CA 1
ATOM 3204 C C . ASN A 1 414 ? 22.542 42.017 -5.008 1.00 21.42 444 ASN B C 1
ATOM 3205 O O . ASN A 1 414 ? 21.520 41.663 -4.423 1.00 22.36 444 ASN B O 1
ATOM 3210 N N . GLU A 1 415 ? 23.493 42.745 -4.432 1.00 20.77 445 GLU B N 1
ATOM 3211 C CA . GLU A 1 415 ? 23.479 43.070 -3.011 1.00 20.49 445 GLU B CA 1
ATOM 3212 C C . GLU A 1 415 ? 22.366 44.064 -2.643 1.00 21.63 445 GLU B C 1
ATOM 3213 O O . GLU A 1 415 ? 22.123 44.332 -1.461 1.00 21.78 445 GLU B O 1
ATOM 3219 N N . LYS A 1 416 ? 21.711 44.612 -3.666 1.00 21.87 446 LYS B N 1
ATOM 3220 C CA . LYS A 1 416 ? 20.622 45.560 -3.489 1.00 19.11 446 LYS B CA 1
ATOM 3221 C C . LYS A 1 416 ? 19.277 44.863 -3.703 1.00 19.41 446 LYS B C 1
ATOM 3222 O O . LYS A 1 416 ? 18.243 45.518 -3.694 1.00 20.74 446 LYS B O 1
ATOM 3228 N N . SER A 1 417 ? 19.311 43.540 -3.895 1.00 18.39 447 SER B N 1
ATOM 3229 C CA . SER A 1 417 ? 18.118 42.712 -4.141 1.00 13.55 447 SER B CA 1
ATOM 3230 C C . SER A 1 417 ? 17.533 42.991 -5.507 1.00 17.90 447 SER B C 1
ATOM 3231 O O . SER A 1 417 ? 16.367 42.712 -5.758 1.00 18.66 447 SER B O 1
ATOM 3234 N N . GLN A 1 418 ? 18.348 43.580 -6.379 1.00 17.63 448 GLN B N 1
ATOM 3235 C CA . GLN A 1 418 ? 17.923 43.847 -7.747 1.00 20.73 448 GLN B CA 1
ATOM 3236 C C . GLN A 1 418 ? 18.142 42.628 -8.623 1.00 23.93 448 GLN B C 1
ATOM 3237 O O . GLN A 1 418 ? 19.158 41.945 -8.506 1.00 27.29 448 GLN B O 1
ATOM 3243 N N . VAL A 1 419 ? 17.176 42.354 -9.490 1.00 18.68 449 VAL B N 1
ATOM 3244 C CA . VAL A 1 419 ? 17.265 41.233 -10.411 1.00 15.00 449 VAL B CA 1
ATOM 3245 C C . VAL A 1 419 ? 18.242 41.543 -11.536 1.00 23.95 449 VAL B C 1
ATOM 3246 O O . VAL A 1 419 ? 18.163 42.599 -12.154 1.00 21.73 449 VAL B O 1
ATOM 3250 N N . ILE A 1 420 ? 19.151 40.609 -11.791 1.00 24.21 450 ILE B N 1
ATOM 3251 C CA . ILE A 1 420 ? 20.236 40.795 -12.744 1.00 26.63 450 ILE B CA 1
ATOM 3252 C C . ILE A 1 420 ? 19.862 40.293 -14.132 1.00 30.76 450 ILE B C 1
ATOM 3253 O O . ILE A 1 420 ? 19.309 39.202 -14.285 1.00 32.59 450 ILE B O 1
ATOM 3258 N N . LYS A 1 421 ? 20.154 41.109 -15.139 1.00 30.23 451 LYS B N 1
ATOM 3259 C CA . LYS A 1 421 ? 19.868 40.761 -16.524 1.00 33.08 451 LYS B CA 1
ATOM 3260 C C . LYS A 1 421 ? 20.694 39.552 -16.945 1.00 37.20 451 LYS B C 1
ATOM 3261 O O . LYS A 1 421 ? 21.801 39.346 -16.454 1.00 34.27 451 LYS B O 1
ATOM 3267 N N . LYS A 1 422 ? 20.146 38.747 -17.849 1.00 33.93 452 LYS B N 1
ATOM 3268 C CA . LYS A 1 422 ? 20.865 37.595 -18.389 1.00 24.27 452 LYS B CA 1
ATOM 3269 C C . LYS A 1 422 ? 22.157 38.005 -19.114 1.00 27.53 452 LYS B C 1
ATOM 3270 O O . LYS A 1 422 ? 22.164 38.971 -19.872 1.00 33.23 452 LYS B O 1
ATOM 3276 N N . ASN A 1 423 ? 23.241 37.270 -18.850 1.00 36.23 453 ASN B N 1
ATOM 3277 C CA . ASN A 1 423 ? 24.555 37.489 -19.467 1.00 38.50 453 ASN B CA 1
ATOM 3278 C C . ASN A 1 423 ? 25.149 38.881 -19.229 1.00 36.48 453 ASN B C 1
ATOM 3279 O O . ASN A 1 423 ? 25.821 39.443 -20.101 1.00 36.87 453 ASN B O 1
ATOM 3284 N N . SER A 1 424 ? 24.927 39.409 -18.030 1.00 36.31 454 SER B N 1
ATOM 3285 C CA . SER A 1 424 ? 25.244 40.795 -17.717 1.00 35.36 454 SER B CA 1
ATOM 3286 C C . SER A 1 424 ? 25.428 40.955 -16.215 1.00 33.50 454 SER B C 1
ATOM 3287 O O . SER A 1 424 ? 25.070 40.069 -15.446 1.00 30.50 454 SER B O 1
ATOM 3290 N N . GLU A 1 425 ? 26.000 42.074 -15.787 1.00 39.81 455 GLU B N 1
ATOM 3291 C CA . GLU A 1 425 ? 26.024 42.379 -14.360 1.00 33.86 455 GLU B CA 1
ATOM 3292 C C . GLU A 1 425 ? 25.151 43.598 -14.108 1.00 31.50 455 GLU B C 1
ATOM 3293 O O . GLU A 1 425 ? 25.005 44.049 -12.972 1.00 29.26 455 GLU B O 1
ATOM 3299 N N . SER A 1 426 ? 24.561 44.119 -15.177 1.00 25.78 456 SER B N 1
ATOM 3300 C CA . SER A 1 426 ? 23.586 45.202 -15.045 1.00 30.99 456 SER B CA 1
ATOM 3301 C C . SER A 1 426 ? 22.234 44.652 -14.610 1.00 29.74 456 SER B C 1
ATOM 3302 O O . SER A 1 426 ? 21.906 43.491 -14.859 1.00 28.37 456 SER B O 1
ATOM 3305 N N . VAL A 1 427 ? 21.436 45.499 -13.978 1.00 23.24 457 VAL B N 1
ATOM 3306 C CA . VAL A 1 427 ? 20.106 45.078 -13.589 1.00 19.16 457 VAL B CA 1
ATOM 3307 C C . VAL A 1 427 ? 19.210 44.984 -14.831 1.00 19.74 457 VAL B C 1
ATOM 3308 O O . VAL A 1 427 ? 19.377 45.739 -15.799 1.00 25.27 457 VAL B O 1
ATOM 3312 N N . LEU A 1 428 ? 18.296 44.020 -14.809 1.00 25.53 458 LEU B N 1
ATOM 3313 C CA . LEU A 1 428 ? 17.293 43.870 -15.859 1.00 27.17 458 LEU B CA 1
ATOM 3314 C C . LEU A 1 428 ? 16.440 45.126 -15.974 1.00 26.33 458 LEU B C 1
ATOM 3315 O O . LEU A 1 428 ? 16.170 45.619 -17.078 1.00 30.24 458 LEU B O 1
ATOM 3320 N N . SER A 1 429 ? 16.009 45.636 -14.824 1.00 30.38 459 SER B N 1
ATOM 3321 C CA . SER A 1 429 ? 15.214 46.853 -14.775 1.00 32.75 459 SER B CA 1
ATOM 3322 C C . SER A 1 429 ? 15.426 47.555 -13.448 1.00 31.86 459 SER B C 1
ATOM 3323 O O . SER A 1 429 ? 15.561 46.909 -12.406 1.00 29.77 459 SER B O 1
ATOM 3326 N N . ASN A 1 430 ? 15.452 48.884 -13.505 1.00 37.57 460 ASN B N 1
ATOM 3327 C CA . ASN A 1 430 ? 15.549 49.736 -12.328 1.00 45.06 460 ASN B CA 1
ATOM 3328 C C . ASN A 1 430 ? 14.463 49.445 -11.296 1.00 39.84 460 ASN B C 1
ATOM 3329 O O . ASN A 1 430 ? 14.616 49.749 -10.116 1.00 45.30 460 ASN B O 1
ATOM 3334 N N . GLY A 1 431 ? 13.365 48.852 -11.748 1.00 35.91 461 GLY B N 1
ATOM 3335 C CA . GLY A 1 431 ? 12.211 48.667 -10.896 1.00 28.49 461 GLY B CA 1
ATOM 3336 C C . GLY A 1 431 ? 11.903 47.226 -10.533 1.00 20.38 461 GLY B C 1
ATOM 3337 O O . GLY A 1 431 ? 10.850 46.960 -9.957 1.00 22.41 461 GLY B O 1
ATOM 3338 N N . ILE A 1 432 ? 12.800 46.298 -10.869 1.00 18.81 462 ILE B N 1
ATOM 3339 C CA . ILE A 1 432 ? 12.557 44.880 -10.572 1.00 17.22 462 ILE B CA 1
ATOM 3340 C C . ILE A 1 432 ? 13.539 44.352 -9.524 1.00 22.04 462 ILE B C 1
ATOM 3341 O O . ILE A 1 432 ? 14.765 44.365 -9.726 1.00 20.59 462 ILE B O 1
ATOM 3346 N N . PHE A 1 433 ? 12.962 43.872 -8.423 1.00 19.77 463 PHE B N 1
ATOM 3347 C CA . PHE A 1 433 ? 13.685 43.340 -7.267 1.00 13.94 463 PHE B CA 1
ATOM 3348 C C . PHE A 1 433 ? 13.178 41.946 -6.960 1.00 18.62 463 PHE B C 1
ATOM 3349 O O . PHE A 1 433 ? 12.072 41.587 -7.360 1.00 17.44 463 PHE B O 1
ATOM 3357 N N . ALA A 1 434 ? 13.971 41.157 -6.236 1.00 16.78 464 ALA B N 1
ATOM 3358 C CA . ALA A 1 434 ? 13.489 39.869 -5.767 1.00 19.20 464 ALA B CA 1
ATOM 3359 C C . ALA A 1 434 ? 14.099 39.544 -4.412 1.00 17.49 464 ALA B C 1
ATOM 3360 O O . ALA A 1 434 ? 15.200 39.991 -4.096 1.00 17.97 464 ALA B O 1
ATOM 3362 N N . ALA A 1 435 ? 13.376 38.777 -3.610 1.00 16.24 465 ALA B N 1
ATOM 3363 C CA . ALA A 1 435 ? 13.870 38.417 -2.292 1.00 15.52 465 ALA B CA 1
ATOM 3364 C C . ALA A 1 435 ? 13.301 37.066 -1.877 1.00 14.10 465 ALA B C 1
ATOM 3365 O O . ALA A 1 435 ? 12.175 36.721 -2.242 1.00 14.46 465 ALA B O 1
ATOM 3367 N N . GLY A 1 436 ? 14.086 36.317 -1.112 1.00 11.84 466 GLY B N 1
ATOM 3368 C CA . GLY A 1 436 ? 13.655 35.030 -0.587 1.00 11.20 466 GLY B CA 1
ATOM 3369 C C . GLY A 1 436 ? 13.912 33.883 -1.545 1.00 10.12 466 GLY B C 1
ATOM 3370 O O . GLY A 1 436 ? 14.802 33.959 -2.401 1.00 13.47 466 GLY B O 1
ATOM 3371 N N . GLU A 1 437 ? 13.128 32.810 -1.408 1.00 12.86 467 GLU B N 1
ATOM 3372 C CA . GLU A 1 437 ? 13.413 31.559 -2.114 1.00 14.61 467 GLU B CA 1
ATOM 3373 C C . GLU A 1 437 ? 13.325 31.686 -3.628 1.00 15.56 467 GLU B C 1
ATOM 3374 O O . GLU A 1 437 ? 13.921 30.902 -4.363 1.00 13.40 467 GLU B O 1
ATOM 3380 N N . VAL A 1 438 ? 12.600 32.677 -4.124 1.00 12.29 468 VAL B N 1
ATOM 3381 C CA . VAL A 1 438 ? 12.558 32.855 -5.571 1.00 12.61 468 VAL B CA 1
ATOM 3382 C C . VAL A 1 438 ? 13.933 33.201 -6.174 1.00 17.86 468 VAL B C 1
ATOM 3383 O O . VAL A 1 438 ? 14.156 32.980 -7.369 1.00 16.80 468 VAL B O 1
ATOM 3387 N N . SER A 1 439 ? 14.851 33.721 -5.351 1.00 15.96 469 SER B N 1
ATOM 3388 C CA . SER A 1 439 ? 16.175 34.127 -5.814 1.00 16.02 469 SER B CA 1
ATOM 3389 C C . SER A 1 439 ? 17.204 32.998 -5.722 1.00 20.52 469 SER B C 1
ATOM 3390 O O . SER A 1 439 ? 17.028 32.042 -4.966 1.00 18.07 469 SER B O 1
ATOM 3393 N N . GLY A 1 440 ? 18.274 33.116 -6.496 1.00 17.34 470 GLY B N 1
ATOM 3394 C CA . GLY A 1 440 ? 19.387 32.187 -6.429 1.00 17.43 470 GLY B CA 1
ATOM 3395 C C . GLY A 1 440 ? 20.690 32.853 -6.009 1.00 19.97 470 GLY B C 1
ATOM 3396 O O . GLY A 1 440 ? 20.821 34.074 -6.046 1.00 20.34 470 GLY B O 1
ATOM 3397 N N . GLY A 1 441 ? 21.657 32.046 -5.586 1.00 22.25 471 GLY B N 1
ATOM 3398 C CA . GLY A 1 441 ? 23.002 32.552 -5.356 1.00 24.17 471 GLY B CA 1
ATOM 3399 C C . GLY A 1 441 ? 23.366 32.787 -3.903 1.00 23.70 471 GLY B C 1
ATOM 3400 O O . GLY A 1 441 ? 24.521 33.038 -3.578 1.00 26.14 471 GLY B O 1
ATOM 3401 N N . VAL A 1 442 ? 22.389 32.698 -3.016 1.00 18.51 472 VAL B N 1
ATOM 3402 C CA . VAL A 1 442 ? 22.659 32.943 -1.602 1.00 20.53 472 VAL B CA 1
ATOM 3403 C C . VAL A 1 442 ? 23.181 31.705 -0.869 1.00 24.14 472 VAL B C 1
ATOM 3404 O O . VAL A 1 442 ? 24.012 31.827 0.036 1.00 24.62 472 VAL B O 1
ATOM 3408 N N . HIS A 1 443 ? 22.736 30.519 -1.274 1.00 18.49 473 HIS B N 1
ATOM 3409 C CA . HIS A 1 443 ? 23.074 29.309 -0.524 1.00 20.87 473 HIS B CA 1
ATOM 3410 C C . HIS A 1 443 ? 24.010 28.354 -1.259 1.00 20.41 473 HIS B C 1
ATOM 3411 O O . HIS A 1 443 ? 24.731 27.588 -0.622 1.00 21.20 473 HIS B O 1
ATOM 3418 N N . GLY A 1 444 ? 24.014 28.381 -2.582 1.00 19.97 474 GLY B N 1
ATOM 3419 C CA . GLY A 1 444 ? 24.871 27.448 -3.302 1.00 20.56 474 GLY B CA 1
ATOM 3420 C C . GLY A 1 444 ? 24.314 26.028 -3.298 1.00 26.51 474 GLY B C 1
ATOM 3421 O O . GLY A 1 444 ? 23.116 25.827 -3.541 1.00 20.79 474 GLY B O 1
ATOM 3422 N N . ALA A 1 445 ? 25.165 25.041 -3.011 1.00 22.89 475 ALA B N 1
ATOM 3423 C CA . ALA A 1 445 ? 24.768 23.636 -3.177 1.00 19.41 475 ALA B CA 1
ATOM 3424 C C . ALA A 1 445 ? 23.882 23.079 -2.051 1.00 28.30 475 ALA B C 1
ATOM 3425 O O . ALA A 1 445 ? 23.283 22.004 -2.177 1.00 25.54 475 ALA B O 1
ATOM 3427 N N . ASN A 1 446 ? 23.780 23.810 -0.953 1.00 23.00 476 ASN B N 1
ATOM 3428 C CA . ASN A 1 446 ? 23.004 23.320 0.169 1.00 25.99 476 ASN B CA 1
ATOM 3429 C C . ASN A 1 446 ? 22.626 24.481 1.057 1.00 22.15 476 ASN B C 1
ATOM 3430 O O . ASN A 1 446 ? 23.443 25.356 1.328 1.00 23.55 476 ASN B O 1
ATOM 3435 N N . ARG A 1 447 ? 21.384 24.506 1.510 1.00 21.92 477 ARG B N 1
ATOM 3436 C CA . ARG A 1 447 ? 21.020 25.530 2.450 1.00 17.80 477 ARG B CA 1
ATOM 3437 C C . ARG A 1 447 ? 21.089 25.023 3.887 1.00 23.17 477 ARG B C 1
ATOM 3438 O O . ARG A 1 447 ? 20.550 23.966 4.206 1.00 20.98 477 ARG B O 1
ATOM 3446 N N . LEU A 1 448 ? 21.758 25.784 4.748 1.00 16.73 478 LEU B N 1
ATOM 3447 C CA . LEU A 1 448 ? 21.727 25.521 6.179 1.00 17.64 478 LEU B CA 1
ATOM 3448 C C . LEU A 1 448 ? 20.334 25.717 6.722 1.00 18.89 478 LEU B C 1
ATOM 3449 O O . LEU A 1 448 ? 19.676 26.701 6.389 1.00 17.13 478 LEU B O 1
ATOM 3454 N N . GLY A 1 449 ? 19.886 24.796 7.572 1.00 17.01 479 GLY B N 1
ATOM 3455 C CA . GLY A 1 449 ? 18.642 25.003 8.298 1.00 17.12 479 GLY B CA 1
ATOM 3456 C C . GLY A 1 449 ? 18.638 26.320 9.066 1.00 13.89 479 GLY B C 1
ATOM 3457 O O . GLY A 1 449 ? 19.621 26.697 9.692 1.00 15.84 479 GLY B O 1
ATOM 3458 N N . GLY A 1 450 ? 17.528 27.040 8.987 1.00 15.27 480 GLY B N 1
ATOM 3459 C CA . GLY A 1 450 ? 17.388 28.308 9.687 1.00 16.62 480 GLY B CA 1
ATOM 3460 C C . GLY A 1 450 ? 17.716 29.536 8.842 1.00 14.66 480 GLY B C 1
ATOM 3461 O O . GLY A 1 450 ? 17.433 30.655 9.246 1.00 14.16 480 GLY B O 1
ATOM 3462 N N . SER A 1 451 ? 18.324 29.341 7.682 1.00 14.29 481 SER B N 1
ATOM 3463 C CA . SER A 1 451 ? 18.807 30.483 6.911 1.00 18.29 481 SER B CA 1
ATOM 3464 C C . SER A 1 451 ? 17.830 30.930 5.828 1.00 14.49 481 SER B C 1
ATOM 3465 O O . SER A 1 451 ? 18.077 31.926 5.142 1.00 17.76 481 SER B O 1
ATOM 3468 N N . SER A 1 452 ? 16.737 30.208 5.641 1.00 15.86 482 SER B N 1
ATOM 3469 C CA . SER A 1 452 ? 15.799 30.699 4.641 1.00 16.68 482 SER B CA 1
ATOM 3470 C C . SER A 1 452 ? 14.883 31.766 5.240 1.00 12.76 482 SER B C 1
ATOM 3471 O O . SER A 1 452 ? 14.668 32.781 4.588 1.00 17.69 482 SER B O 1
ATOM 3474 N N . LEU A 1 453 ? 14.396 31.596 6.477 1.00 12.02 483 LEU B N 1
ATOM 3475 C CA . LEU A 1 453 ? 13.707 32.736 7.116 1.00 13.89 483 LEU B CA 1
ATOM 3476 C C . LEU A 1 453 ? 14.641 33.948 7.227 1.00 21.29 483 LEU B C 1
ATOM 3477 O O . LEU A 1 453 ? 14.220 35.080 6.998 1.00 12.75 483 LEU B O 1
ATOM 3482 N N . LEU A 1 454 ? 15.905 33.709 7.577 1.00 14.21 484 LEU B N 1
ATOM 3483 C CA . LEU A 1 454 ? 16.888 34.777 7.645 1.00 11.95 484 LEU B CA 1
ATOM 3484 C C . LEU A 1 454 ? 17.037 35.517 6.322 1.00 17.39 484 LEU B C 1
ATOM 3485 O O . LEU A 1 454 ? 16.985 36.743 6.286 1.00 14.82 484 LEU B O 1
ATOM 3490 N N . GLU A 1 455 ? 17.203 34.764 5.241 1.00 11.45 485 GLU B N 1
ATOM 3491 C CA . GLU A 1 455 ? 17.341 35.336 3.906 1.00 13.08 485 GLU B CA 1
ATOM 3492 C C . GLU A 1 455 ? 16.181 36.270 3.584 1.00 13.33 485 GLU B C 1
ATOM 3493 O O . GLU A 1 455 ? 16.379 37.351 3.019 1.00 11.19 485 GLU B O 1
ATOM 3499 N N . CYS A 1 456 ? 14.972 35.832 3.934 1.00 15.18 486 CYS B N 1
ATOM 3500 C CA . CYS A 1 456 ? 13.762 36.634 3.709 1.00 10.14 486 CYS B CA 1
ATOM 3501 C C . CYS A 1 456 ? 13.817 38.002 4.370 1.00 16.07 486 CYS B C 1
ATOM 3502 O O . CYS A 1 456 ? 13.432 39.012 3.776 1.00 12.96 486 CYS B O 1
ATOM 3505 N N . VAL A 1 457 ? 14.260 38.032 5.624 1.00 10.65 487 VAL B N 1
ATOM 3506 C CA . VAL A 1 457 ? 14.349 39.292 6.348 1.00 10.75 487 VAL B CA 1
ATOM 3507 C C . VAL A 1 457 ? 15.495 40.169 5.818 1.00 15.52 487 VAL B C 1
ATOM 3508 O O . VAL A 1 457 ? 15.307 41.361 5.556 1.00 12.58 487 VAL B O 1
ATOM 3512 N N . VAL A 1 458 ? 16.671 39.575 5.635 1.00 16.24 488 VAL B N 1
ATOM 3513 C CA . VAL A 1 458 ? 17.831 40.337 5.172 1.00 16.26 488 VAL B CA 1
ATOM 3514 C C . VAL A 1 458 ? 17.564 40.939 3.799 1.00 16.57 488 VAL B C 1
ATOM 3515 O O . VAL A 1 458 ? 17.763 42.132 3.599 1.00 16.45 488 VAL B O 1
ATOM 3519 N N . PHE A 1 459 ? 17.104 40.127 2.855 1.00 14.46 489 PHE B N 1
ATOM 3520 C CA . PHE A 1 459 ? 16.980 40.644 1.505 1.00 16.31 489 PHE B CA 1
ATOM 3521 C C . PHE A 1 459 ? 15.661 41.364 1.274 1.00 15.18 489 PHE B C 1
ATOM 3522 O O . PHE A 1 459 ? 15.581 42.222 0.400 1.00 15.82 489 PHE B O 1
ATOM 3530 N N . GLY A 1 460 ? 14.641 41.046 2.066 1.00 17.49 490 GLY B N 1
ATOM 3531 C CA . GLY A 1 460 ? 13.399 41.801 2.018 1.00 15.19 490 GLY B CA 1
ATOM 3532 C C . GLY A 1 460 ? 13.651 43.234 2.473 1.00 16.96 490 GLY B C 1
ATOM 3533 O O . GLY A 1 460 ? 13.249 44.196 1.812 1.00 16.72 490 GLY B O 1
ATOM 3534 N N . LYS A 1 461 ? 14.342 43.392 3.596 1.00 11.41 491 LYS B N 1
ATOM 3535 C CA . LYS A 1 461 ? 14.679 44.736 4.070 1.00 14.79 491 LYS B CA 1
ATOM 3536 C C . LYS A 1 461 ? 15.505 45.483 3.043 1.00 14.66 491 LYS B C 1
ATOM 3537 O O . LYS A 1 461 ? 15.288 46.668 2.797 1.00 19.61 491 LYS B O 1
ATOM 3543 N N . THR A 1 462 ? 16.458 44.784 2.444 1.00 17.17 492 THR B N 1
ATOM 3544 C CA . THR A 1 462 ? 17.339 45.371 1.441 1.00 16.33 492 THR B CA 1
ATOM 3545 C C . THR A 1 462 ? 16.568 45.893 0.234 1.00 17.33 492 THR B C 1
ATOM 3546 O O . THR A 1 462 ? 16.861 46.970 -0.284 1.00 18.29 492 THR B O 1
ATOM 3550 N N . ALA A 1 463 ? 15.577 45.127 -0.208 1.00 15.45 493 ALA B N 1
ATOM 3551 C CA . ALA A 1 463 ? 14.809 45.535 -1.375 1.00 17.98 493 ALA B CA 1
ATOM 3552 C C . ALA A 1 463 ? 14.070 46.812 -1.029 1.00 20.05 493 ALA B C 1
ATOM 3553 O O . ALA A 1 463 ? 14.066 47.761 -1.807 1.00 15.85 493 ALA B O 1
ATOM 3555 N N . ALA A 1 464 ? 13.478 46.848 0.161 1.00 15.73 494 ALA B N 1
ATOM 3556 C CA . ALA A 1 464 ? 12.726 48.024 0.586 1.00 17.57 494 ALA B CA 1
ATOM 3557 C C . ALA A 1 464 ? 13.627 49.253 0.694 1.00 16.09 494 ALA B C 1
ATOM 3558 O O . ALA A 1 464 ? 13.260 50.330 0.226 1.00 20.12 494 ALA B O 1
ATOM 3560 N N . ASP A 1 465 ? 14.790 49.090 1.319 1.00 20.64 495 ASP B N 1
ATOM 3561 C CA . ASP A 1 465 ? 15.741 50.191 1.476 1.00 21.03 495 ASP B CA 1
ATOM 3562 C C . ASP A 1 465 ? 16.198 50.735 0.141 1.00 22.35 495 ASP B C 1
ATOM 3563 O O . ASP A 1 465 ? 16.406 51.941 -0.002 1.00 25.41 495 ASP B O 1
ATOM 3568 N N . ASN A 1 466 ? 16.342 49.861 -0.844 1.00 19.61 496 ASN B N 1
ATOM 3569 C CA . ASN A 1 466 ? 16.849 50.313 -2.125 1.00 23.94 496 ASN B CA 1
ATOM 3570 C C . ASN A 1 466 ? 15.761 50.861 -3.039 1.00 21.86 496 ASN B C 1
ATOM 3571 O O . ASN A 1 466 ? 16.03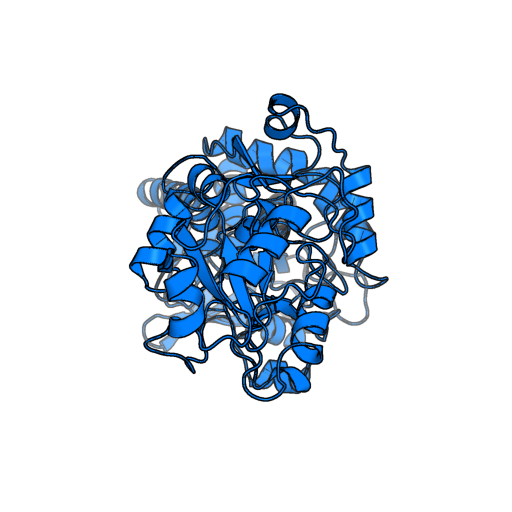1 51.744 -3.839 1.00 22.12 496 ASN B O 1
ATOM 3576 N N . ILE A 1 467 ? 14.537 50.346 -2.926 1.00 21.29 497 ILE B N 1
ATOM 3577 C CA . ILE A 1 467 ? 13.434 50.992 -3.617 1.00 21.18 497 ILE B CA 1
ATOM 3578 C C . ILE A 1 467 ? 13.259 52.399 -3.044 1.00 21.03 497 ILE B C 1
ATOM 3579 O O . ILE A 1 467 ? 12.965 53.344 -3.775 1.00 24.98 497 ILE B O 1
ATOM 3584 N N . ALA A 1 468 ? 13.475 52.554 -1.742 1.00 20.12 498 ALA B N 1
ATOM 3585 C CA . ALA A 1 468 ? 13.248 53.848 -1.103 1.00 22.41 498 ALA B CA 1
ATOM 3586 C C . ALA A 1 468 ? 14.189 54.923 -1.651 1.00 29.65 498 ALA B C 1
ATOM 3587 O O . ALA A 1 468 ? 13.838 56.109 -1.695 1.00 32.13 498 ALA B O 1
ATOM 3589 N N . LYS A 1 469 ? 15.371 54.500 -2.089 1.00 23.64 499 LYS B N 1
ATOM 3590 C CA . LYS A 1 469 ? 16.350 55.415 -2.677 1.00 29.21 499 LYS B CA 1
ATOM 3591 C C . LYS A 1 469 ? 15.942 55.896 -4.062 1.00 31.33 499 LYS B C 1
ATOM 3592 O O . LYS A 1 469 ? 16.410 56.939 -4.532 1.00 35.53 499 LYS B O 1
ATOM 3598 N N . LEU A 1 470 ? 15.059 55.138 -4.703 1.00 29.43 500 LEU B N 1
ATOM 3599 C CA . LEU A 1 470 ? 14.676 55.359 -6.092 1.00 33.72 500 LEU B CA 1
ATOM 3600 C C . LEU A 1 470 ? 13.263 55.907 -6.255 1.00 34.69 500 LEU B C 1
ATOM 3601 O O . LEU A 1 470 ? 12.952 56.529 -7.269 1.00 38.77 500 LEU B O 1
ATOM 3606 N N . TYR A 1 471 ? 12.412 55.667 -5.260 1.00 26.07 501 TYR B N 1
ATOM 3607 C CA . TYR A 1 471 ? 10.994 56.010 -5.354 1.00 21.56 501 TYR B CA 1
ATOM 3608 C C . TYR A 1 471 ? 10.767 57.514 -5.510 1.00 33.55 501 TYR B C 1
ATOM 3609 O O . TYR A 1 471 ? 9.755 57.925 -6.075 1.00 35.22 501 TYR B O 1
#

Radius of gyration: 22.6 Å; Cα contacts (8 Å, |Δi|>4): 1151; chains: 1; bounding box: 46×69×58 Å

Solvent-accessible surface area: 19386 Å² total; per-residue (Å²): 82,84,84,124,66,27,0,0,0,13,9,0,13,0,5,0,0,0,0,0,2,41,0,5,68,119,56,123,1,3,2,12,0,0,15,65,28,81,71,21,0,28,46,19,37,159,28,18,16,3,0,0,0,1,104,9,94,4,2,136,114,90,194,31,164,2,51,24,115,51,0,38,147,13,6,76,114,4,2,126,81,91,26,43,83,77,2,0,68,31,0,1,119,66,0,101,51,1,1,157,24,0,40,71,97,28,125,7,102,0,54,62,20,2,11,2,2,28,10,65,27,34,0,0,0,16,6,47,48,156,46,47,3,0,66,23,0,3,52,23,0,11,118,71,0,112,90,32,26,96,187,41,61,114,10,0,83,43,46,57,61,4,69,10,63,60,5,45,62,57,135,152,28,101,2,32,0,0,8,13,62,28,130,109,48,79,150,101,64,37,102,0,91,22,0,0,1,8,35,23,1,0,1,73,8,85,120,8,2,131,123,53,15,73,142,31,36,167,35,25,4,21,5,19,164,53,3,36,1,31,1,1,84,18,0,39,187,42,24,0,32,35,37,20,13,76,32,20,5,16,0,0,1,0,1,15,39,39,124,67,104,170,54,54,92,10,55,38,0,1,2,0,0,1,1,10,0,0,0,1,0,27,4,51,53,1,116,10,14,5,33,0,5,27,19,12,67,51,0,6,120,40,0,72,62,92,1,41,158,133,79,32,38,0,0,0,0,0,4,67,121,0,49,114,74,6,48,71,27,0,65,92,10,61,75,92,71,5,2,92,112,9,12,0,54,68,0,19,201,116,29,120,14,133,17,70,13,72,95,1,14,89,5,0,80,55,13,17,58,111,146,65,197,32,111,50,122,16,86,46,36,66,31,20,12,91,172,118,9,58,45,112,34,52,1,8,1,2,23,0,17,2,0,0,31,8,1,4,0,0,0,65,5,31,95,92,0,18,0,6,81,94,135,40,164,66,40,26,6,82,4,0,0,0,0,0,27,0,4,0,0,1,7,0,24,4,10,6,1,9,2,26,9,0,2,12,0,6,0,0,25,9,0,0,37,20,0,26,170,81,28

Foldseek 3Di:
DPEDAAAEEEAQALLSLLLLLLQCPVQNYAYEYEYQAPDGHFCLLQDFFAFFAFPEPLCVVVVHHGHLVLQLVLLVVLQVPFFDSVLLSLLSNCRRVLVVCCCPVQVACQNDWFAFASHPTTGGTFGPDQGGHSNVSSVRSVVVLVVVCVVPVRRYHYAYSKAFQAFDAPPPGFTQWTWIQHNVRDIDTRGDRFYAYAQFAALLALVLCCVQPVVCSQFAAQGDNSHHLRVQVRVVVLFFDWGQQNQFFKAFFFFAQPVHRRPSHGRGPHSSLVRQAKFKAALAARAGFAQSRHFRVVNQVRQCPPHDVVVSKIKIKAEPQSCVVCVSVVVVCVVSVQKDKAFLQVVCVVSVYPDHSQRSLVRQLQCQPPVHDDPHPHPDHHRGYDNPRHRGHIIMIGMTGIHGYAGQMAFEADQLQAGCGPPGRDGSHPRYGYFARNHHRNRHNGRTPNSRSSRSNSNSSSPSVSVSVVD

Sequence (471 aa):
ASMKQPVVVIGSGLAGLTTSNRLISKYRIPVVLLDKAASIGGNSIKASSGINGAHTDTQQNLKVMDTPELFLKDTLHSAKGRGVPSLMDKLTKESKSAIRWLQTEFDLKLDLLAQLGGHSVPRTHRSSGKLPPGFEIVQALSKKLKDISSKDSNLVQIMLNSEVVDIELDNQGHVTGVVYMDENGNRKIMKSHHVVFCSGGFGYSKEMLKEYSPNLIHLPTTNGKQTTGDGQKILSKLGAELIDMDQVQVHPTGFIDPNDRENNWKFLAAEALRGLGGILLHPTTGRRFTNELSTRDTVTMEIQSKCPKNDNRALLVMSDKVYENYTNNINFYMSKNLIKKVSINDLIRQYDLQTTASELVTELKSYSDVNTKDTFDRPLIINAFDKDISTESTVYVGEVTPVVHFTMGGVKINEKSQVIKKNSESVLSNGIFAAGEVSGGVHGANRLGGSSLLECVVFGKTAADNIAKLY

B-factor: mean 28.23, std 12.01, range [8.76, 87.95]

Nearest PDB structures (foldseek)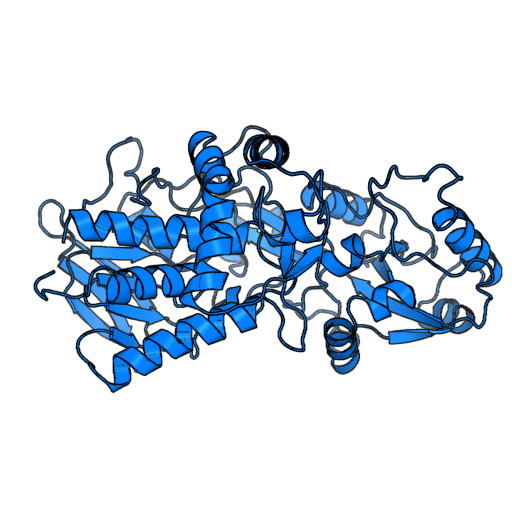:
  5zyn-assembly1_B  TM=1.002E+00  e=0.000E+00  Saccharomyces cerevisiae S288C
  6ku6-assembly2_H  TM=1.001E+00  e=0.000E+00  Saccharomyces cerevisiae S288C
  1e39-assembly1_A  TM=9.461E-01  e=3.959E-48  Shewanella frigidimarina
  1q9i-assembly1_A  TM=9.452E-01  e=4.779E-48  Shewanella frigidimarina
  1d4c-assembly3_C  TM=9.170E-01  e=6.964E-48  Shewanella oneidensis